Protein 1FSE (pdb70)

B-factor: mean 18.91, std 8.49, range [2.54, 61.61]

Nearest PDB structures (foldseek):
  1fse-assembly2_C  TM=9.801E-01  e=1.038E-09  Bacillus subtilis
  1fse-assembly1_A  TM=9.811E-01  e=3.875E-09  Bacillus subtilis
  6jqs-assembly1_A  TM=9.764E-01  e=1.145E-07  Paenisporosarcina sp. TG-14
  7x1k-assembly1_B  TM=9.269E-01  e=1.624E-05  Listeria monocytogenes
  4wu4-assembly1_A  TM=8.387E-01  e=2.855E-05  unclassified

CATH classification: 1.10.10.10

Foldseek 3Di:
DDFDADPLLLQLLQVVVVVDDLVVSCVVVVHDSVVSVVSQVVLCVSQVHDDNVVSNVSCVVVVSYDD/DPDDDDLADPVLQQLVQVVVVVDDLVRSCVVVVHDSVVSVVSQVVQCVSVVDDDPVVSNVVCCVVVNHDD/DDALADPVLQQLLQVVVVVDDLVRSCVVVVHDSVVSVVSQVVQCVSVVHDDSVVSSVVCCVVVVYDD/DDLADPLLLQLLQVVVVVDDLVNSCVVVVHDSVVSVVSQVVQCVSVVHDDNVVSNVVCVVVVVYPD/DADPLLLQLLQVVVVPDDLVVSCVVVVHDSVVSVVSQVVLCVVQVHDDNVVSSVSCVVVVVYDD/DLADPVLQVVLQVVVVVDPPVSLVVSCVSVVHDDSVVSSVVCPVVVVHHD

Organism: Bacillus subtilis (strain 168) (NCBI:txid224308)

InterPro domains:
  IPR000792 Transcription regulator LuxR, C-terminal [PF00196] (11-64)
  IPR000792 Transcription regulator LuxR, C-terminal [PR00038] (12-26)
  IPR000792 Transcription regulator LuxR, C-terminal [PR00038] (26-42)
  IPR000792 Transcription regulator LuxR, C-terminal [PR00038] (42-54)
  IPR000792 Transcription regulator LuxR, C-terminal [PS00622] (26-53)
  IPR000792 Transcription regulator LuxR, C-terminal [PS50043] (5-70)
  IPR000792 Transcription regulator LuxR, C-terminal [SM00421] (9-66)
  IPR000792 Transcription regulator LuxR, C-terminal [cd06170] (12-68)
  IPR016032 Signal transduction response regulator, C-terminal effector [SSF46894] (8-72)
  IPR036388 Winged helix-like DNA-binding domain superfamily [G3DSA:1.10.10.10] (1-74)

Radius of gyration: 32.27 Å; Cα contacts (8 Å, |Δi|>4): 436; chains: 6; bounding box: 97×56×52 Å

Sequence (384 aa):
SKPLLTKREREVFELLVQDKTTKEIASELFISEKTVRNHISNAMQKLGVKGRSQAVVELLRMGELELEFQSKPLLTKREREVFELLVQDKTTKEIASELFISEKTVRNHISNAMQKLGVKGRSQAVVELLRMGELELSKPLLTKREREVFELLVQDKTTKEIASELFISEKTVRNHISNAMQKLGVKGRSQAVVELLRMGELELKPLLTKREREVFELLVQDKTTKEIASELFISEKTVRNHISNAMQKLGVKGRSQAVVELLRMGELELLLTKREREVFELLVQDKTTKEIASELFISEKTVRNHISNAMQKLGVKGRSQAVVELLRMGELELPLLTKREREVFELLVQDKVRNHISNAMQKLGVKGRSQAVVELLRMGELEL

Structure (mmCIF, N/CA/C/O backbone):
data_1FSE
#
_entry.id   1FSE
#
_cell.length_a   109.019
_cell.length_b   61.749
_cell.length_c   71.743
_cell.angle_alpha   90.00
_cell.angle_beta   97.08
_cell.angle_gamma   90.00
#
_symmetry.space_group_name_H-M   'C 1 2 1'
#
loop_
_entity.id
_entity.type
_entity.pdbx_description
1 polymer GERE
2 non-polymer GLYCEROL
3 non-polymer 'SULFATE ION'
4 water water
#
loop_
_atom_site.group_PDB
_atom_site.id
_atom_site.type_symbol
_atom_site.label_atom_id
_atom_site.label_alt_id
_atom_site.label_comp_id
_atom_site.label_asym_id
_atom_site.label_entity_id
_atom_site.label_seq_id
_atom_site.pdbx_PDB_ins_code
_atom_site.Cartn_x
_atom_site.Cartn_y
_atom_site.Cartn_z
_atom_site.occupancy
_atom_site.B_iso_or_equiv
_atom_site.auth_seq_id
_atom_site.auth_comp_id
_atom_site.auth_asym_id
_atom_site.auth_atom_id
_atom_site.pdbx_PDB_model_num
ATOM 1 N N . SER A 1 8 ? 68.519 -2.525 9.779 1.00 25.19 8 SER A N 1
ATOM 2 C CA . SER A 1 8 ? 68.861 -3.260 11.036 1.00 24.98 8 SER A CA 1
ATOM 3 C C . SER A 1 8 ? 69.439 -2.248 12.025 1.00 24.52 8 SER A C 1
ATOM 4 O O . SER A 1 8 ? 68.682 -1.801 12.892 1.00 24.84 8 SER A O 1
ATOM 7 N N . LYS A 1 9 ? 70.707 -1.855 11.899 1.00 23.83 9 LYS A N 1
ATOM 8 C CA . LYS A 1 9 ? 71.208 -0.692 12.650 1.00 22.86 9 LYS A CA 1
ATOM 9 C C . LYS A 1 9 ? 71.828 0.488 11.883 1.00 21.82 9 LYS A C 1
ATOM 10 O O . LYS A 1 9 ? 73.041 0.621 11.777 1.00 21.21 9 LYS A O 1
ATOM 16 N N . PRO A 1 10 ? 70.998 1.414 11.421 1.00 20.85 10 PRO A N 1
ATOM 17 C CA . PRO A 1 10 ? 71.415 2.629 10.708 1.00 19.91 10 PRO A CA 1
ATOM 18 C C . PRO A 1 10 ? 72.121 3.659 11.596 1.00 18.97 10 PRO A C 1
ATOM 19 O O . PRO A 1 10 ? 71.603 3.971 12.661 1.00 18.77 10 PRO A O 1
ATOM 23 N N . LEU A 1 11 ? 73.263 4.217 11.207 1.00 18.16 11 LEU A N 1
ATOM 24 C CA . LEU A 1 11 ? 73.938 5.148 12.110 1.00 17.39 11 LEU A CA 1
ATOM 25 C C . LEU A 1 11 ? 73.728 6.638 11.876 1.00 16.79 11 LEU A C 1
ATOM 26 O O . LEU A 1 11 ? 74.060 7.153 10.808 1.00 16.85 11 LEU A O 1
ATOM 31 N N . LEU A 1 12 ? 73.248 7.333 12.902 1.00 16.05 12 LEU A N 1
ATOM 32 C CA . LEU A 1 12 ? 73.040 8.774 12.842 1.00 16.39 12 LEU A CA 1
ATOM 33 C C . LEU A 1 12 ? 74.368 9.515 13.019 1.00 15.37 12 LEU A C 1
ATOM 34 O O . LEU A 1 12 ? 75.241 9.037 13.736 1.00 13.96 12 LEU A O 1
ATOM 39 N N . THR A 1 13 ? 74.501 10.685 12.397 1.00 15.27 13 THR A N 1
ATOM 40 C CA . THR A 1 13 ? 75.659 11.537 12.673 1.00 15.63 13 THR A CA 1
ATOM 41 C C . THR A 1 13 ? 75.368 12.237 13.997 1.00 16.25 13 THR A C 1
ATOM 42 O O . THR A 1 13 ? 74.241 12.221 14.488 1.00 15.44 13 THR A O 1
ATOM 46 N N . LYS A 1 14 ? 76.401 12.858 14.551 1.00 16.69 14 LYS A N 1
ATOM 47 C CA . LYS A 1 14 ? 76.280 13.726 15.718 1.00 17.53 14 LYS A CA 1
ATOM 48 C C . LYS A 1 14 ? 75.114 14.714 15.625 1.00 17.81 14 LYS A C 1
ATOM 49 O O . LYS A 1 14 ? 74.239 14.762 16.495 1.00 17.87 14 LYS A O 1
ATOM 59 N N . ARG A 1 15 ? 75.062 15.457 14.526 1.00 17.95 15 ARG A N 1
ATOM 60 C CA . ARG A 1 15 ? 74.051 16.491 14.374 1.00 18.46 15 ARG A CA 1
ATOM 61 C C . ARG A 1 15 ? 72.651 15.903 14.283 1.00 18.00 15 ARG A C 1
ATOM 62 O O . ARG A 1 15 ? 71.702 16.492 14.786 1.00 17.12 15 ARG A O 1
ATOM 70 N N . GLU A 1 16 ? 72.512 14.811 13.534 1.00 17.27 16 GLU A N 1
ATOM 71 C CA . GLU A 1 16 ? 71.205 14.184 13.376 1.00 16.78 16 GLU A CA 1
ATOM 72 C C . GLU A 1 16 ? 70.684 13.743 14.743 1.00 16.62 16 GLU A C 1
ATOM 73 O O . GLU A 1 16 ? 69.517 13.953 15.053 1.00 16.29 16 GLU A O 1
ATOM 79 N N . ARG A 1 17 ? 71.553 13.164 15.562 1.00 15.77 17 ARG A N 1
ATOM 80 C CA . ARG A 1 17 ? 71.155 12.693 16.882 1.00 16.62 17 ARG A CA 1
ATOM 81 C C . ARG A 1 17 ? 70.744 13.884 17.758 1.00 16.60 17 ARG A C 1
ATOM 82 O O . ARG A 1 17 ? 69.647 13.915 18.328 1.00 16.50 17 ARG A O 1
ATOM 90 N N . GLU A 1 18 ? 71.603 14.898 17.794 1.00 16.10 18 GLU A N 1
ATOM 91 C CA . GLU A 1 18 ? 71.290 16.140 18.500 1.00 15.92 18 GLU A CA 1
ATOM 92 C C . GLU A 1 18 ? 69.904 16.681 18.140 1.00 15.21 18 GLU A C 1
ATOM 93 O O . GLU A 1 18 ? 69.189 17.156 19.016 1.00 14.95 18 GLU A O 1
ATOM 99 N N . VAL A 1 19 ? 69.558 16.722 16.862 1.00 15.09 19 VAL A N 1
ATOM 100 C CA . VAL A 1 19 ? 68.251 17.232 16.468 1.00 16.17 19 VAL A CA 1
ATOM 101 C C . VAL A 1 19 ? 67.125 16.388 17.087 1.00 16.23 19 VAL A C 1
ATOM 102 O O . VAL A 1 19 ? 66.216 16.903 17.742 1.00 16.35 19 VAL A O 1
ATOM 106 N N . PHE A 1 20 ? 67.243 15.067 17.028 1.00 16.07 20 PHE A N 1
ATOM 107 C CA . PHE A 1 20 ? 66.212 14.219 17.617 1.00 15.81 20 PHE A CA 1
ATOM 108 C C . PHE A 1 20 ? 66.173 14.332 19.139 1.00 15.79 20 PHE A C 1
ATOM 109 O O . PHE A 1 20 ? 65.098 14.350 19.738 1.00 15.72 20 PHE A O 1
ATOM 117 N N . GLU A 1 21 ? 67.338 14.418 19.768 1.00 15.88 21 GLU A N 1
ATOM 118 C CA . GLU A 1 21 ? 67.409 14.619 21.208 1.00 16.43 21 GLU A CA 1
ATOM 119 C C . GLU A 1 21 ? 66.644 15.887 21.605 1.00 16.54 21 GLU A C 1
ATOM 120 O O . GLU A 1 21 ? 65.992 15.942 22.650 1.00 16.41 21 GLU A O 1
ATOM 126 N N . LEU A 1 22 ? 66.727 16.921 20.781 1.00 16.25 22 LEU A N 1
ATOM 127 C CA . LEU A 1 22 ? 66.037 18.168 21.081 1.00 17.17 22 LEU A CA 1
ATOM 128 C C . LEU A 1 22 ? 64.556 18.030 20.751 1.00 17.40 22 LEU A C 1
ATOM 129 O O . LEU A 1 22 ? 63.689 18.536 21.451 1.00 17.23 22 LEU A O 1
ATOM 134 N N . LEU A 1 23 ? 64.278 17.319 19.666 1.00 17.81 23 LEU A N 1
ATOM 135 C CA . LEU A 1 23 ? 62.902 17.094 19.245 1.00 18.44 23 LEU A CA 1
ATOM 136 C C . LEU A 1 23 ? 62.069 16.452 20.348 1.00 17.75 23 LEU A C 1
ATOM 137 O O . LEU A 1 23 ? 60.973 16.909 20.664 1.00 17.88 23 LEU A O 1
ATOM 142 N N . VAL A 1 24 ? 62.613 15.448 21.019 1.00 17.51 24 VAL A N 1
ATOM 143 C CA . VAL A 1 24 ? 61.817 14.839 22.076 1.00 17.60 24 VAL A CA 1
ATOM 144 C C . VAL A 1 24 ? 61.743 15.625 23.387 1.00 17.98 24 VAL A C 1
ATOM 145 O O . VAL A 1 24 ? 61.224 15.122 24.381 1.00 17.81 24 VAL A O 1
ATOM 149 N N . GLN A 1 25 ? 62.232 16.860 23.371 1.00 18.27 25 GLN A N 1
ATOM 150 C CA . GLN A 1 25 ? 62.152 17.782 24.502 1.00 19.23 25 GLN A CA 1
ATOM 151 C C . GLN A 1 25 ? 61.141 18.868 24.162 1.00 19.24 25 GLN A C 1
ATOM 152 O O . GLN A 1 25 ? 61.145 19.927 24.773 1.00 19.36 25 GLN A O 1
ATOM 158 N N . ASP A 1 26 ? 60.306 18.621 23.156 1.00 19.41 26 ASP A N 1
ATOM 159 C CA . ASP A 1 26 ? 59.189 19.496 22.811 1.00 19.23 26 ASP A CA 1
ATOM 160 C C . ASP A 1 26 ? 59.587 20.835 22.214 1.00 18.86 26 ASP A C 1
ATOM 161 O O . ASP A 1 26 ? 58.978 21.868 22.503 1.00 19.16 26 ASP A O 1
ATOM 169 N N . LYS A 1 27 ? 60.639 20.803 21.403 1.00 19.10 27 LYS A N 1
ATOM 170 C CA . LYS A 1 27 ? 61.145 21.993 20.729 1.00 18.63 27 LYS A CA 1
ATOM 171 C C . LYS A 1 27 ? 60.663 21.947 19.283 1.00 17.90 27 LYS A C 1
ATOM 172 O O . LYS A 1 27 ? 60.617 20.884 18.669 1.00 18.05 27 LYS A O 1
ATOM 178 N N . THR A 1 28 ? 60.266 23.085 18.729 1.00 17.08 28 THR A N 1
ATOM 179 C CA . THR A 1 28 ? 59.932 23.139 17.313 1.00 16.66 28 THR A CA 1
ATOM 180 C C . THR A 1 28 ? 61.239 23.271 16.525 1.00 16.15 28 THR A C 1
ATOM 181 O O . THR A 1 28 ? 62.309 23.400 17.116 1.00 14.99 28 THR A O 1
ATOM 185 N N . THR A 1 29 ? 61.173 23.206 15.199 1.00 16.47 29 THR A N 1
ATOM 186 C CA . THR A 1 29 ? 62.382 23.357 14.393 1.00 17.26 29 THR A CA 1
ATOM 187 C C . THR A 1 29 ? 63.001 24.739 14.575 1.00 16.77 29 THR A C 1
ATOM 188 O O . THR A 1 29 ? 64.220 24.914 14.594 1.00 15.78 29 THR A O 1
ATOM 192 N N . LYS A 1 30 ? 62.140 25.729 14.762 1.00 16.84 30 LYS A N 1
ATOM 193 C CA . LYS A 1 30 ? 62.639 27.073 15.011 1.00 17.30 30 LYS A CA 1
ATOM 194 C C . LYS A 1 30 ? 63.582 27.086 16.216 1.00 16.66 30 LYS A C 1
ATOM 195 O O . LYS A 1 30 ? 64.690 27.615 16.145 1.00 15.85 30 LYS A O 1
ATOM 201 N N . GLU A 1 31 ? 63.172 26.414 17.285 1.00 16.34 31 GLU A N 1
ATOM 202 C CA . GLU A 1 31 ? 63.941 26.378 18.522 1.00 16.17 31 GLU A CA 1
ATOM 203 C C . GLU A 1 31 ? 65.205 25.545 18.409 1.00 15.49 31 GLU A C 1
ATOM 204 O O . GLU A 1 31 ? 66.237 25.849 19.010 1.00 15.00 31 GLU A O 1
ATOM 210 N N . ILE A 1 32 ? 65.073 24.438 17.691 1.00 14.22 32 ILE A N 1
ATOM 211 C CA . ILE A 1 32 ? 66.237 23.608 17.444 1.00 14.23 32 ILE A CA 1
ATOM 212 C C . ILE A 1 32 ? 67.278 24.417 16.681 1.00 13.95 32 ILE A C 1
ATOM 213 O O . ILE A 1 32 ? 68.459 24.407 17.037 1.00 13.99 32 ILE A O 1
ATOM 218 N N . ALA A 1 33 ? 66.831 25.098 15.629 1.00 13.27 33 ALA A N 1
ATOM 219 C CA . ALA A 1 33 ? 67.718 25.901 14.809 1.00 13.91 33 ALA A CA 1
ATOM 220 C C . ALA A 1 33 ? 68.456 26.908 15.699 1.00 13.91 33 ALA A C 1
ATOM 221 O O . ALA A 1 33 ? 69.681 26.971 15.665 1.00 13.82 33 ALA A O 1
ATOM 223 N N . SER A 1 34 ? 67.719 27.601 16.562 1.00 14.42 34 SER A N 1
ATOM 224 C CA . SER A 1 34 ? 68.276 28.542 17.527 1.00 14.88 34 SER A CA 1
ATOM 225 C C . SER A 1 34 ? 69.315 27.913 18.463 1.00 14.89 34 SER A C 1
ATOM 226 O O . SER A 1 34 ? 70.431 28.423 18.604 1.00 14.33 34 SER A O 1
ATOM 229 N N . GLU A 1 35 ? 69.004 26.749 19.029 1.00 13.41 35 GLU A N 1
ATOM 230 C CA . GLU A 1 35 ? 69.918 26.167 20.003 1.00 13.50 35 GLU A CA 1
ATOM 231 C C . GLU A 1 35 ? 71.220 25.599 19.446 1.00 12.46 35 GLU A C 1
ATOM 232 O O . GLU A 1 35 ? 72.275 25.616 20.086 1.00 11.67 35 GLU A O 1
ATOM 238 N N . LEU A 1 36 ? 71.117 25.078 18.233 1.00 11.60 36 LEU A N 1
ATOM 239 C CA . LEU A 1 36 ? 72.269 24.495 17.577 1.00 11.35 36 LEU A CA 1
ATOM 240 C C . LEU A 1 36 ? 72.946 25.494 16.625 1.00 10.92 36 LEU A C 1
ATOM 241 O O . LEU A 1 36 ? 73.891 25.128 15.940 1.00 10.45 36 LEU A O 1
ATOM 246 N N . PHE A 1 37 ? 72.483 26.742 16.599 1.00 10.89 37 PHE A N 1
ATOM 247 C CA . PHE A 1 37 ? 73.092 27.808 15.795 1.00 10.72 37 PHE A CA 1
ATOM 248 C C . PHE A 1 37 ? 73.243 27.470 14.311 1.00 10.44 37 PHE A C 1
ATOM 249 O O . PHE A 1 37 ? 74.325 27.533 13.737 1.00 10.83 37 PHE A O 1
ATOM 257 N N . ILE A 1 38 ? 72.159 27.038 13.680 1.00 10.74 38 ILE A N 1
ATOM 258 C CA . ILE A 1 38 ? 72.075 26.725 12.257 1.00 11.00 38 ILE A CA 1
ATOM 259 C C . ILE A 1 38 ? 70.715 27.222 11.769 1.00 11.46 38 ILE A C 1
ATOM 260 O O . ILE A 1 38 ? 69.863 27.636 12.555 1.00 11.78 38 ILE A O 1
ATOM 265 N N . SER A 1 39 ? 70.488 27.185 10.462 1.00 11.17 39 SER A N 1
ATOM 266 C CA . SER A 1 39 ? 69.190 27.525 9.891 1.00 11.09 39 SER A CA 1
ATOM 267 C C . SER A 1 39 ? 68.120 26.451 10.148 1.00 10.89 39 SER A C 1
ATOM 268 O O . SER A 1 39 ? 68.407 25.317 10.529 1.00 10.18 39 SER A O 1
ATOM 271 N N . GLU A 1 40 ? 66.866 26.830 9.938 1.00 10.87 40 GLU A N 1
ATOM 272 C CA . GLU A 1 40 ? 65.745 25.924 10.114 1.00 11.89 40 GLU A CA 1
ATOM 273 C C . GLU A 1 40 ? 65.805 24.956 8.950 1.00 11.66 40 GLU A C 1
ATOM 274 O O . GLU A 1 40 ? 65.537 23.770 9.111 1.00 11.42 40 GLU A O 1
ATOM 280 N N . LYS A 1 41 ? 66.162 25.463 7.779 1.00 11.79 41 LYS A N 1
ATOM 281 C CA . LYS A 1 41 ? 66.400 24.576 6.651 1.00 13.16 41 LYS A CA 1
ATOM 282 C C . LYS A 1 41 ? 67.370 23.429 6.977 1.00 12.55 41 LYS A C 1
ATOM 283 O O . LYS A 1 41 ? 67.108 22.267 6.656 1.00 13.01 41 LYS A O 1
ATOM 293 N N . THR A 1 42 ? 68.513 23.758 7.564 1.00 11.61 42 THR A N 1
ATOM 294 C CA . THR A 1 42 ? 69.482 22.745 7.966 1.00 11.64 42 THR A CA 1
ATOM 295 C C . THR A 1 42 ? 68.855 21.767 8.969 1.00 11.84 42 THR A C 1
ATOM 296 O O . THR A 1 42 ? 69.095 20.569 8.896 1.00 11.72 42 THR A O 1
ATOM 300 N N . VAL A 1 43 ? 68.044 22.258 9.892 1.00 12.12 43 VAL A N 1
ATOM 301 C CA . VAL A 1 43 ? 67.410 21.346 10.832 1.00 12.96 43 VAL A CA 1
ATOM 302 C C . VAL A 1 43 ? 66.502 20.379 10.066 1.00 12.66 43 VAL A C 1
ATOM 303 O O . VAL A 1 43 ? 66.481 19.185 10.335 1.00 12.12 43 VAL A O 1
ATOM 307 N N . ARG A 1 44 ? 65.706 20.873 9.127 1.00 12.84 44 ARG A N 1
ATOM 308 C CA . ARG A 1 44 ? 64.849 19.978 8.349 1.00 14.09 44 ARG A CA 1
ATOM 309 C C . ARG A 1 44 ? 65.644 18.944 7.552 1.00 14.34 44 ARG A C 1
ATOM 310 O O . ARG A 1 44 ? 65.193 17.795 7.420 1.00 13.62 44 ARG A O 1
ATOM 318 N N . ASN A 1 45 ? 66.813 19.370 7.065 1.00 14.49 45 ASN A N 1
ATOM 319 C CA . ASN A 1 45 ? 67.705 18.530 6.264 1.00 14.92 45 ASN A CA 1
ATOM 320 C C . ASN A 1 45 ? 68.240 17.396 7.138 1.00 14.05 45 ASN A C 1
ATOM 321 O O . ASN A 1 45 ? 68.154 16.225 6.781 1.00 13.45 45 ASN A O 1
ATOM 326 N N . HIS A 1 46 ? 68.634 17.705 8.367 1.00 13.24 46 HIS A N 1
ATOM 327 C CA . HIS A 1 46 ? 69.127 16.665 9.254 1.00 13.71 46 HIS A CA 1
ATOM 328 C C . HIS A 1 46 ? 67.994 15.671 9.569 1.00 13.61 46 HIS A C 1
ATOM 329 O O . HIS A 1 46 ? 68.225 14.457 9.578 1.00 13.08 46 HIS A O 1
ATOM 336 N N . ILE A 1 47 ? 66.784 16.188 9.772 1.00 13.41 47 ILE A N 1
ATOM 337 C CA . ILE A 1 47 ? 65.621 15.341 10.050 1.00 14.16 47 ILE A CA 1
ATOM 338 C C . ILE A 1 47 ? 65.287 14.397 8.884 1.00 13.60 47 ILE A C 1
ATOM 339 O O . ILE A 1 47 ? 65.068 13.209 9.091 1.00 13.52 47 ILE A O 1
ATOM 344 N N . SER A 1 48 ? 65.192 14.939 7.675 1.00 13.97 48 SER A N 1
ATOM 345 C CA . SER A 1 48 ? 64.972 14.141 6.473 1.00 14.76 48 SER A CA 1
ATOM 346 C C . SER A 1 48 ? 65.990 13.022 6.246 1.00 14.40 48 SER A C 1
ATOM 347 O O . SER A 1 48 ? 65.646 11.889 5.930 1.00 14.39 48 SER A O 1
ATOM 350 N N . ASN A 1 49 ? 67.254 13.380 6.393 1.00 14.69 49 ASN A N 1
ATOM 351 C CA . ASN A 1 49 ? 68.364 12.462 6.189 1.00 14.64 49 ASN A CA 1
ATOM 352 C C . ASN A 1 49 ? 68.323 11.378 7.266 1.00 13.90 49 ASN A C 1
ATOM 353 O O . ASN A 1 49 ? 68.561 10.205 6.979 1.00 12.87 49 ASN A O 1
ATOM 358 N N . ALA A 1 50 ? 68.021 11.757 8.503 1.00 12.96 50 ALA A N 1
ATOM 359 C CA . ALA A 1 50 ? 67.797 10.730 9.508 1.00 12.96 50 ALA A CA 1
ATOM 360 C C . ALA A 1 50 ? 66.611 9.813 9.143 1.00 12.64 50 ALA A C 1
ATOM 361 O O . ALA A 1 50 ? 66.735 8.600 9.271 1.00 12.39 50 ALA A O 1
ATOM 363 N N . MET A 1 51 ? 65.485 10.378 8.723 1.00 12.33 51 MET A N 1
ATOM 364 C CA . MET A 1 51 ? 64.322 9.550 8.367 1.00 13.32 51 MET A CA 1
ATOM 365 C C . MET A 1 51 ? 64.686 8.576 7.251 1.00 12.76 51 MET A C 1
ATOM 366 O O . MET A 1 51 ? 64.297 7.416 7.292 1.00 12.46 51 MET A O 1
ATOM 371 N N . GLN A 1 52 ? 65.418 9.042 6.244 1.00 13.35 52 GLN A N 1
ATOM 372 C CA . GLN A 1 52 ? 65.815 8.153 5.156 1.00 13.68 52 GLN A CA 1
ATOM 373 C C . GLN A 1 52 ? 66.718 7.031 5.677 1.00 13.35 52 GLN A C 1
ATOM 374 O O . GLN A 1 52 ? 66.640 5.907 5.198 1.00 11.26 52 GLN A O 1
ATOM 380 N N . LYS A 1 53 ? 67.605 7.325 6.633 1.00 12.69 53 LYS A N 1
ATOM 381 C CA . LYS A 1 53 ? 68.500 6.282 7.136 1.00 12.36 53 LYS A CA 1
ATOM 382 C C . LYS A 1 53 ? 67.701 5.219 7.884 1.00 11.53 53 LYS A C 1
ATOM 383 O O . LYS A 1 53 ? 68.016 4.027 7.900 1.00 9.99 53 LYS A O 1
ATOM 389 N N . LEU A 1 54 ? 66.607 5.681 8.474 1.00 11.70 54 LEU A N 1
ATOM 390 C CA . LEU A 1 54 ? 65.810 4.825 9.332 1.00 11.81 54 LEU A CA 1
ATOM 391 C C . LEU A 1 54 ? 64.763 4.059 8.555 1.00 11.75 54 LEU A C 1
ATOM 392 O O . LEU A 1 54 ? 64.133 3.180 9.108 1.00 10.79 54 LEU A O 1
ATOM 397 N N . GLY A 1 55 ? 64.489 4.482 7.330 1.00 12.48 55 GLY A N 1
ATOM 398 C CA . GLY A 1 55 ? 63.524 3.798 6.485 1.00 13.17 55 GLY A CA 1
ATOM 399 C C . GLY A 1 55 ? 62.105 4.163 6.888 1.00 13.87 55 GLY A C 1
ATOM 400 O O . GLY A 1 55 ? 61.232 3.315 6.722 1.00 13.26 55 GLY A O 1
ATOM 401 N N . VAL A 1 56 ? 61.855 5.356 7.433 1.00 13.98 56 VAL A N 1
ATOM 402 C CA . VAL A 1 56 ? 60.483 5.701 7.844 1.00 15.10 56 VAL A CA 1
ATOM 403 C C . VAL A 1 56 ? 59.942 6.935 7.125 1.00 15.92 56 VAL A C 1
ATOM 404 O O . VAL A 1 56 ? 60.681 7.701 6.512 1.00 16.86 56 VAL A O 1
ATOM 408 N N . LYS A 1 57 ? 58.658 7.188 7.317 1.00 17.49 57 LYS A N 1
ATOM 409 C CA . LYS A 1 57 ? 57.918 8.225 6.599 1.00 18.55 57 LYS A CA 1
ATOM 410 C C . LYS A 1 57 ? 57.691 9.547 7.336 1.00 19.04 57 LYS A C 1
ATOM 411 O O . LYS A 1 57 ? 57.561 10.590 6.685 1.00 20.55 57 LYS A O 1
ATOM 413 N N . GLY A 1 58 ? 57.711 9.561 8.663 1.00 18.35 58 GLY A N 1
ATOM 414 C CA . GLY A 1 58 ? 57.522 10.806 9.399 1.00 17.74 58 GLY A CA 1
ATOM 415 C C . GLY A 1 58 ? 58.340 10.935 10.680 1.00 17.31 58 GLY A C 1
ATOM 416 O O . GLY A 1 58 ? 59.029 9.991 11.054 1.00 16.17 58 GLY A O 1
ATOM 417 N N . ARG A 1 59 ? 58.229 12.057 11.387 1.00 17.21 59 ARG A N 1
ATOM 418 C CA . ARG A 1 59 ? 59.105 12.342 12.524 1.00 17.80 59 ARG A CA 1
ATOM 419 C C . ARG A 1 59 ? 58.835 11.381 13.676 1.00 16.52 59 ARG A C 1
ATOM 420 O O . ARG A 1 59 ? 59.748 10.880 14.324 1.00 16.22 59 ARG A O 1
ATOM 428 N N . SER A 1 60 ? 57.555 11.182 13.950 1.00 15.97 60 SER A N 1
ATOM 429 C CA . SER A 1 60 ? 57.156 10.292 15.023 1.00 15.06 60 SER A CA 1
ATOM 430 C C . SER A 1 60 ? 57.653 8.889 14.736 1.00 14.41 60 SER A C 1
ATOM 431 O O . SER A 1 60 ? 58.155 8.253 15.649 1.00 13.59 60 SER A O 1
ATOM 434 N N . GLN A 1 61 ? 57.585 8.403 13.497 1.00 13.60 61 GLN A N 1
ATOM 435 C CA . GLN A 1 61 ? 58.105 7.058 13.252 1.00 13.15 61 GLN A CA 1
ATOM 436 C C . GLN A 1 61 ? 59.628 7.012 13.507 1.00 12.58 61 GLN A C 1
ATOM 437 O O . GLN A 1 61 ? 60.113 5.993 14.015 1.00 11.78 61 GLN A O 1
ATOM 443 N N . ALA A 1 62 ? 60.353 8.092 13.197 1.00 10.97 62 ALA A N 1
ATOM 444 C CA . ALA A 1 62 ? 61.806 8.147 13.380 1.00 11.15 62 ALA A CA 1
ATOM 445 C C . ALA A 1 62 ? 62.180 8.044 14.861 1.00 10.65 62 ALA A C 1
ATOM 446 O O . ALA A 1 62 ? 63.017 7.242 15.278 1.00 9.50 62 ALA A O 1
ATOM 448 N N . VAL A 1 63 ? 61.446 8.808 15.658 1.00 10.58 63 VAL A N 1
ATOM 449 C CA . VAL A 1 63 ? 61.552 8.769 17.108 1.00 11.60 63 VAL A CA 1
ATOM 450 C C . VAL A 1 63 ? 61.256 7.379 17.641 1.00 12.10 63 VAL A C 1
ATOM 451 O O . VAL A 1 63 ? 61.973 6.886 18.515 1.00 12.76 63 VAL A O 1
ATOM 455 N N . VAL A 1 64 ? 60.187 6.749 17.173 1.00 12.39 64 VAL A N 1
ATOM 456 C CA . VAL A 1 64 ? 59.891 5.409 17.664 1.00 12.65 64 VAL A CA 1
ATOM 457 C C . VAL A 1 64 ? 61.002 4.444 17.247 1.00 13.26 64 VAL A C 1
ATOM 458 O O . VAL A 1 64 ? 61.436 3.661 18.085 1.00 12.70 64 VAL A O 1
ATOM 462 N N . GLU A 1 65 ? 61.518 4.509 16.019 1.00 13.24 65 GLU A N 1
ATOM 463 C CA . GLU A 1 65 ? 62.572 3.561 15.647 1.00 14.50 65 GLU A CA 1
ATOM 464 C C . GLU A 1 65 ? 63.861 3.803 16.437 1.00 13.68 65 GLU A C 1
ATOM 465 O O . GLU A 1 65 ? 64.505 2.851 16.855 1.00 13.18 65 GLU A O 1
ATOM 471 N N . LEU A 1 66 ? 64.232 5.058 16.662 1.00 13.86 66 LEU A N 1
ATOM 472 C CA . LEU A 1 66 ? 65.390 5.348 17.489 1.00 13.98 66 LEU A CA 1
ATOM 473 C C . LEU A 1 66 ? 65.206 4.884 18.942 1.00 14.80 66 LEU A C 1
ATOM 474 O O . LEU A 1 66 ? 66.183 4.520 19.607 1.00 14.80 66 LEU A O 1
ATOM 479 N N . LEU A 1 67 ? 63.987 4.922 19.472 1.00 15.33 67 LEU A N 1
ATOM 480 C CA . LEU A 1 67 ? 63.751 4.436 20.831 1.00 16.10 67 LEU A CA 1
ATOM 481 C C . LEU A 1 67 ? 63.977 2.933 20.845 1.00 16.86 67 LEU A C 1
ATOM 482 O O . LEU A 1 67 ? 64.611 2.381 21.747 1.00 16.67 67 LEU A O 1
ATOM 487 N N . ARG A 1 68 ? 63.469 2.279 19.811 1.00 17.49 68 ARG A N 1
ATOM 488 C CA . ARG A 1 68 ? 63.626 0.837 19.693 1.00 19.12 68 ARG A CA 1
ATOM 489 C C . ARG A 1 68 ? 65.072 0.362 19.688 1.00 19.65 68 ARG A C 1
ATOM 490 O O . ARG A 1 68 ? 65.398 -0.605 20.361 1.00 19.88 68 ARG A O 1
ATOM 498 N N . MET A 1 69 ? 65.899 1.017 18.881 1.00 20.75 69 MET A N 1
ATOM 499 C CA . MET A 1 69 ? 67.331 0.768 18.765 1.00 21.64 69 MET A CA 1
ATOM 500 C C . MET A 1 69 ? 68.190 1.239 19.939 1.00 22.15 69 MET A C 1
ATOM 501 O O . MET A 1 69 ? 69.404 1.031 19.946 1.00 22.47 69 MET A O 1
ATOM 506 N N . GLY A 1 70 ? 67.615 1.975 20.882 1.00 22.62 70 GLY A N 1
ATOM 507 C CA . GLY A 1 70 ? 68.408 2.460 21.997 1.00 22.82 70 GLY A CA 1
ATOM 508 C C . GLY A 1 70 ? 69.231 3.708 21.755 1.00 22.95 70 GLY A C 1
ATOM 509 O O . GLY A 1 70 ? 70.141 3.999 22.535 1.00 23.03 70 GLY A O 1
ATOM 510 N N . GLU A 1 71 ? 68.894 4.472 20.719 1.00 23.11 71 GLU A N 1
ATOM 511 C CA . GLU A 1 71 ? 69.642 5.665 20.343 1.00 23.29 71 GLU A CA 1
ATOM 512 C C . GLU A 1 71 ? 69.058 6.954 20.911 1.00 23.44 71 GLU A C 1
ATOM 513 O O . GLU A 1 71 ? 69.630 8.039 20.760 1.00 22.77 71 GLU A O 1
ATOM 519 N N . LEU A 1 72 ? 67.888 6.812 21.526 1.00 23.05 72 LEU A N 1
ATOM 520 C CA . LEU A 1 72 ? 67.246 7.922 22.212 1.00 23.05 72 LEU A CA 1
ATOM 521 C C . LEU A 1 72 ? 66.795 7.423 23.577 1.00 23.08 72 LEU A C 1
ATOM 522 O O . LEU A 1 72 ? 66.489 6.238 23.756 1.00 22.77 72 LEU A O 1
ATOM 527 N N . GLU A 1 73 ? 66.752 8.349 24.528 1.00 22.90 73 GLU A N 1
ATOM 528 C CA . GLU A 1 73 ? 66.173 8.062 25.828 1.00 23.22 73 GLU A CA 1
ATOM 529 C C . GLU A 1 73 ? 65.162 9.158 26.097 1.00 23.34 73 GLU A C 1
ATOM 530 O O . GLU A 1 73 ? 65.337 10.304 25.669 1.00 23.60 73 GLU A O 1
ATOM 536 N N . LEU A 1 74 ? 64.113 8.751 26.800 1.00 23.49 74 LEU A N 1
ATOM 537 C CA . LEU A 1 74 ? 63.103 9.656 27.328 1.00 23.80 74 LEU A CA 1
ATOM 538 C C . LEU A 1 74 ? 63.386 9.769 28.824 1.00 24.10 74 LEU A C 1
ATOM 539 O O . LEU A 1 74 ? 62.895 10.661 29.520 1.00 24.70 74 LEU A O 1
ATOM 544 N N . GLU B 1 5 ? 39.200 0.472 39.998 1.00 19.22 5 GLU B N 1
ATOM 545 C CA . GLU B 1 5 ? 39.107 0.658 41.479 1.00 19.22 5 GLU B CA 1
ATOM 546 C C . GLU B 1 5 ? 39.325 2.141 41.773 1.00 18.77 5 GLU B C 1
ATOM 547 O O . GLU B 1 5 ? 38.465 2.942 41.419 1.00 19.59 5 GLU B O 1
ATOM 553 N N . PHE B 1 6 ? 40.447 2.565 42.343 1.00 17.54 6 PHE B N 1
ATOM 554 C CA . PHE B 1 6 ? 40.551 3.979 42.676 1.00 16.29 6 PHE B CA 1
ATOM 555 C C . PHE B 1 6 ? 41.368 4.778 41.666 1.00 16.00 6 PHE B C 1
ATOM 556 O O . PHE B 1 6 ? 41.342 6.008 41.661 1.00 15.74 6 PHE B O 1
ATOM 564 N N . GLN B 1 7 ? 42.060 4.078 40.774 1.00 15.47 7 GLN B N 1
ATOM 565 C CA . GLN B 1 7 ? 42.896 4.803 39.836 1.00 15.56 7 GLN B CA 1
ATOM 566 C C . GLN B 1 7 ? 41.992 5.479 38.814 1.00 15.16 7 GLN B C 1
ATOM 567 O O . GLN B 1 7 ? 41.005 4.888 38.377 1.00 14.74 7 GLN B O 1
ATOM 573 N N . SER B 1 8 ? 42.334 6.717 38.471 1.00 14.81 8 SER B N 1
ATOM 574 C CA . SER B 1 8 ? 41.637 7.457 37.425 1.00 14.81 8 SER B CA 1
ATOM 575 C C . SER B 1 8 ? 41.731 6.755 36.080 1.00 15.17 8 SER B C 1
ATOM 576 O O . SER B 1 8 ? 42.641 5.971 35.822 1.00 15.01 8 SER B O 1
ATOM 579 N N . LYS B 1 9 ? 40.755 7.051 35.229 1.00 15.41 9 LYS B N 1
ATOM 580 C CA . LYS B 1 9 ? 40.696 6.503 33.888 1.00 15.57 9 LYS B CA 1
ATOM 581 C C . LYS B 1 9 ? 41.854 7.077 33.071 1.00 14.80 9 LYS B C 1
ATOM 582 O O . LYS B 1 9 ? 42.289 8.209 33.277 1.00 14.24 9 LYS B O 1
ATOM 588 N N . PRO B 1 10 ? 42.391 6.252 32.182 1.00 14.39 10 PRO B N 1
ATOM 589 C CA . PRO B 1 10 ? 43.467 6.674 31.282 1.00 14.28 10 PRO B CA 1
ATOM 590 C C . PRO B 1 10 ? 43.042 7.958 30.588 1.00 13.94 10 PRO B C 1
ATOM 591 O O . PRO B 1 10 ? 41.860 8.218 30.339 1.00 13.63 10 PRO B O 1
ATOM 595 N N . LEU B 1 11 ? 44.030 8.791 30.308 1.00 13.46 11 LEU B N 1
ATOM 596 C CA . LEU B 1 11 ? 43.763 10.001 29.560 1.00 14.03 11 LEU B CA 1
ATOM 597 C C . LEU B 1 11 ? 43.193 9.698 28.170 1.00 13.87 11 LEU B C 1
ATOM 598 O O . LEU B 1 11 ? 42.294 10.393 27.713 1.00 13.65 11 LEU B O 1
ATOM 603 N N . LEU B 1 12 ? 43.707 8.691 27.473 1.00 13.54 12 LEU B N 1
ATOM 604 C CA . LEU B 1 12 ? 43.207 8.395 26.131 1.00 13.97 12 LEU B CA 1
ATOM 605 C C . LEU B 1 12 ? 41.892 7.608 26.204 1.00 14.40 12 LEU B C 1
ATOM 606 O O . LEU B 1 12 ? 41.756 6.738 27.061 1.00 14.61 12 LEU B O 1
ATOM 611 N N . THR B 1 13 ? 40.948 7.870 25.311 1.00 14.87 13 THR B N 1
ATOM 612 C CA . THR B 1 13 ? 39.816 6.963 25.165 1.00 15.70 13 THR B CA 1
ATOM 613 C C . THR B 1 13 ? 40.316 5.685 24.507 1.00 15.87 13 THR B C 1
ATOM 614 O O . THR B 1 13 ? 41.448 5.610 24.049 1.00 15.85 13 THR B O 1
ATOM 618 N N . LYS B 1 14 ? 39.475 4.664 24.452 1.00 16.04 14 LYS B N 1
ATOM 619 C CA . LYS B 1 14 ? 39.867 3.397 23.863 1.00 17.32 14 LYS B CA 1
ATOM 620 C C . LYS B 1 14 ? 40.333 3.525 22.403 1.00 16.94 14 LYS B C 1
ATOM 621 O O . LYS B 1 14 ? 41.358 2.968 22.023 1.00 16.61 14 LYS B O 1
ATOM 627 N N . ARG B 1 15 ? 39.556 4.233 21.597 1.00 16.39 15 ARG B N 1
ATOM 628 C CA . ARG B 1 15 ? 39.849 4.435 20.189 1.00 17.38 15 ARG B CA 1
ATOM 629 C C . ARG B 1 15 ? 41.092 5.301 19.967 1.00 17.05 15 ARG B C 1
ATOM 630 O O . ARG B 1 15 ? 41.839 5.066 19.010 1.00 17.24 15 ARG B O 1
ATOM 638 N N . GLU B 1 16 ? 41.304 6.314 20.807 1.00 16.59 16 GLU B N 1
ATOM 639 C CA . GLU B 1 16 ? 42.522 7.114 20.693 1.00 16.24 16 GLU B CA 1
ATOM 640 C C . GLU B 1 16 ? 43.725 6.189 20.874 1.00 16.05 16 GLU B C 1
ATOM 641 O O . GLU B 1 16 ? 44.659 6.267 20.072 1.00 15.60 16 GLU B O 1
ATOM 647 N N . ARG B 1 17 ? 43.681 5.310 21.873 1.00 16.02 17 ARG B N 1
ATOM 648 C CA . ARG B 1 17 ? 44.799 4.387 22.097 1.00 16.41 17 ARG B CA 1
ATOM 649 C C . ARG B 1 17 ? 44.985 3.432 20.922 1.00 16.26 17 ARG B C 1
ATOM 650 O O . ARG B 1 17 ? 46.114 3.212 20.501 1.00 16.39 17 ARG B O 1
ATOM 658 N N . GLU B 1 18 ? 43.917 2.859 20.375 1.00 15.63 18 GLU B N 1
ATOM 659 C CA . GLU B 1 18 ? 44.053 2.018 19.191 1.00 15.32 18 GLU B CA 1
ATOM 660 C C . GLU B 1 18 ? 44.755 2.720 18.020 1.00 14.64 18 GLU B C 1
ATOM 661 O O . GLU B 1 18 ? 45.579 2.106 17.342 1.00 13.70 18 GLU B O 1
ATOM 667 N N . VAL B 1 19 ? 44.364 3.967 17.767 1.00 13.77 19 VAL B N 1
ATOM 668 C CA . VAL B 1 19 ? 44.986 4.752 16.717 1.00 13.45 19 VAL B CA 1
ATOM 669 C C . VAL B 1 19 ? 46.478 4.894 17.038 1.00 13.46 19 VAL B C 1
ATOM 670 O O . VAL B 1 19 ? 47.312 4.693 16.162 1.00 13.77 19 VAL B O 1
ATOM 674 N N . PHE B 1 20 ? 46.836 5.214 18.277 1.00 12.51 20 PHE B N 1
ATOM 675 C CA . PHE B 1 20 ? 48.241 5.487 18.563 1.00 13.14 20 PHE B CA 1
ATOM 676 C C . PHE B 1 20 ? 49.121 4.236 18.484 1.00 13.22 20 PHE B C 1
ATOM 677 O O . PHE B 1 20 ? 50.253 4.288 17.982 1.00 12.22 20 PHE B O 1
ATOM 685 N N . GLU B 1 21 ? 48.548 3.114 18.915 1.00 12.60 21 GLU B N 1
ATOM 686 C CA . GLU B 1 21 ? 49.235 1.830 18.816 1.00 13.23 21 GLU B CA 1
ATOM 687 C C . GLU B 1 21 ? 49.435 1.472 17.341 1.00 13.18 21 GLU B C 1
ATOM 688 O O . GLU B 1 21 ? 50.465 0.879 17.024 1.00 13.06 21 GLU B O 1
ATOM 694 N N . LEU B 1 22 ? 48.546 1.862 16.425 1.00 12.30 22 LEU B N 1
ATOM 695 C CA . LEU B 1 22 ? 48.819 1.622 15.013 1.00 12.14 22 LEU B CA 1
ATOM 696 C C . LEU B 1 22 ? 49.843 2.597 14.408 1.00 12.30 22 LEU B C 1
ATOM 697 O O . LEU B 1 22 ? 50.683 2.222 13.580 1.00 10.18 22 LEU B O 1
ATOM 702 N N . LEU B 1 23 ? 49.712 3.848 14.834 1.00 12.62 23 LEU B N 1
ATOM 703 C CA . LEU B 1 23 ? 50.650 4.926 14.530 1.00 13.71 23 LEU B CA 1
ATOM 704 C C . LEU B 1 23 ? 52.121 4.564 14.768 1.00 13.29 23 LEU B C 1
ATOM 705 O O . LEU B 1 23 ? 52.935 4.774 13.871 1.00 12.51 23 LEU B O 1
ATOM 710 N N . VAL B 1 24 ? 52.432 3.940 15.897 1.00 13.59 24 VAL B N 1
ATOM 711 C CA . VAL B 1 24 ? 53.794 3.520 16.236 1.00 13.56 24 VAL B CA 1
ATOM 712 C C . VAL B 1 24 ? 54.258 2.248 15.506 1.00 14.50 24 VAL B C 1
ATOM 713 O O . VAL B 1 24 ? 55.404 1.808 15.639 1.00 14.22 24 VAL B O 1
ATOM 717 N N . GLN B 1 25 ? 53.400 1.708 14.648 1.00 14.74 25 GLN B N 1
ATOM 718 C CA . GLN B 1 25 ? 53.787 0.522 13.884 1.00 16.24 25 GLN B CA 1
ATOM 719 C C . GLN B 1 25 ? 53.982 0.996 12.464 1.00 16.64 25 GLN B C 1
ATOM 720 O O . GLN B 1 25 ? 53.981 0.184 11.546 1.00 17.54 25 GLN B O 1
ATOM 726 N N . ASP B 1 26 ? 54.037 2.312 12.292 1.00 17.23 26 ASP B N 1
ATOM 727 C CA . ASP B 1 26 ? 54.304 2.888 10.987 1.00 18.15 26 ASP B CA 1
ATOM 728 C C . ASP B 1 26 ? 53.146 2.952 10.010 1.00 17.66 26 ASP B C 1
ATOM 729 O O . ASP B 1 26 ? 53.365 3.126 8.809 1.00 17.97 26 ASP B O 1
ATOM 734 N N . LYS B 1 27 ? 51.930 2.787 10.502 1.00 17.45 27 LYS B N 1
ATOM 735 C CA . LYS B 1 27 ? 50.794 2.805 9.594 1.00 17.43 27 LYS B CA 1
ATOM 736 C C . LYS B 1 27 ? 50.431 4.251 9.273 1.00 17.20 27 LYS B C 1
ATOM 737 O O . LYS B 1 27 ? 50.589 5.113 10.140 1.00 17.27 27 LYS B O 1
ATOM 743 N N . THR B 1 28 ? 50.016 4.504 8.036 1.00 16.80 28 THR B N 1
ATOM 744 C CA . THR B 1 28 ? 49.538 5.815 7.612 1.00 16.56 28 THR B CA 1
ATOM 745 C C . THR B 1 28 ? 48.107 5.973 8.108 1.00 16.95 28 THR B C 1
ATOM 746 O O . THR B 1 28 ? 47.406 5.026 8.483 1.00 16.90 28 THR B O 1
ATOM 750 N N . THR B 1 29 ? 47.636 7.209 8.076 1.00 17.05 29 THR B N 1
ATOM 751 C CA . THR B 1 29 ? 46.265 7.378 8.528 1.00 17.43 29 THR B CA 1
ATOM 752 C C . THR B 1 29 ? 45.244 6.649 7.643 1.00 16.68 29 THR B C 1
ATOM 753 O O . THR B 1 29 ? 44.193 6.288 8.140 1.00 16.64 29 THR B O 1
ATOM 757 N N . LYS B 1 30 ? 45.506 6.386 6.368 1.00 15.52 30 LYS B N 1
ATOM 758 C CA . LYS B 1 30 ? 44.565 5.643 5.524 1.00 15.45 30 LYS B CA 1
ATOM 759 C C . LYS B 1 30 ? 44.489 4.175 5.938 1.00 14.42 30 LYS B C 1
ATOM 760 O O . LYS B 1 30 ? 43.441 3.538 5.896 1.00 14.11 30 LYS B O 1
ATOM 766 N N . GLU B 1 31 ? 45.648 3.634 6.277 1.00 13.72 31 GLU B N 1
ATOM 767 C CA . GLU B 1 31 ? 45.792 2.246 6.680 1.00 14.27 31 GLU B CA 1
ATOM 768 C C . GLU B 1 31 ? 45.101 2.051 8.026 1.00 13.83 31 GLU B C 1
ATOM 769 O O . GLU B 1 31 ? 44.481 1.024 8.224 1.00 13.32 31 GLU B O 1
ATOM 775 N N . ILE B 1 32 ? 45.240 3.008 8.936 1.00 13.79 32 ILE B N 1
ATOM 776 C CA . ILE B 1 32 ? 44.600 2.961 10.247 1.00 14.26 32 ILE B CA 1
ATOM 777 C C . ILE B 1 32 ? 43.077 2.986 10.087 1.00 14.34 32 ILE B C 1
ATOM 778 O O . ILE B 1 32 ? 42.353 2.242 10.762 1.00 13.82 32 ILE B O 1
ATOM 783 N N . ALA B 1 33 ? 42.618 3.862 9.195 1.00 13.50 33 ALA B N 1
ATOM 784 C CA . ALA B 1 33 ? 41.185 4.005 8.938 1.00 14.40 33 ALA B CA 1
ATOM 785 C C . ALA B 1 33 ? 40.603 2.692 8.398 1.00 14.66 33 ALA B C 1
ATOM 786 O O . ALA B 1 33 ? 39.516 2.251 8.787 1.00 15.03 33 ALA B O 1
ATOM 788 N N . SER B 1 34 ? 41.324 2.107 7.451 1.00 14.75 34 SER B N 1
ATOM 789 C CA . SER B 1 34 ? 40.939 0.837 6.844 1.00 15.04 34 SER B CA 1
ATOM 790 C C . SER B 1 34 ? 40.903 -0.276 7.902 1.00 15.22 34 SER B C 1
ATOM 791 O O . SER B 1 34 ? 39.869 -0.951 8.033 1.00 15.05 34 SER B O 1
ATOM 794 N N . GLU B 1 35 ? 41.944 -0.339 8.733 1.00 13.34 35 GLU B N 1
ATOM 795 C CA . GLU B 1 35 ? 42.017 -1.362 9.771 1.00 13.68 35 GLU B CA 1
ATOM 796 C C . GLU B 1 35 ? 40.969 -1.310 10.877 1.00 12.89 35 GLU B C 1
ATOM 797 O O . GLU B 1 35 ? 40.436 -2.331 11.325 1.00 11.73 35 GLU B O 1
ATOM 803 N N . LEU B 1 36 ? 40.676 -0.081 11.264 1.00 12.22 36 LEU B N 1
ATOM 804 C CA . LEU B 1 36 ? 39.694 0.201 12.300 1.00 13.39 36 LEU B CA 1
ATOM 805 C C . LEU B 1 36 ? 38.269 0.405 11.754 1.00 13.25 36 LEU B C 1
ATOM 806 O O . LEU B 1 36 ? 37.369 0.605 12.564 1.00 12.85 36 LEU B O 1
ATOM 811 N N . PHE B 1 37 ? 38.071 0.360 10.432 1.00 13.14 37 PHE B N 1
ATOM 812 C CA . PHE B 1 37 ? 36.756 0.472 9.794 1.00 13.65 37 PHE B CA 1
ATOM 813 C C . PHE B 1 37 ? 36.077 1.781 10.178 1.00 13.68 37 PHE B C 1
ATOM 814 O O . PHE B 1 37 ? 34.953 1.800 10.680 1.00 13.71 37 PHE B O 1
ATOM 822 N N . ILE B 1 38 ? 36.777 2.888 9.939 1.00 14.36 38 ILE B N 1
ATOM 823 C CA . ILE B 1 38 ? 36.326 4.244 10.260 1.00 15.01 38 ILE B CA 1
ATOM 824 C C . ILE B 1 38 ? 36.899 5.116 9.152 1.00 14.70 38 ILE B C 1
ATOM 825 O O . ILE B 1 38 ? 37.819 4.694 8.468 1.00 14.88 38 ILE B O 1
ATOM 830 N N . SER B 1 39 ? 36.377 6.328 8.998 1.00 14.34 39 SER B N 1
ATOM 831 C CA . SER B 1 39 ? 36.922 7.325 8.094 1.00 13.80 39 SER B CA 1
ATOM 832 C C . SER B 1 39 ? 38.304 7.858 8.507 1.00 13.20 39 SER B C 1
ATOM 833 O O . SER B 1 39 ? 38.731 7.796 9.659 1.00 11.80 39 SER B O 1
ATOM 836 N N . GLU B 1 40 ? 38.999 8.438 7.539 1.00 12.95 40 GLU B N 1
ATOM 837 C CA . GLU B 1 40 ? 40.283 9.084 7.811 1.00 14.29 40 GLU B CA 1
ATOM 838 C C . GLU B 1 40 ? 40.106 10.311 8.709 1.00 14.15 40 GLU B C 1
ATOM 839 O O . GLU B 1 40 ? 40.960 10.616 9.557 1.00 14.37 40 GLU B O 1
ATOM 845 N N . LYS B 1 41 ? 39.027 11.054 8.456 1.00 13.68 41 LYS B N 1
ATOM 846 C CA . LYS B 1 41 ? 38.707 12.231 9.257 1.00 13.47 41 LYS B CA 1
ATOM 847 C C . LYS B 1 41 ? 38.596 11.786 10.705 1.00 12.59 41 LYS B C 1
ATOM 848 O O . LYS B 1 41 ? 39.011 12.521 11.583 1.00 11.38 41 LYS B O 1
ATOM 854 N N . THR B 1 42 ? 37.942 10.659 10.962 1.00 12.10 42 THR B N 1
ATOM 855 C CA . THR B 1 42 ? 37.807 10.207 12.342 1.00 11.08 42 THR B CA 1
ATOM 856 C C . THR B 1 42 ? 39.171 9.881 12.976 1.00 10.88 42 THR B C 1
ATOM 857 O O . THR B 1 42 ? 39.348 10.182 14.147 1.00 9.93 42 THR B O 1
ATOM 861 N N . VAL B 1 43 ? 40.076 9.214 12.265 1.00 11.01 43 VAL B N 1
ATOM 862 C CA . VAL B 1 43 ? 41.450 8.975 12.694 1.00 11.72 43 VAL B CA 1
ATOM 863 C C . VAL B 1 43 ? 42.139 10.312 13.048 1.00 13.05 43 VAL B C 1
ATOM 864 O O . VAL B 1 43 ? 42.727 10.459 14.117 1.00 12.65 43 VAL B O 1
ATOM 868 N N . ARG B 1 44 ? 42.068 11.304 12.166 1.00 13.43 44 ARG B N 1
ATOM 869 C CA . ARG B 1 44 ? 42.699 12.590 12.427 1.00 15.13 44 ARG B CA 1
ATOM 870 C C . ARG B 1 44 ? 42.091 13.242 13.672 1.00 15.37 44 ARG B C 1
ATOM 871 O O . ARG B 1 44 ? 42.809 13.864 14.463 1.00 15.43 44 ARG B O 1
ATOM 885 N N . ASN B 1 45 ? 40.772 13.125 13.800 1.00 15.31 45 ASN B N 1
ATOM 886 C CA . ASN B 1 45 ? 40.035 13.726 14.911 1.00 15.72 45 ASN B CA 1
ATOM 887 C C . ASN B 1 45 ? 40.551 13.118 16.218 1.00 15.32 45 ASN B C 1
ATOM 888 O O . ASN B 1 45 ? 40.865 13.874 17.139 1.00 14.75 45 ASN B O 1
ATOM 893 N N . HIS B 1 46 ? 40.667 11.790 16.275 1.00 14.05 46 HIS B N 1
ATOM 894 C CA . HIS B 1 46 ? 41.252 11.116 17.431 1.00 14.62 46 HIS B CA 1
ATOM 895 C C . HIS B 1 46 ? 42.692 11.563 17.737 1.00 14.46 46 HIS B C 1
ATOM 896 O O . HIS B 1 46 ? 43.030 11.775 18.895 1.00 14.18 46 HIS B O 1
ATOM 903 N N . ILE B 1 47 ? 43.538 11.702 16.725 1.00 13.88 47 ILE B N 1
ATOM 904 C CA . ILE B 1 47 ? 44.899 12.177 16.973 1.00 13.80 47 ILE B CA 1
ATOM 905 C C . ILE B 1 47 ? 44.937 13.597 17.533 1.00 13.99 47 ILE B C 1
ATOM 906 O O . ILE B 1 47 ? 45.633 13.875 18.511 1.00 13.88 47 ILE B O 1
ATOM 911 N N . SER B 1 48 ? 44.115 14.446 16.932 1.00 13.41 48 SER B N 1
ATOM 912 C CA . SER B 1 48 ? 43.954 15.840 17.315 1.00 14.72 48 SER B CA 1
ATOM 913 C C . SER B 1 48 ? 43.470 15.998 18.755 1.00 14.17 48 SER B C 1
ATOM 914 O O . SER B 1 48 ? 44.038 16.786 19.523 1.00 12.97 48 SER B O 1
ATOM 917 N N . ASN B 1 49 ? 42.442 15.235 19.124 1.00 14.19 49 ASN B N 1
ATOM 918 C CA . ASN B 1 49 ? 41.913 15.286 20.488 1.00 14.54 49 ASN B CA 1
ATOM 919 C C . ASN B 1 49 ? 42.925 14.821 21.507 1.00 14.00 49 ASN B C 1
ATOM 920 O O . ASN B 1 49 ? 43.102 15.434 22.551 1.00 13.93 49 ASN B O 1
ATOM 925 N N . ALA B 1 50 ? 43.629 13.747 21.191 1.00 14.33 50 ALA B N 1
ATOM 926 C CA . ALA B 1 50 ? 44.635 13.291 22.135 1.00 14.59 50 ALA B CA 1
ATOM 927 C C . ALA B 1 50 ? 45.748 14.323 22.268 1.00 15.14 50 ALA B C 1
ATOM 928 O O . ALA B 1 50 ? 46.222 14.545 23.377 1.00 14.98 50 ALA B O 1
ATOM 930 N N . MET B 1 51 ? 46.155 14.969 21.178 1.00 15.40 51 MET B N 1
ATOM 931 C CA . MET B 1 51 ? 47.232 15.932 21.372 1.00 16.26 51 MET B CA 1
ATOM 932 C C . MET B 1 51 ? 46.742 17.182 22.107 1.00 16.47 51 MET B C 1
ATOM 933 O O . MET B 1 51 ? 47.480 17.839 22.830 1.00 16.03 51 MET B O 1
ATOM 938 N N . GLN B 1 52 ? 45.465 17.540 22.020 1.00 17.06 52 GLN B N 1
ATOM 939 C CA . GLN B 1 52 ? 44.966 18.710 22.732 1.00 17.84 52 GLN B CA 1
ATOM 940 C C . GLN B 1 52 ? 44.883 18.365 24.223 1.00 17.72 52 GLN B C 1
ATOM 941 O O . GLN B 1 52 ? 45.181 19.194 25.083 1.00 17.36 52 GLN B O 1
ATOM 947 N N . LYS B 1 53 ? 44.548 17.114 24.531 1.00 17.45 53 LYS B N 1
ATOM 948 C CA . LYS B 1 53 ? 44.587 16.645 25.911 1.00 17.68 53 LYS B CA 1
ATOM 949 C C . LYS B 1 53 ? 45.994 16.657 26.510 1.00 17.22 53 LYS B C 1
ATOM 950 O O . LYS B 1 53 ? 46.170 17.010 27.672 1.00 17.52 53 LYS B O 1
ATOM 956 N N . LEU B 1 54 ? 47.018 16.292 25.750 1.00 16.60 54 LEU B N 1
ATOM 957 C CA . LEU B 1 54 ? 48.381 16.320 26.272 1.00 16.45 54 LEU B CA 1
ATOM 958 C C . LEU B 1 54 ? 48.986 17.725 26.252 1.00 16.13 54 LEU B C 1
ATOM 959 O O . LEU B 1 54 ? 49.985 18.017 26.909 1.00 15.90 54 LEU B O 1
ATOM 964 N N . GLY B 1 55 ? 48.377 18.597 25.457 1.00 15.73 55 GLY B N 1
ATOM 965 C CA . GLY B 1 55 ? 48.826 19.967 25.316 1.00 15.78 55 GLY B CA 1
ATOM 966 C C . GLY B 1 55 ? 50.137 20.042 24.555 1.00 15.83 55 GLY B C 1
ATOM 967 O O . GLY B 1 55 ? 51.012 20.844 24.888 1.00 14.06 55 GLY B O 1
ATOM 968 N N . VAL B 1 56 ? 50.251 19.195 23.534 1.00 16.02 56 VAL B N 1
ATOM 969 C CA . VAL B 1 56 ? 51.431 19.217 22.676 1.00 16.79 56 VAL B CA 1
ATOM 970 C C . VAL B 1 56 ? 51.030 19.510 21.236 1.00 17.06 56 VAL B C 1
ATOM 971 O O . VAL B 1 56 ? 49.911 19.185 20.840 1.00 16.88 56 VAL B O 1
ATOM 975 N N . LYS B 1 57 ? 51.964 20.067 20.469 1.00 17.89 57 LYS B N 1
ATOM 976 C CA . LYS B 1 57 ? 51.718 20.507 19.098 1.00 18.65 57 LYS B CA 1
ATOM 977 C C . LYS B 1 57 ? 52.014 19.457 18.036 1.00 19.44 57 LYS B C 1
ATOM 978 O O . LYS B 1 57 ? 51.494 19.522 16.920 1.00 20.16 57 LYS B O 1
ATOM 980 N N . GLY B 1 58 ? 52.798 18.442 18.370 1.00 19.73 58 GLY B N 1
ATOM 981 C CA . GLY B 1 58 ? 53.138 17.485 17.335 1.00 19.48 58 GLY B CA 1
ATOM 982 C C . GLY B 1 58 ? 52.922 16.037 17.714 1.00 19.45 58 GLY B C 1
ATOM 983 O O . GLY B 1 58 ? 52.763 15.714 18.893 1.00 19.37 58 GLY B O 1
ATOM 984 N N . ARG B 1 59 ? 52.852 15.183 16.698 1.00 18.72 59 ARG B N 1
ATOM 985 C CA . ARG B 1 59 ? 52.638 13.762 16.938 1.00 18.45 59 ARG B CA 1
ATOM 986 C C . ARG B 1 59 ? 53.813 13.128 17.666 1.00 17.42 59 ARG B C 1
ATOM 987 O O . ARG B 1 59 ? 53.573 12.253 18.485 1.00 17.09 59 ARG B O 1
ATOM 995 N N . SER B 1 60 ? 55.041 13.492 17.303 1.00 16.68 60 SER B N 1
ATOM 996 C CA . SER B 1 60 ? 56.243 13.010 17.980 1.00 16.43 60 SER B CA 1
ATOM 997 C C . SER B 1 60 ? 56.137 13.216 19.485 1.00 16.02 60 SER B C 1
ATOM 998 O O . SER B 1 60 ? 56.475 12.298 20.235 1.00 15.51 60 SER B O 1
ATOM 1001 N N . GLN B 1 61 ? 55.791 14.437 19.896 1.00 15.18 61 GLN B N 1
ATOM 1002 C CA . GLN B 1 61 ? 55.671 14.764 21.312 1.00 14.87 61 GLN B CA 1
ATOM 1003 C C . GLN B 1 61 ? 54.468 14.042 21.924 1.00 14.57 61 GLN B C 1
ATOM 1004 O O . GLN B 1 61 ? 54.545 13.656 23.081 1.00 14.28 61 GLN B O 1
ATOM 1014 N N . ALA B 1 62 ? 53.408 13.772 21.169 1.00 14.17 62 ALA B N 1
ATOM 1015 C CA . ALA B 1 62 ? 52.304 13.026 21.759 1.00 14.38 62 ALA B CA 1
ATOM 1016 C C . ALA B 1 62 ? 52.762 11.615 22.092 1.00 13.85 62 ALA B C 1
ATOM 1017 O O . ALA B 1 62 ? 52.502 11.147 23.202 1.00 13.85 62 ALA B O 1
ATOM 1019 N N . VAL B 1 63 ? 53.512 11.000 21.176 1.00 13.30 63 VAL B N 1
ATOM 1020 C CA . VAL B 1 63 ? 54.016 9.641 21.340 1.00 12.96 63 VAL B CA 1
ATOM 1021 C C . VAL B 1 63 ? 54.954 9.541 22.547 1.00 13.10 63 VAL B C 1
ATOM 1022 O O . VAL B 1 63 ? 54.872 8.645 23.393 1.00 11.86 63 VAL B O 1
ATOM 1026 N N . VAL B 1 64 ? 55.880 10.489 22.612 1.00 12.73 64 VAL B N 1
ATOM 1027 C CA . VAL B 1 64 ? 56.832 10.502 23.711 1.00 12.83 64 VAL B CA 1
ATOM 1028 C C . VAL B 1 64 ? 56.102 10.645 25.042 1.00 12.57 64 VAL B C 1
ATOM 1029 O O . VAL B 1 64 ? 56.403 9.892 25.962 1.00 11.90 64 VAL B O 1
ATOM 1033 N N . GLU B 1 65 ? 55.174 11.596 25.148 1.00 12.83 65 GLU B N 1
ATOM 1034 C CA . GLU B 1 65 ? 54.466 11.839 26.402 1.00 13.38 65 GLU B CA 1
ATOM 1035 C C . GLU B 1 65 ? 53.593 10.655 26.792 1.00 12.94 65 GLU B C 1
AT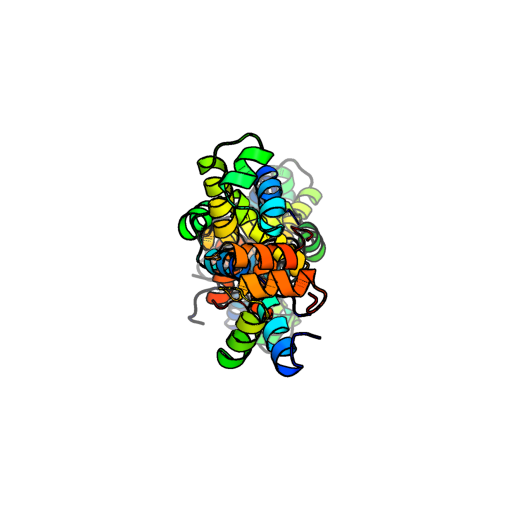OM 1036 O O . GLU B 1 65 ? 53.629 10.209 27.938 1.00 12.02 65 GLU B O 1
ATOM 1042 N N . LEU B 1 66 ? 52.881 10.109 25.808 1.00 12.62 66 LEU B N 1
ATOM 1043 C CA . LEU B 1 66 ? 52.075 8.919 26.048 1.00 12.92 66 LEU B CA 1
ATOM 1044 C C . LEU B 1 66 ? 52.951 7.777 26.557 1.00 12.58 66 LEU B C 1
ATOM 1045 O O . LEU B 1 66 ? 52.527 7.052 27.461 1.00 11.64 66 LEU B O 1
ATOM 1050 N N . LEU B 1 67 ? 54.155 7.638 26.009 1.00 12.69 67 LEU B N 1
ATOM 1051 C CA . LEU B 1 67 ? 55.079 6.594 26.434 1.00 12.84 67 LEU B CA 1
ATOM 1052 C C . LEU B 1 67 ? 55.525 6.876 27.865 1.00 13.49 67 LEU B C 1
ATOM 1053 O O . LEU B 1 67 ? 55.693 5.944 28.653 1.00 13.31 67 LEU B O 1
ATOM 1058 N N . ARG B 1 68 ? 55.694 8.148 28.212 1.00 13.76 68 ARG B N 1
ATOM 1059 C CA . ARG B 1 68 ? 56.161 8.472 29.551 1.00 14.87 68 ARG B CA 1
ATOM 1060 C C . ARG B 1 68 ? 55.071 8.173 30.559 1.00 15.17 68 ARG B C 1
ATOM 1061 O O . ARG B 1 68 ? 55.361 7.711 31.661 1.00 15.22 68 ARG B O 1
ATOM 1069 N N . MET B 1 69 ? 53.835 8.432 30.141 1.00 15.58 69 MET B N 1
ATOM 1070 C CA . MET B 1 69 ? 52.656 8.231 30.971 1.00 16.26 69 MET B CA 1
ATOM 1071 C C . MET B 1 69 ? 52.198 6.789 31.105 1.00 15.94 69 MET B C 1
ATOM 1072 O O . MET B 1 69 ? 51.304 6.566 31.900 1.00 16.39 69 MET B O 1
ATOM 1077 N N . GLY B 1 70 ? 52.744 5.826 30.369 1.00 15.78 70 GLY B N 1
ATOM 1078 C CA . GLY B 1 70 ? 52.284 4.448 30.405 1.00 15.55 70 GLY B CA 1
ATOM 1079 C C . GLY B 1 70 ? 50.985 4.226 29.644 1.00 16.42 70 GLY B C 1
ATOM 1080 O O . GLY B 1 70 ? 50.325 3.199 29.815 1.00 16.31 70 GLY B O 1
ATOM 1081 N N . GLU B 1 71 ? 50.597 5.168 28.787 1.00 16.16 71 GLU B N 1
ATOM 1082 C CA . GLU B 1 71 ? 49.316 5.083 28.093 1.00 16.75 71 GLU B CA 1
ATOM 1083 C C . GLU B 1 71 ? 49.474 4.441 26.728 1.00 17.09 71 GLU B C 1
ATOM 1084 O O . GLU B 1 71 ? 48.500 4.362 25.984 1.00 17.97 71 GLU B O 1
ATOM 1090 N N . LEU B 1 72 ? 50.683 4.020 26.377 1.00 17.37 72 LEU B N 1
ATOM 1091 C CA . LEU B 1 72 ? 50.9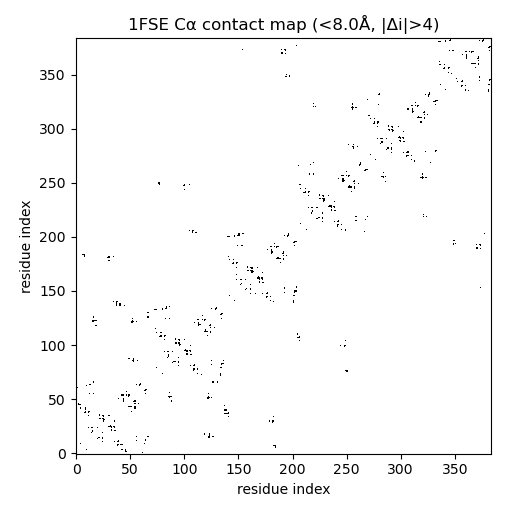93 3.489 25.056 1.00 17.79 72 LEU B CA 1
ATOM 1092 C C . LEU B 1 72 ? 52.240 2.646 25.284 1.00 18.22 72 LEU B C 1
ATOM 1093 O O . LEU B 1 72 ? 53.118 3.012 26.074 1.00 17.17 72 LEU B O 1
ATOM 1098 N N . GLU B 1 73 ? 52.353 1.551 24.547 1.00 18.79 73 GLU B N 1
ATOM 1099 C CA . GLU B 1 73 ? 53.447 0.632 24.842 1.00 20.13 73 GLU B CA 1
ATOM 1100 C C . GLU B 1 73 ? 54.680 0.439 23.958 1.00 20.59 73 GLU B C 1
ATOM 1101 O O . GLU B 1 73 ? 55.797 0.416 24.475 1.00 21.95 73 GLU B O 1
ATOM 1107 N N . LEU B 1 74 ? 54.527 0.227 22.660 1.00 20.85 74 LEU B N 1
ATOM 1108 C CA . LEU B 1 74 ? 55.651 -0.101 21.781 1.00 20.84 74 LEU B CA 1
ATOM 1109 C C . LEU B 1 74 ? 55.990 -1.594 21.779 1.00 21.28 74 LEU B C 1
ATOM 1110 O O . LEU B 1 74 ? 55.168 -2.404 21.352 1.00 21.52 74 LEU B O 1
ATOM 1115 N N . SER C 1 8 ? 66.046 12.736 0.887 1.00 26.06 8 SER C N 1
ATOM 1116 C CA . SER C 1 8 ? 67.479 13.071 1.187 1.00 27.05 8 SER C CA 1
ATOM 1117 C C . SER C 1 8 ? 67.729 14.399 0.482 1.00 26.29 8 SER C C 1
ATOM 1118 O O . SER C 1 8 ? 67.124 14.637 -0.558 1.00 26.67 8 SER C O 1
ATOM 1121 N N . LYS C 1 9 ? 68.505 15.294 1.080 1.00 25.57 9 LYS C N 1
ATOM 1122 C CA . LYS C 1 9 ? 68.767 16.588 0.455 1.00 25.04 9 LYS C CA 1
ATOM 1123 C C . LYS C 1 9 ? 70.182 16.946 0.914 1.00 23.71 9 LYS C C 1
ATOM 1124 O O . LYS C 1 9 ? 70.608 16.531 1.996 1.00 23.86 9 LYS C O 1
ATOM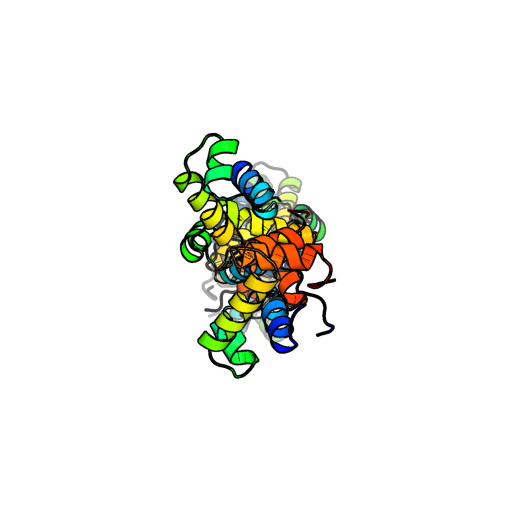 1134 N N . PRO C 1 10 ? 70.962 17.586 0.049 1.00 22.16 10 PRO C N 1
ATOM 1135 C CA . PRO C 1 10 ? 72.359 17.871 0.386 1.00 20.93 10 PRO C CA 1
ATOM 1136 C C . PRO C 1 10 ? 72.393 18.968 1.430 1.00 19.13 10 PRO C C 1
ATOM 1137 O O . PRO C 1 10 ? 71.585 19.885 1.300 1.00 18.49 10 PRO C O 1
ATOM 1141 N N . LEU C 1 11 ? 73.299 18.891 2.397 1.00 17.58 11 LEU C N 1
ATOM 1142 C CA . LEU C 1 11 ? 73.429 19.944 3.394 1.00 16.79 11 LEU C CA 1
ATOM 1143 C C . LEU C 1 11 ? 73.978 21.272 2.880 1.00 16.02 11 LEU C C 1
ATOM 1144 O O . LEU C 1 11 ? 73.560 22.333 3.372 1.00 14.74 11 LEU C O 1
ATOM 1149 N N . LEU C 1 12 ? 74.945 21.186 1.963 1.00 14.37 12 LEU C N 1
ATOM 1150 C CA . LEU C 1 12 ? 75.652 22.361 1.449 1.00 14.48 12 LEU C CA 1
ATOM 1151 C C . LEU C 1 12 ? 74.906 23.161 0.390 1.00 14.04 12 LEU C C 1
ATOM 1152 O O . LEU C 1 12 ? 74.290 22.572 -0.481 1.00 13.03 12 LEU C O 1
ATOM 1157 N N . THR C 1 13 ? 75.004 24.483 0.425 1.00 14.20 13 THR C N 1
ATOM 1158 C CA . THR C 1 13 ? 74.476 25.234 -0.699 1.00 14.68 13 THR C CA 1
ATOM 1159 C C . THR C 1 13 ? 75.464 25.119 -1.853 1.00 14.27 13 THR C C 1
ATOM 1160 O O . THR C 1 13 ? 76.585 24.627 -1.715 1.00 12.77 13 THR C O 1
ATOM 1164 N N . LYS C 1 14 ? 75.001 25.534 -3.026 1.00 15.10 14 LYS C N 1
ATOM 1165 C CA . LYS C 1 14 ? 75.869 25.566 -4.202 1.00 16.32 14 LYS C CA 1
ATOM 1166 C C . LYS C 1 14 ? 77.202 26.263 -4.001 1.00 16.23 14 LYS C C 1
ATOM 1167 O O . LYS C 1 14 ? 78.231 25.699 -4.321 1.00 15.29 14 LYS C O 1
ATOM 1173 N N . ARG C 1 15 ? 77.200 27.455 -3.415 1.00 17.00 15 ARG C N 1
ATOM 1174 C CA . ARG C 1 15 ? 78.441 28.164 -3.166 1.00 17.49 15 ARG C CA 1
ATOM 1175 C C . ARG C 1 15 ? 79.301 27.471 -2.108 1.00 16.69 15 ARG C C 1
ATOM 1176 O O . ARG C 1 15 ? 80.506 27.351 -2.312 1.00 16.27 15 ARG C O 1
ATOM 1184 N N . GLU C 1 16 ? 78.682 26.909 -1.074 1.00 15.32 16 GLU C N 1
ATOM 1185 C CA . GLU C 1 16 ? 79.449 26.171 -0.061 1.00 14.99 16 GLU C CA 1
ATOM 1186 C C . GLU C 1 16 ? 80.216 25.004 -0.704 1.00 14.19 16 GLU C C 1
ATOM 1187 O O . GLU C 1 16 ? 81.378 24.765 -0.430 1.00 14.79 16 GLU C O 1
ATOM 1193 N N . ARG C 1 17 ? 79.554 24.274 -1.582 1.00 13.34 17 ARG C N 1
ATOM 1194 C CA . ARG C 1 17 ? 80.161 23.145 -2.260 1.00 14.76 17 ARG C CA 1
ATOM 1195 C C . ARG C 1 17 ? 81.307 23.616 -3.157 1.00 14.62 17 ARG C C 1
ATOM 1196 O O . ARG C 1 17 ? 82.369 23.002 -3.130 1.00 14.07 17 ARG C O 1
ATOM 1204 N N . GLU C 1 18 ? 81.109 24.718 -3.869 1.00 14.65 18 GLU C N 1
ATOM 1205 C CA . GLU C 1 18 ? 82.144 25.258 -4.745 1.00 15.64 18 GLU C CA 1
ATOM 1206 C C . GLU C 1 18 ? 83.402 25.589 -3.955 1.00 15.72 18 GLU C C 1
ATOM 1207 O O . GLU C 1 18 ? 84.525 25.229 -4.358 1.00 15.21 18 GLU C O 1
ATOM 1213 N N . VAL C 1 19 ? 83.180 26.243 -2.820 1.00 14.04 19 VAL C N 1
ATOM 1214 C CA . VAL C 1 19 ? 84.293 26.543 -1.925 1.00 14.52 19 VAL C CA 1
ATOM 1215 C C . VAL C 1 19 ? 84.994 25.283 -1.388 1.00 14.08 19 VAL C C 1
ATOM 1216 O O . VAL C 1 19 ? 86.223 25.201 -1.393 1.00 13.35 19 VAL C O 1
ATOM 1220 N N . PHE C 1 20 ? 84.252 24.328 -0.822 1.00 14.19 20 PHE C N 1
ATOM 1221 C CA . PHE C 1 20 ? 84.873 23.114 -0.301 1.00 14.06 20 PHE C CA 1
ATOM 1222 C C . PHE C 1 20 ? 85.574 22.263 -1.352 1.00 15.17 20 PHE C C 1
ATOM 1223 O O . PHE C 1 20 ? 86.551 21.568 -1.044 1.00 14.87 20 PHE C O 1
ATOM 1231 N N . GLU C 1 21 ? 85.133 22.351 -2.603 1.00 14.85 21 GLU C N 1
ATOM 1232 C CA . GLU C 1 21 ? 85.802 21.562 -3.640 1.00 15.85 21 GLU C CA 1
ATOM 1233 C C . GLU C 1 21 ? 87.197 22.143 -3.902 1.00 16.11 21 GLU C C 1
ATOM 1234 O O . GLU C 1 21 ? 88.096 21.460 -4.419 1.00 15.59 21 GLU C O 1
ATOM 1240 N N . LEU C 1 22 ? 87.371 23.415 -3.535 1.00 15.56 22 LEU C N 1
ATOM 1241 C CA . LEU C 1 22 ? 88.683 24.046 -3.622 1.00 15.63 22 LEU C CA 1
ATOM 1242 C C . LEU C 1 22 ? 89.513 23.797 -2.358 1.00 16.29 22 LEU C C 1
ATOM 1243 O O . LEU C 1 22 ? 90.724 23.541 -2.459 1.00 15.45 22 LEU C O 1
ATOM 1248 N N . LEU C 1 23 ? 88.853 23.845 -1.196 1.00 16.02 23 LEU C N 1
ATOM 1249 C CA . LEU C 1 23 ? 89.470 23.556 0.101 1.00 17.07 23 LEU C CA 1
ATOM 1250 C C . LEU C 1 23 ? 90.082 22.167 0.063 1.00 16.84 23 LEU C C 1
ATOM 1251 O O . LEU C 1 23 ? 91.225 21.989 0.473 1.00 17.21 23 LEU C O 1
ATOM 1256 N N . VAL C 1 24 ? 89.370 21.196 -0.495 1.00 16.65 24 VAL C N 1
ATOM 1257 C CA . VAL C 1 24 ? 89.921 19.851 -0.586 1.00 17.35 24 VAL C CA 1
ATOM 1258 C C . VAL C 1 24 ? 91.171 19.711 -1.461 1.00 17.34 24 VAL C C 1
ATOM 1259 O O . VAL C 1 24 ? 91.905 18.727 -1.405 1.00 17.81 24 VAL C O 1
ATOM 1263 N N . GLN C 1 25 ? 91.452 20.717 -2.276 1.00 17.44 25 GLN C N 1
ATOM 1264 C CA . GLN C 1 25 ? 92.643 20.725 -3.107 1.00 17.69 25 GLN C CA 1
ATOM 1265 C C . GLN C 1 25 ? 93.722 21.510 -2.389 1.00 17.40 25 GLN C C 1
ATOM 1266 O O . GLN C 1 25 ? 94.683 21.920 -3.021 1.00 17.10 25 GLN C O 1
ATOM 1272 N N . ASP C 1 26 ? 93.548 21.744 -1.096 1.00 17.59 26 ASP C N 1
ATOM 1273 C CA . ASP C 1 26 ? 94.537 22.500 -0.344 1.00 19.39 26 ASP C CA 1
ATOM 1274 C C . ASP C 1 26 ? 94.735 23.981 -0.629 1.00 18.02 26 ASP C C 1
ATOM 1275 O O . ASP C 1 26 ? 95.798 24.506 -0.348 1.00 18.24 26 ASP C O 1
ATOM 1280 N N . LYS C 1 27 ? 93.733 24.639 -1.176 1.00 17.12 27 LYS C N 1
ATOM 1281 C CA . LYS C 1 27 ? 93.805 26.065 -1.481 1.00 17.02 27 LYS C CA 1
ATOM 1282 C C . LYS C 1 27 ? 93.531 26.902 -0.229 1.00 15.97 27 LYS C C 1
ATOM 1283 O O . LYS C 1 27 ? 92.744 26.534 0.650 1.00 15.27 27 LYS C O 1
ATOM 1289 N N . THR C 1 28 ? 94.157 28.069 -0.182 1.00 15.55 28 THR C N 1
ATOM 1290 C CA . THR C 1 28 ? 93.960 28.959 0.955 1.00 14.84 28 THR C CA 1
ATOM 1291 C C . THR C 1 28 ? 92.690 29.770 0.683 1.00 14.55 28 THR C C 1
ATOM 1292 O O . THR C 1 28 ? 92.200 29.864 -0.445 1.00 13.56 28 THR C O 1
ATOM 1296 N N . THR C 1 29 ? 92.209 30.453 1.713 1.00 14.13 29 THR C N 1
ATOM 1297 C CA . THR C 1 29 ? 91.068 31.354 1.577 1.00 15.22 29 THR C CA 1
ATOM 1298 C C . THR C 1 29 ? 91.231 32.366 0.441 1.00 15.01 29 THR C C 1
ATOM 1299 O O . THR C 1 29 ? 90.342 32.561 -0.398 1.00 14.57 29 THR C O 1
ATOM 1303 N N . LYS C 1 30 ? 92.411 32.981 0.441 1.00 14.51 30 LYS C N 1
ATOM 1304 C CA . LYS C 1 30 ? 92.811 33.932 -0.590 1.00 14.41 30 LYS C CA 1
ATOM 1305 C C . LYS C 1 30 ? 92.748 33.293 -1.979 1.00 13.57 30 LYS C C 1
ATOM 1306 O O . LYS C 1 30 ? 92.217 33.896 -2.905 1.00 13.61 30 LYS C O 1
ATOM 1312 N N . GLU C 1 31 ? 93.264 32.081 -2.130 1.00 12.59 31 GLU C N 1
ATOM 1313 C CA . GLU C 1 31 ? 93.228 31.420 -3.435 1.00 13.28 31 GLU C CA 1
ATOM 1314 C C . GLU C 1 31 ? 91.790 31.119 -3.915 1.00 12.77 31 GLU C C 1
ATOM 1315 O O . GLU C 1 31 ? 91.435 31.348 -5.072 1.00 12.79 31 GLU C O 1
ATOM 1321 N N . ILE C 1 32 ? 90.949 30.557 -3.056 1.00 11.56 32 ILE C N 1
ATOM 1322 C CA . ILE C 1 32 ? 89.536 30.289 -3.315 1.00 11.90 32 ILE C CA 1
ATOM 1323 C C . ILE C 1 32 ? 88.735 31.538 -3.710 1.00 12.08 32 ILE C C 1
ATOM 1324 O O . ILE C 1 32 ? 87.998 31.528 -4.703 1.00 11.24 32 ILE C O 1
ATOM 1329 N N . ALA C 1 33 ? 88.887 32.618 -2.945 1.00 11.60 33 ALA C N 1
ATOM 1330 C CA . ALA C 1 33 ? 88.299 33.910 -3.282 1.00 12.39 33 ALA C CA 1
ATOM 1331 C C . ALA C 1 33 ? 88.693 34.353 -4.700 1.00 12.53 33 ALA C C 1
ATOM 1332 O O . ALA C 1 33 ? 87.853 34.730 -5.524 1.00 11.90 33 ALA C O 1
ATOM 1334 N N . SER C 1 34 ? 89.987 34.325 -5.004 1.00 12.87 34 SER C N 1
ATOM 1335 C CA . SER C 1 34 ? 90.420 34.655 -6.353 1.00 13.33 34 SER C CA 1
ATOM 1336 C C . SER C 1 34 ? 89.772 33.767 -7.421 1.00 13.05 34 SER C C 1
ATOM 1337 O O . SER C 1 34 ? 89.371 34.252 -8.477 1.00 12.41 34 SER C O 1
ATOM 1340 N N . GLU C 1 35 ? 89.750 32.454 -7.217 1.00 12.79 35 GLU C N 1
ATOM 1341 C CA . GLU C 1 35 ? 89.087 31.547 -8.160 1.00 13.66 35 GLU C CA 1
ATOM 1342 C C . GLU C 1 35 ? 87.553 31.665 -8.338 1.00 13.53 35 GLU C C 1
ATOM 1343 O O . GLU C 1 35 ? 87.013 31.391 -9.408 1.00 12.40 35 GLU C O 1
ATOM 1353 N N . LEU C 1 36 ? 86.853 32.123 -7.310 1.00 13.28 36 LEU C N 1
ATOM 1354 C CA . LEU C 1 36 ? 85.395 32.157 -7.322 1.00 13.68 36 LEU C CA 1
ATOM 1355 C C . LEU C 1 36 ? 84.824 33.556 -7.530 1.00 13.66 36 LEU C C 1
ATOM 1356 O O . LEU C 1 36 ? 83.601 33.688 -7.671 1.00 12.51 36 LEU C O 1
ATOM 1361 N N . PHE C 1 37 ? 85.694 34.568 -7.600 1.00 13.54 37 PHE C N 1
ATOM 1362 C CA . PHE C 1 37 ? 85.263 35.950 -7.860 1.00 14.31 37 PHE C CA 1
ATOM 1363 C C . PHE C 1 37 ? 84.372 36.475 -6.745 1.00 14.41 37 PHE C C 1
ATOM 1364 O O . PHE C 1 37 ? 83.394 37.192 -6.986 1.00 14.24 37 PHE C O 1
ATOM 1372 N N . ILE C 1 38 ? 84.770 36.125 -5.523 1.00 14.80 38 ILE C N 1
ATOM 1373 C CA . ILE C 1 38 ? 84.143 36.614 -4.303 1.00 15.64 38 ILE C CA 1
ATOM 1374 C C . ILE C 1 38 ? 85.178 37.053 -3.266 1.00 14.70 38 ILE C C 1
ATOM 1375 O O . ILE C 1 38 ? 86.359 36.790 -3.410 1.00 15.83 38 ILE C O 1
ATOM 1380 N N . SER C 1 39 ? 84.772 37.765 -2.231 1.00 14.52 39 SER C N 1
ATOM 1381 C CA . SER C 1 39 ? 85.725 38.243 -1.242 1.00 14.22 39 SER C CA 1
ATOM 1382 C C . SER C 1 39 ? 86.174 37.153 -0.273 1.00 14.37 39 SER C C 1
ATOM 1383 O O . SER C 1 39 ? 85.531 36.102 -0.110 1.00 13.35 39 SER C O 1
ATOM 1386 N N . GLU C 1 40 ? 87.318 37.408 0.345 1.00 13.60 40 GLU C N 1
ATOM 1387 C CA . GLU C 1 40 ? 87.883 36.418 1.268 1.00 14.26 40 GLU C CA 1
ATOM 1388 C C . GLU C 1 40 ? 86.895 36.220 2.407 1.00 13.58 40 GLU C C 1
ATOM 1389 O O . GLU C 1 40 ? 86.646 35.097 2.867 1.00 12.61 40 GLU C O 1
ATOM 1395 N N . LYS C 1 41 ? 86.317 37.321 2.871 1.00 13.83 41 LYS C N 1
ATOM 1396 C CA . LYS C 1 41 ? 85.342 37.221 3.959 1.00 14.01 41 LYS C CA 1
ATOM 1397 C C . LYS C 1 41 ? 84.170 36.337 3.507 1.00 13.91 41 LYS C C 1
ATOM 1398 O O . LYS C 1 41 ? 83.631 35.572 4.289 1.00 13.24 41 LYS C O 1
ATOM 1404 N N . THR C 1 42 ? 83.721 36.462 2.261 1.00 14.24 42 THR C N 1
ATOM 1405 C CA . THR C 1 42 ? 82.588 35.660 1.784 1.00 14.90 42 THR C CA 1
ATOM 1406 C C . THR C 1 42 ? 83.019 34.197 1.803 1.00 14.34 42 THR C C 1
ATOM 1407 O O . THR C 1 42 ? 82.224 33.354 2.217 1.00 14.34 42 THR C O 1
ATOM 1411 N N . VAL C 1 43 ? 84.254 33.892 1.412 1.00 13.83 43 VAL C N 1
ATOM 1412 C CA . VAL C 1 43 ? 84.714 32.510 1.499 1.00 14.42 43 VAL C CA 1
ATOM 1413 C C . VAL C 1 43 ? 84.662 32.024 2.962 1.00 14.04 43 VAL C C 1
ATOM 1414 O O . VAL C 1 43 ? 84.182 30.938 3.224 1.00 14.89 43 VAL C O 1
ATOM 1418 N N . ARG C 1 44 ? 85.242 32.745 3.909 1.00 13.90 44 ARG C N 1
ATOM 1419 C CA . ARG C 1 44 ? 85.228 32.343 5.333 1.00 15.17 44 ARG C CA 1
ATOM 1420 C C . ARG C 1 44 ? 83.814 32.158 5.883 1.00 14.79 44 ARG C C 1
ATOM 1421 O O . ARG C 1 44 ? 83.593 31.214 6.664 1.00 15.79 44 ARG C O 1
ATOM 1429 N N . ASN C 1 45 ? 82.888 32.983 5.395 1.00 14.29 45 ASN C N 1
ATOM 1430 C CA . ASN C 1 45 ? 81.477 32.943 5.788 1.00 15.22 45 ASN C CA 1
ATOM 1431 C C . ASN C 1 45 ? 80.900 31.581 5.370 1.00 14.76 45 ASN C C 1
ATOM 1432 O O . ASN C 1 45 ? 80.300 30.900 6.196 1.00 13.54 45 ASN C O 1
ATOM 1437 N N . HIS C 1 46 ? 81.092 31.184 4.113 1.00 14.44 46 HIS C N 1
ATOM 1438 C CA . HIS C 1 46 ? 80.605 29.899 3.617 1.00 15.19 46 HIS C CA 1
ATOM 1439 C C . HIS C 1 46 ? 81.246 28.727 4.360 1.00 14.78 46 HIS C C 1
ATOM 1440 O O . HIS C 1 46 ? 80.564 27.816 4.806 1.00 14.14 46 HIS C O 1
ATOM 1447 N N . ILE C 1 47 ? 82.540 28.821 4.667 1.00 14.77 47 ILE C N 1
ATOM 1448 C CA . ILE C 1 47 ? 83.234 27.776 5.408 1.00 14.39 47 ILE C CA 1
ATOM 1449 C C . ILE C 1 47 ? 82.670 27.624 6.823 1.00 14.16 47 ILE C C 1
ATOM 1450 O O . ILE C 1 47 ? 82.347 26.500 7.203 1.00 13.59 47 ILE C O 1
ATOM 1455 N N . SER C 1 48 ? 82.515 28.734 7.549 1.00 13.60 48 SER C N 1
ATOM 1456 C CA . SER C 1 48 ? 82.013 28.725 8.911 1.00 13.40 48 SER C CA 1
ATOM 1457 C C . SER C 1 48 ? 80.569 28.188 8.931 1.00 13.20 48 SER C C 1
ATOM 1458 O O . SER C 1 48 ? 80.224 27.378 9.801 1.00 11.51 48 SER C O 1
ATOM 1461 N N . ASN C 1 49 ? 79.798 28.654 7.956 1.00 11.90 49 ASN C N 1
ATOM 1462 C CA . ASN C 1 49 ? 78.383 28.311 7.877 1.00 12.82 49 ASN C CA 1
ATOM 1463 C C . ASN C 1 49 ? 78.242 26.788 7.709 1.00 12.16 49 ASN C C 1
ATOM 1464 O O . ASN C 1 49 ? 77.457 26.139 8.402 1.00 11.48 49 ASN C O 1
ATOM 1469 N N . ALA C 1 50 ? 79.099 26.235 6.858 1.00 11.96 50 ALA C N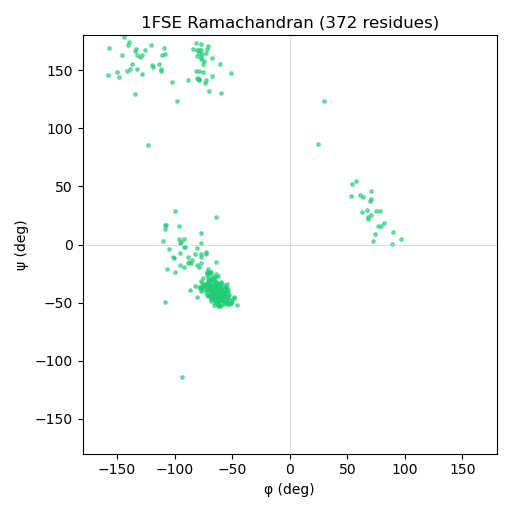 1
ATOM 1470 C CA . ALA C 1 50 ? 79.051 24.805 6.556 1.00 12.18 50 ALA C CA 1
ATOM 1471 C C . ALA C 1 50 ? 79.537 23.981 7.753 1.00 11.71 50 ALA C C 1
ATOM 1472 O O . ALA C 1 50 ? 78.971 22.936 8.062 1.00 10.96 50 ALA C O 1
ATOM 1474 N N . MET C 1 51 ? 80.638 24.410 8.365 1.00 11.55 51 MET C N 1
ATOM 1475 C CA . MET C 1 51 ? 81.102 23.709 9.567 1.00 12.67 51 MET C CA 1
ATOM 1476 C C . MET C 1 51 ? 80.024 23.623 10.661 1.00 12.29 51 MET C C 1
ATOM 1477 O O . MET C 1 51 ? 79.927 22.651 11.399 1.00 12.38 51 MET C O 1
ATOM 1482 N N . GLN C 1 52 ? 79.273 24.698 10.848 1.00 12.21 52 GLN C N 1
ATOM 1483 C CA . GLN C 1 52 ? 78.191 24.736 11.812 1.00 12.70 52 GLN C CA 1
ATOM 1484 C C . GLN C 1 52 ? 77.100 23.747 11.382 1.00 12.68 52 GLN C C 1
ATOM 1485 O O . GLN C 1 52 ? 76.533 23.106 12.245 1.00 11.35 52 GLN C O 1
ATOM 1491 N N . LYS C 1 53 ? 76.781 23.636 10.094 1.00 12.76 53 LYS C N 1
ATOM 1492 C CA . LYS C 1 53 ? 75.800 22.634 9.671 1.00 14.15 53 LYS C CA 1
ATOM 1493 C C . LYS C 1 53 ? 76.185 21.238 10.160 1.00 14.69 53 LYS C C 1
ATOM 1494 O O . LYS C 1 53 ? 75.337 20.437 10.571 1.00 15.20 53 LYS C O 1
ATOM 1500 N N . LEU C 1 54 ? 77.483 20.972 10.099 1.00 14.68 54 LEU C N 1
ATOM 1501 C CA . LEU C 1 54 ? 78.050 19.699 10.496 1.00 16.08 54 LEU C CA 1
ATOM 1502 C C . LEU C 1 54 ? 78.330 19.599 11.985 1.00 16.03 54 LEU C C 1
ATOM 1503 O O . LEU C 1 54 ? 78.489 18.491 12.478 1.00 17.51 54 LEU C O 1
ATOM 1508 N N . GLY C 1 55 ? 78.305 20.678 12.748 1.00 15.85 55 GLY C N 1
ATOM 1509 C CA . GLY C 1 55 ? 78.758 20.565 14.119 1.00 16.30 55 GLY C CA 1
ATOM 1510 C C . GLY C 1 55 ? 80.240 20.299 14.342 1.00 17.24 55 GLY C C 1
ATOM 1511 O O . GLY C 1 55 ? 80.588 19.795 15.421 1.00 17.77 55 GLY C O 1
ATOM 1512 N N . VAL C 1 56 ? 81.129 20.602 13.397 1.00 16.63 56 VAL C N 1
ATOM 1513 C CA . VAL C 1 56 ? 82.555 20.360 13.625 1.00 17.62 56 VAL C CA 1
ATOM 1514 C C . VAL C 1 56 ? 83.355 21.650 13.813 1.00 18.14 56 VAL C C 1
ATOM 1515 O O . VAL C 1 56 ? 82.917 22.750 13.495 1.00 17.56 56 VAL C O 1
ATOM 1519 N N . LYS C 1 57 ? 84.602 21.537 14.248 1.00 19.51 57 LYS C N 1
ATOM 1520 C CA . LYS C 1 57 ? 85.311 22.738 14.677 1.00 19.64 57 LYS C CA 1
ATOM 1521 C C . LYS C 1 57 ? 86.392 23.200 13.701 1.00 19.66 57 LYS C C 1
ATOM 1522 O O . LYS C 1 57 ? 86.847 24.344 13.753 1.00 19.48 57 LYS C O 1
ATOM 1524 N N . GLY C 1 58 ? 86.846 22.270 12.870 1.00 18.30 58 GLY C N 1
ATOM 1525 C CA . GLY C 1 58 ? 87.990 22.511 12.006 1.00 17.75 58 GLY C CA 1
ATOM 1526 C C . GLY C 1 58 ? 87.649 22.405 10.531 1.00 17.36 58 GLY C C 1
ATOM 1527 O O . GLY C 1 58 ? 86.687 21.721 10.152 1.00 16.70 58 GLY C O 1
ATOM 1528 N N . ARG C 1 59 ? 88.405 23.127 9.711 1.00 15.94 59 ARG C N 1
ATOM 1529 C CA . ARG C 1 59 ? 88.213 23.086 8.256 1.00 16.48 59 ARG C CA 1
ATOM 1530 C C . ARG C 1 59 ? 88.445 21.709 7.621 1.00 16.17 59 ARG C C 1
ATOM 1531 O O . ARG C 1 59 ? 87.688 21.207 6.774 1.00 16.38 59 ARG C O 1
ATOM 1539 N N . SER C 1 60 ? 89.586 21.148 7.974 1.00 15.70 60 SER C N 1
ATOM 1540 C CA . SER C 1 60 ? 89.983 19.838 7.490 1.00 16.47 60 SER C CA 1
ATOM 1541 C C . SER C 1 60 ? 89.000 18.813 8.027 1.00 16.31 60 SER C C 1
ATOM 1542 O O . SER C 1 60 ? 88.705 17.855 7.327 1.00 15.77 60 SER C O 1
ATOM 1545 N N . GLN C 1 61 ? 88.521 19.011 9.251 1.00 16.46 61 GLN C N 1
ATOM 1546 C CA . GLN C 1 61 ? 87.574 18.064 9.835 1.00 16.45 61 GLN C CA 1
ATOM 1547 C C . GLN C 1 61 ? 86.227 18.110 9.096 1.00 15.71 61 GLN C C 1
ATOM 1548 O O . GLN C 1 61 ? 85.621 17.077 8.831 1.00 14.87 61 GLN C O 1
ATOM 1554 N N . ALA C 1 62 ? 85.805 19.291 8.652 1.00 14.66 62 ALA C N 1
ATOM 1555 C CA . ALA C 1 62 ? 84.594 19.385 7.816 1.00 14.42 62 ALA C CA 1
ATOM 1556 C C . ALA C 1 62 ? 84.803 18.719 6.459 1.00 13.64 62 ALA C C 1
ATOM 1557 O O . ALA C 1 62 ? 83.914 18.046 5.948 1.00 13.06 62 ALA C O 1
ATOM 1559 N N . VAL C 1 63 ? 85.956 18.953 5.845 1.00 13.96 63 VAL C N 1
ATOM 1560 C CA . VAL C 1 63 ? 86.293 18.325 4.570 1.00 14.08 63 VAL C CA 1
ATOM 1561 C C . VAL C 1 63 ? 86.147 16.796 4.620 1.00 14.20 63 VAL C C 1
ATOM 1562 O O . VAL C 1 63 ? 85.458 16.177 3.783 1.00 14.07 63 VAL C O 1
ATOM 1566 N N . VAL C 1 64 ? 86.755 16.179 5.630 1.00 13.22 64 VAL C N 1
ATOM 1567 C CA . VAL C 1 64 ? 86.705 14.739 5.825 1.00 13.88 64 VAL C CA 1
ATOM 1568 C C . VAL C 1 64 ? 85.252 14.279 5.995 1.00 13.35 64 VAL C C 1
ATOM 1569 O O . VAL C 1 64 ? 84.813 13.323 5.366 1.00 12.54 64 VAL C O 1
ATOM 1573 N N . GLU C 1 65 ? 84.446 15.023 6.741 1.00 13.13 65 GLU C N 1
ATOM 1574 C CA . GLU C 1 65 ? 83.074 14.595 6.954 1.00 13.57 65 GLU C CA 1
ATOM 1575 C C . GLU C 1 65 ? 82.178 14.720 5.708 1.00 13.49 65 GLU C C 1
ATOM 1576 O O . GLU C 1 65 ? 81.329 13.875 5.452 1.00 13.26 65 GLU C O 1
ATOM 1582 N N . LEU C 1 66 ? 82.415 15.731 4.885 1.00 13.51 66 LEU C N 1
ATOM 1583 C CA . LEU C 1 66 ? 81.663 15.915 3.643 1.00 14.35 66 LEU C CA 1
ATOM 1584 C C . LEU C 1 66 ? 82.060 14.837 2.636 1.00 13.37 66 LEU C C 1
ATOM 1585 O O . LEU C 1 66 ? 81.209 14.359 1.882 1.00 13.98 66 LEU C O 1
ATOM 1590 N N . LEU C 1 67 ? 83.330 14.437 2.648 1.00 12.73 67 LEU C N 1
ATOM 1591 C CA . LEU C 1 67 ? 83.835 13.327 1.833 1.00 11.90 67 LEU C CA 1
ATOM 1592 C C . LEU C 1 67 ? 83.141 12.056 2.294 1.00 12.05 67 LEU C C 1
ATOM 1593 O O . LEU C 1 67 ? 82.536 11.341 1.494 1.00 10.80 67 LEU C O 1
ATOM 1598 N N . ARG C 1 68 ? 83.101 11.830 3.601 1.00 11.82 68 ARG C N 1
ATOM 1599 C CA . ARG C 1 68 ? 82.410 10.635 4.062 1.00 13.27 68 ARG C CA 1
ATOM 1600 C C . ARG C 1 68 ? 80.933 10.622 3.634 1.00 13.52 68 ARG C C 1
ATOM 1601 O O . ARG C 1 68 ? 80.364 9.571 3.359 1.00 13.33 68 ARG C O 1
ATOM 1609 N N . MET C 1 69 ? 80.280 11.778 3.695 1.00 14.11 69 MET C N 1
ATOM 1610 C CA . MET C 1 69 ? 78.849 11.873 3.413 1.00 14.51 69 MET C CA 1
ATOM 1611 C C . MET C 1 69 ? 78.555 11.833 1.914 1.00 14.12 69 MET C C 1
ATOM 1612 O O . MET C 1 69 ? 77.432 11.577 1.509 1.00 13.92 69 MET C O 1
ATOM 1617 N N . GLY C 1 70 ? 79.559 12.053 1.078 1.00 14.20 70 GLY C N 1
ATOM 1618 C CA . GLY C 1 70 ? 79.384 12.079 -0.360 1.00 15.06 70 GLY C CA 1
ATOM 1619 C C . GLY C 1 70 ? 79.049 13.475 -0.883 1.00 15.24 70 GLY C C 1
ATOM 1620 O O . GLY C 1 70 ? 78.662 13.604 -2.036 1.00 14.47 70 GLY C O 1
ATOM 1621 N N . GLU C 1 71 ? 79.175 14.510 -0.060 1.00 15.45 71 GLU C N 1
ATOM 1622 C CA . GLU C 1 71 ? 78.850 15.877 -0.493 1.00 16.25 71 GLU C CA 1
ATOM 1623 C C . GLU C 1 71 ? 80.012 16.501 -1.253 1.00 16.29 71 GLU C C 1
ATOM 1624 O O . GLU C 1 71 ? 79.864 17.585 -1.830 1.00 17.03 71 GLU C O 1
ATOM 1630 N N . LEU C 1 72 ? 81.155 15.819 -1.267 1.00 14.66 72 LEU C N 1
ATOM 1631 C CA . LEU C 1 72 ? 82.336 16.298 -1.951 1.00 15.21 72 LEU C CA 1
ATOM 1632 C C . LEU C 1 72 ? 82.986 15.075 -2.586 1.00 14.66 72 LEU C C 1
ATOM 1633 O O . LEU C 1 72 ? 82.891 13.973 -2.056 1.00 14.78 72 LEU C O 1
ATOM 1638 N N . GLU C 1 73 ? 83.647 15.268 -3.712 1.00 14.01 73 GLU C N 1
ATOM 1639 C CA . GLU C 1 73 ? 84.556 14.264 -4.264 1.00 14.99 73 GLU C CA 1
ATOM 1640 C C . GLU C 1 73 ? 85.937 14.934 -4.147 1.00 14.68 73 GLU C C 1
ATOM 1641 O O . GLU C 1 73 ? 86.014 16.168 -4.081 1.00 14.54 73 GLU C O 1
ATOM 1647 N N . LEU C 1 74 ? 86.996 14.135 -4.092 1.00 13.95 74 LEU C N 1
ATOM 1648 C CA . LEU C 1 74 ? 88.376 14.575 -3.977 1.00 14.40 74 LEU C CA 1
ATOM 1649 C C . LEU C 1 74 ? 88.812 15.416 -5.186 1.00 14.22 74 LEU C C 1
ATOM 1650 O O . LEU C 1 74 ? 88.644 14.946 -6.311 1.00 15.19 74 LEU C O 1
ATOM 1655 N N . LYS D 1 9 ? 37.690 18.451 17.145 1.00 19.56 9 LYS D N 1
ATOM 1656 C CA . LYS D 1 9 ? 37.129 18.079 18.483 1.00 19.77 9 LYS D CA 1
ATOM 1657 C C . LYS D 1 9 ? 35.907 17.152 18.498 1.00 19.37 9 LYS D C 1
ATOM 1658 O O . LYS D 1 9 ? 36.052 16.017 18.951 1.00 19.18 9 LYS D O 1
ATOM 1664 N N . PRO D 1 10 ? 34.708 17.581 18.105 1.00 18.96 10 PRO D N 1
ATOM 1665 C CA . PRO D 1 10 ? 33.547 16.683 18.040 1.00 18.47 10 PRO D CA 1
ATOM 1666 C C . PRO D 1 10 ? 33.752 15.510 17.084 1.00 17.58 10 PRO D C 1
ATOM 1667 O O . PRO D 1 10 ? 34.171 15.763 15.956 1.00 17.28 10 PRO D O 1
ATOM 1671 N N . LEU D 1 11 ? 33.495 14.275 17.498 1.00 17.13 11 LEU D N 1
ATOM 1672 C CA . LEU D 1 11 ? 33.641 13.140 16.601 1.00 17.05 11 LEU D CA 1
ATOM 1673 C C . LEU D 1 11 ? 32.394 13.003 15.733 1.00 16.75 11 LEU D C 1
ATOM 1674 O O . LEU D 1 11 ? 32.436 12.600 14.571 1.00 16.90 11 LEU D O 1
ATOM 1679 N N . LEU D 1 12 ? 31.248 13.304 16.319 1.00 16.13 12 LEU D N 1
ATOM 1680 C CA . LEU D 1 12 ? 30.004 13.132 15.578 1.00 16.36 12 LEU D CA 1
ATOM 1681 C C . LEU D 1 12 ? 29.731 14.185 14.521 1.00 15.73 12 LEU D C 1
ATOM 1682 O O . LEU D 1 12 ? 30.082 15.351 14.682 1.00 14.54 12 LEU D O 1
ATOM 1687 N N . THR D 1 13 ? 29.049 13.789 13.450 1.00 15.78 13 THR D N 1
ATOM 1688 C CA . THR D 1 13 ? 28.547 14.823 12.551 1.00 16.38 13 THR D CA 1
ATOM 1689 C C . THR D 1 13 ? 27.318 15.436 13.224 1.00 16.90 13 THR D C 1
ATOM 1690 O O . THR D 1 13 ? 26.866 14.948 14.262 1.00 16.70 13 THR D O 1
ATOM 1694 N N . LYS D 1 14 ? 26.801 16.507 12.629 1.00 16.88 14 LYS D N 1
ATOM 1695 C CA . LYS D 1 14 ? 25.557 17.132 13.057 1.00 17.40 14 LYS D CA 1
ATOM 1696 C C . LYS D 1 14 ? 24.368 16.169 13.076 1.00 17.04 14 LYS D C 1
ATOM 1697 O O . LYS D 1 14 ? 23.665 16.077 14.075 1.00 16.86 14 LYS D O 1
ATOM 1703 N N . ARG D 1 15 ? 24.141 15.391 12.022 1.00 17.28 15 ARG D N 1
ATOM 1704 C CA . ARG D 1 15 ? 23.013 14.456 12.084 1.00 17.51 15 ARG D CA 1
ATOM 1705 C C . ARG D 1 15 ? 23.191 13.361 13.162 1.00 17.06 15 ARG D C 1
ATOM 1706 O O . ARG D 1 15 ? 22.268 13.000 13.892 1.00 15.94 15 ARG D O 1
ATOM 1714 N N . GLU D 1 16 ? 24.385 12.786 13.251 1.00 15.76 16 GLU D N 1
ATOM 1715 C CA . GLU D 1 16 ? 24.686 11.826 14.317 1.00 15.09 16 GLU D CA 1
ATOM 1716 C C . GLU D 1 16 ? 24.419 12.421 15.719 1.00 15.23 16 GLU D C 1
ATOM 1717 O O . GLU D 1 16 ? 23.819 11.793 16.577 1.00 14.04 16 GLU D O 1
ATOM 1723 N N . ARG D 1 17 ? 24.849 13.649 15.989 1.00 15.48 17 ARG D N 1
ATOM 1724 C CA . ARG D 1 17 ? 24.541 14.307 17.253 1.00 15.75 17 ARG D CA 1
ATOM 1725 C C . ARG D 1 17 ? 23.025 14.441 17.479 1.00 15.24 17 ARG D C 1
ATOM 1726 O O . ARG D 1 17 ? 22.506 14.086 18.538 1.00 14.74 17 ARG D O 1
ATOM 1740 N N . GLU D 1 18 ? 22.306 14.921 16.467 1.00 13.96 18 GLU D N 1
ATOM 1741 C CA . GLU D 1 18 ? 20.853 15.067 16.483 1.00 13.83 18 GLU D CA 1
ATOM 1742 C C . GLU D 1 18 ? 20.175 13.742 16.803 1.00 13.47 18 GLU D C 1
ATOM 1743 O O . GLU D 1 18 ? 19.319 13.665 17.696 1.00 13.20 18 GLU D O 1
ATOM 1749 N N . VAL D 1 19 ? 20.572 12.703 16.070 1.00 11.99 19 VAL D N 1
ATOM 1750 C CA . VAL D 1 19 ? 20.024 11.383 16.311 1.00 12.41 19 VAL D CA 1
ATOM 1751 C C . VAL D 1 19 ? 20.272 10.964 17.762 1.00 12.38 19 VAL D C 1
ATOM 1752 O O . VAL D 1 19 ? 19.350 10.508 18.432 1.00 11.50 19 VAL D O 1
ATOM 1756 N N . PHE D 1 20 ? 21.495 11.116 18.254 1.00 12.62 20 PHE D N 1
ATOM 1757 C CA . PHE D 1 20 ? 21.743 10.692 19.632 1.00 14.10 20 PHE D CA 1
ATOM 1758 C C . PHE D 1 20 ? 21.055 11.570 20.669 1.00 14.71 20 PHE D C 1
ATOM 1759 O O . PHE D 1 20 ? 20.668 11.097 21.742 1.00 15.01 20 PHE D O 1
ATOM 1767 N N . GLU D 1 21 ? 20.892 12.854 20.362 1.00 15.02 21 GLU D N 1
ATOM 1768 C CA . GLU D 1 21 ? 20.176 13.700 21.319 1.00 16.05 21 GLU D CA 1
ATOM 1769 C C . GLU D 1 21 ? 18.729 13.244 21.465 1.00 15.59 21 GLU D C 1
ATOM 1770 O O . GLU D 1 21 ? 18.135 13.412 22.526 1.00 15.22 21 GLU D O 1
ATOM 1776 N N . LEU D 1 22 ? 18.158 12.715 20.387 1.00 15.27 22 LEU D N 1
ATOM 1777 C CA . LEU D 1 22 ? 16.792 12.193 20.451 1.00 15.28 22 LEU D CA 1
ATOM 1778 C C . LEU D 1 22 ? 16.752 10.803 21.086 1.00 15.61 22 LEU D C 1
ATOM 1779 O O . LEU D 1 22 ? 15.807 10.473 21.817 1.00 15.02 22 LEU D O 1
ATOM 1784 N N . LEU D 1 23 ? 17.780 10.011 20.781 1.00 15.88 23 LEU D N 1
ATOM 1785 C CA . LEU D 1 23 ? 17.880 8.652 21.303 1.00 16.92 23 LEU D CA 1
ATOM 1786 C C . LEU D 1 23 ? 17.797 8.654 22.829 1.00 16.38 23 LEU D C 1
ATOM 1787 O O . LEU D 1 23 ? 17.042 7.886 23.429 1.00 15.88 23 LEU D O 1
ATOM 1792 N N . VAL D 1 24 ? 18.511 9.572 23.473 1.00 16.42 24 VAL D N 1
ATOM 1793 C CA . VAL D 1 24 ? 18.496 9.585 24.928 1.00 16.65 24 VAL D CA 1
ATOM 1794 C C . VAL D 1 24 ? 17.162 10.100 25.465 1.00 17.10 24 VAL D C 1
ATOM 1795 O O . VAL D 1 24 ? 16.885 9.985 26.653 1.00 16.93 24 VAL D O 1
ATOM 1799 N N . GLN D 1 25 ? 16.268 10.571 24.604 1.00 17.66 25 GLN D N 1
ATOM 1800 C CA . GLN D 1 25 ? 14.941 10.953 25.077 1.00 18.48 25 GLN D CA 1
ATOM 1801 C C . GLN D 1 25 ? 13.857 9.899 24.827 1.00 18.83 25 GLN D C 1
ATOM 1802 O O . GLN D 1 25 ? 12.682 10.247 24.691 1.00 19.01 25 GLN D O 1
ATOM 1808 N N . ASP D 1 26 ? 14.227 8.624 24.781 1.00 19.46 26 ASP D N 1
ATOM 1809 C CA . ASP D 1 26 ? 13.268 7.543 24.579 1.00 20.58 26 ASP D CA 1
ATOM 1810 C C . ASP D 1 26 ? 12.577 7.634 23.226 1.00 20.56 26 ASP D C 1
ATOM 1811 O O . ASP D 1 26 ? 11.436 7.213 23.090 1.00 20.83 26 ASP D O 1
ATOM 1816 N N . LYS D 1 27 ? 13.220 8.213 22.225 1.00 20.53 27 LYS D N 1
ATOM 1817 C CA . LYS D 1 27 ? 12.554 8.240 20.935 1.00 20.67 27 LYS D CA 1
ATOM 1818 C C . LYS D 1 27 ? 12.890 6.981 20.137 1.00 20.66 27 LYS D C 1
ATOM 1819 O O . LYS D 1 27 ? 14.013 6.485 20.192 1.00 20.06 27 LYS D O 1
ATOM 1825 N N . THR D 1 28 ? 11.908 6.450 19.416 1.00 20.48 28 THR D N 1
ATOM 1826 C CA . THR D 1 28 ? 12.166 5.322 18.534 1.00 20.42 28 THR D CA 1
ATOM 1827 C C . THR D 1 28 ? 12.901 5.773 17.284 1.00 20.14 28 THR D C 1
ATOM 1828 O O . THR D 1 28 ? 12.892 6.943 16.922 1.00 19.83 28 THR D O 1
ATOM 1832 N N . THR D 1 29 ? 13.583 4.832 16.640 1.00 19.66 29 THR D N 1
ATOM 1833 C CA . THR D 1 29 ? 14.180 5.101 15.347 1.00 18.69 29 THR D CA 1
ATOM 1834 C C . THR D 1 29 ? 13.155 5.621 14.336 1.00 17.91 29 THR D C 1
ATOM 1835 O O . THR D 1 29 ? 13.479 6.546 13.594 1.00 16.91 29 THR D O 1
ATOM 1841 N N . LYS D 1 30 ? 11.906 5.173 14.390 1.00 16.87 30 LYS D N 1
ATOM 1842 C CA . LYS D 1 30 ? 10.885 5.725 13.503 1.00 16.53 30 LYS D CA 1
ATOM 1843 C C . LYS D 1 30 ? 10.510 7.166 13.870 1.00 16.50 30 LYS D C 1
ATOM 1844 O O . LYS D 1 30 ? 10.312 8.027 13.002 1.00 16.55 30 LYS D O 1
ATOM 1850 N N . GLU D 1 31 ? 10.346 7.452 15.161 1.00 15.66 31 GLU D N 1
ATOM 1851 C CA . GLU D 1 31 ? 10.066 8.834 15.551 1.00 14.92 31 GLU D CA 1
ATOM 1852 C C . GLU D 1 31 ? 11.258 9.727 15.194 1.00 13.75 31 GLU D C 1
ATOM 1853 O O . GLU D 1 31 ? 11.087 10.891 14.834 1.00 13.04 31 GLU D O 1
ATOM 1859 N N . ILE D 1 32 ? 12.472 9.206 15.296 1.00 12.48 32 ILE D N 1
ATOM 1860 C CA . ILE D 1 32 ? 13.619 10.058 14.987 1.00 12.04 32 ILE D CA 1
ATOM 1861 C C . ILE D 1 32 ? 13.679 10.457 13.519 1.00 12.22 32 ILE D C 1
ATOM 1862 O O . ILE D 1 32 ? 13.863 11.633 13.176 1.00 11.52 32 ILE D O 1
ATOM 1867 N N . ALA D 1 33 ? 13.494 9.453 12.664 1.00 12.32 33 ALA D N 1
ATOM 1868 C CA . ALA D 1 33 ? 13.442 9.638 11.219 1.00 12.61 33 ALA D CA 1
ATOM 1869 C C . ALA D 1 33 ? 12.357 10.647 10.907 1.00 12.91 33 ALA D C 1
ATOM 1870 O O . ALA D 1 33 ? 12.513 11.511 10.045 1.00 13.41 33 ALA D O 1
ATOM 1872 N N . SER D 1 34 ? 11.222 10.482 11.569 1.00 13.20 34 SER D N 1
ATOM 1873 C CA . SER D 1 34 ? 10.101 11.354 11.259 1.00 14.26 34 SER D CA 1
ATOM 1874 C C . SER D 1 34 ? 10.404 12.783 11.692 1.00 14.05 34 SER D C 1
ATOM 1875 O O . SER D 1 34 ? 10.123 13.708 10.938 1.00 14.39 34 SER D O 1
ATOM 1878 N N . GLU D 1 35 ? 11.019 12.968 12.855 1.00 14.43 35 GLU D N 1
ATOM 1879 C CA . GLU D 1 35 ? 11.447 14.292 13.289 1.00 14.62 35 GLU D CA 1
ATOM 1880 C C . GLU D 1 35 ? 12.498 14.976 12.421 1.00 15.02 35 GLU D C 1
ATOM 1881 O O . GLU D 1 35 ? 12.368 16.177 12.163 1.00 14.55 35 GLU D O 1
ATOM 1891 N N . LEU D 1 36 ? 13.465 14.189 11.949 1.00 14.57 36 LEU D N 1
ATOM 1892 C CA . LEU D 1 36 ? 14.589 14.672 11.156 1.00 15.82 36 LEU D CA 1
ATOM 1893 C C . LEU D 1 36 ? 14.356 14.643 9.652 1.00 15.64 36 LEU D C 1
ATOM 1894 O O . LEU D 1 36 ? 15.256 15.004 8.910 1.00 16.11 36 LEU D O 1
ATOM 1899 N N . PHE D 1 37 ? 13.207 14.152 9.205 1.00 16.04 37 PHE D N 1
ATOM 1900 C CA . PHE D 1 37 ? 12.856 14.125 7.789 1.00 16.12 37 PHE D CA 1
ATOM 1901 C C . PHE D 1 37 ? 13.838 13.287 6.967 1.00 15.91 37 PHE D C 1
ATOM 1902 O O . PHE D 1 37 ? 14.247 13.692 5.884 1.00 15.89 37 PHE D O 1
ATOM 1910 N N . ILE D 1 38 ? 14.244 12.121 7.462 1.00 14.91 38 ILE D N 1
ATOM 1911 C CA . ILE D 1 38 ? 15.089 11.253 6.666 1.00 14.45 38 ILE D CA 1
ATOM 1912 C C . ILE D 1 38 ? 14.540 9.866 6.933 1.00 14.25 38 ILE D C 1
ATOM 1913 O O . ILE D 1 38 ? 13.680 9.702 7.806 1.00 13.56 38 ILE D O 1
ATOM 1918 N N . SER D 1 39 ? 15.065 8.873 6.224 1.00 12.91 39 SER D N 1
ATOM 1919 C CA . SER D 1 39 ? 14.588 7.507 6.428 1.00 12.83 39 SER D CA 1
ATOM 1920 C C . SER D 1 39 ? 15.068 6.820 7.712 1.00 13.18 39 SER D C 1
ATOM 1921 O O . SER D 1 39 ? 16.119 7.165 8.267 1.00 12.22 39 SER D O 1
ATOM 1924 N N . GLU D 1 40 ? 14.279 5.848 8.165 1.00 12.93 40 GLU D N 1
ATOM 1925 C CA . GLU D 1 40 ? 14.613 5.050 9.350 1.00 13.62 40 GLU D CA 1
ATOM 1926 C C . GLU D 1 40 ? 15.959 4.343 9.160 1.00 13.54 40 GLU D C 1
ATOM 1927 O O . GLU D 1 40 ? 16.764 4.278 10.093 1.00 12.03 40 GLU D O 1
ATOM 1933 N N . LYS D 1 41 ? 16.146 3.774 7.969 1.00 13.18 41 LYS D N 1
ATOM 1934 C CA . LYS D 1 41 ? 17.430 3.203 7.561 1.00 14.15 41 LYS D CA 1
ATOM 1935 C C . LYS D 1 41 ? 18.568 4.231 7.643 1.00 13.92 41 LYS D C 1
ATOM 1936 O O . LYS D 1 41 ? 19.669 3.960 8.113 1.00 14.45 41 LYS D O 1
ATOM 1942 N N . THR D 1 42 ? 18.330 5.461 7.219 1.00 14.52 42 THR D N 1
ATOM 1943 C CA . THR D 1 42 ? 19.375 6.472 7.400 1.00 14.24 42 THR D CA 1
ATOM 1944 C C . THR D 1 42 ? 19.693 6.728 8.867 1.00 14.60 42 THR D C 1
ATOM 1945 O O . THR D 1 42 ? 20.839 6.949 9.299 1.00 13.67 42 THR D O 1
ATOM 1949 N N . VAL D 1 43 ? 18.649 6.622 9.676 1.00 14.46 43 VAL D N 1
ATOM 1950 C CA . VAL D 1 43 ? 18.838 6.851 11.099 1.00 14.37 43 VAL D CA 1
ATOM 1951 C C . VAL D 1 43 ? 19.714 5.734 11.643 1.00 14.70 43 VAL D C 1
ATOM 1952 O O . VAL D 1 43 ? 20.636 5.974 12.429 1.00 14.41 43 VAL D O 1
ATOM 1956 N N . ARG D 1 44 ? 19.380 4.510 11.264 1.00 14.62 44 ARG D N 1
ATOM 1957 C CA . ARG D 1 44 ? 20.168 3.380 11.777 1.00 15.42 44 ARG D CA 1
ATOM 1958 C C . ARG D 1 44 ? 21.659 3.439 11.452 1.00 15.32 44 ARG D C 1
ATOM 1959 O O . ARG D 1 44 ? 22.544 3.125 12.253 1.00 15.46 44 ARG D O 1
ATOM 1967 N N . ASN D 1 45 ? 21.919 3.784 10.202 1.00 16.04 45 ASN D N 1
ATOM 1968 C CA . ASN D 1 45 ? 23.305 3.925 9.797 1.00 16.25 45 ASN D CA 1
ATOM 1969 C C . ASN D 1 45 ? 24.094 5.031 10.486 1.00 15.43 45 ASN D C 1
ATOM 1970 O O . ASN D 1 45 ? 25.287 4.838 10.753 1.00 13.92 45 ASN D O 1
ATOM 1975 N N . HIS D 1 46 ? 23.435 6.151 10.787 1.00 13.58 46 HIS D N 1
ATOM 1976 C CA . HIS D 1 46 ? 24.103 7.199 11.551 1.00 14.28 46 HIS D CA 1
ATOM 1977 C C . HIS D 1 46 ? 24.532 6.623 12.907 1.00 13.87 46 HIS D C 1
ATOM 1978 O O . HIS D 1 46 ? 25.633 6.862 13.388 1.00 13.58 46 HIS D O 1
ATOM 1985 N N . ILE D 1 47 ? 23.668 5.820 13.521 1.00 13.89 47 ILE D N 1
ATOM 1986 C CA . ILE D 1 47 ? 23.984 5.235 14.818 1.00 14.07 47 ILE D CA 1
ATOM 1987 C C . ILE D 1 47 ? 25.166 4.260 14.725 1.00 14.47 47 ILE D C 1
ATOM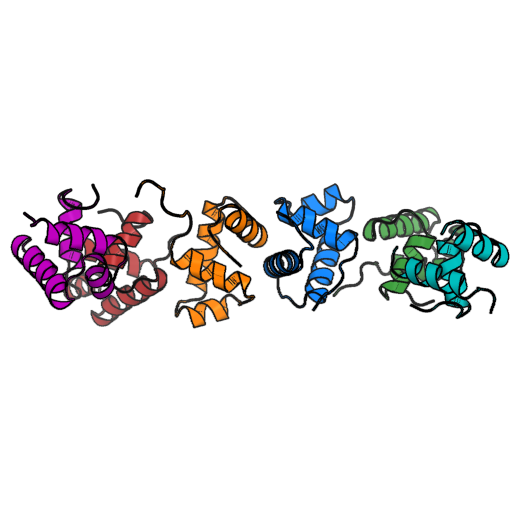 1988 O O . ILE D 1 47 ? 26.032 4.212 15.606 1.00 13.77 47 ILE D O 1
ATOM 1993 N N . SER D 1 48 ? 25.212 3.482 13.647 1.00 13.78 48 SER D N 1
ATOM 1994 C CA . SER D 1 48 ? 26.295 2.527 13.487 1.00 14.78 48 SER D CA 1
ATOM 1995 C C . SER D 1 48 ? 27.609 3.217 13.154 1.00 13.81 48 SER D C 1
ATOM 1996 O O . SER D 1 48 ? 28.644 2.771 13.606 1.00 12.72 48 SER D O 1
ATOM 1999 N N . ASN D 1 49 ? 27.543 4.221 12.293 1.00 12.72 49 ASN D N 1
ATOM 2000 C CA . ASN D 1 49 ? 28.710 5.005 11.970 1.00 13.85 49 ASN D CA 1
ATOM 2001 C C . ASN D 1 49 ? 29.319 5.621 13.237 1.00 13.58 49 ASN D C 1
ATOM 2002 O O . ASN D 1 49 ? 30.533 5.687 13.409 1.00 13.43 49 ASN D O 1
ATOM 2007 N N . ALA D 1 50 ? 28.442 6.064 14.123 1.00 13.11 50 ALA D N 1
ATOM 2008 C CA . ALA D 1 50 ? 28.945 6.723 15.319 1.00 13.48 50 ALA D CA 1
ATOM 2009 C C . ALA D 1 50 ? 29.556 5.706 16.284 1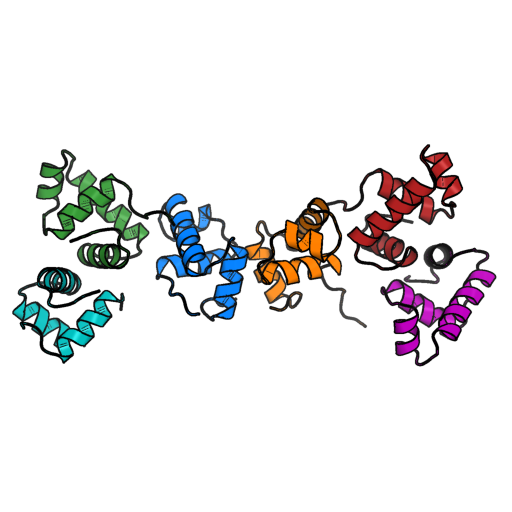.00 12.63 50 ALA D C 1
ATOM 2010 O O . ALA D 1 50 ? 30.555 5.986 16.934 1.00 11.58 50 ALA D O 1
ATOM 2012 N N . MET D 1 51 ? 28.974 4.513 16.355 1.00 12.10 51 MET D N 1
ATOM 2013 C CA . MET D 1 51 ? 29.499 3.487 17.237 1.00 12.25 51 MET D CA 1
ATOM 2014 C C . MET D 1 51 ? 30.912 3.093 16.824 1.00 11.47 51 MET D C 1
ATOM 2015 O O . MET D 1 51 ? 31.774 2.817 17.648 1.00 10.27 51 MET D O 1
ATOM 2020 N N . GLN D 1 52 ? 31.046 2.957 15.510 1.00 10.44 52 GLN D N 1
ATOM 2021 C CA . GLN D 1 52 ? 32.348 2.762 14.899 1.00 11.27 52 GLN D CA 1
ATOM 2022 C C . GLN D 1 52 ? 33.351 3.864 15.257 1.00 11.56 52 GLN D C 1
ATOM 2023 O O . GLN D 1 52 ? 34.479 3.517 15.614 1.00 10.70 52 GLN D O 1
ATOM 2029 N N . LYS D 1 53 ? 32.956 5.140 15.167 1.00 11.80 53 LYS D N 1
ATOM 2030 C CA . LYS D 1 53 ? 33.823 6.242 15.576 1.00 12.59 53 LYS D CA 1
ATOM 2031 C C . LYS D 1 53 ? 34.314 6.062 16.999 1.00 13.07 53 LYS D C 1
ATOM 2032 O O . LYS D 1 53 ? 35.496 6.314 17.251 1.00 12.32 53 LYS D O 1
ATOM 2038 N N . LEU D 1 54 ? 33.444 5.539 17.864 1.00 12.68 54 LEU D N 1
ATOM 2039 C CA . LEU D 1 54 ? 33.771 5.386 19.274 1.00 13.38 54 LEU D CA 1
ATOM 2040 C C . LEU D 1 54 ? 34.461 4.058 19.591 1.00 12.78 54 LEU D C 1
ATOM 2041 O O . LEU D 1 54 ? 34.959 3.875 20.686 1.00 12.74 54 LEU D O 1
ATOM 2046 N N . GLY D 1 55 ? 34.516 3.090 18.677 1.00 13.09 55 GLY D N 1
ATOM 2047 C CA . GLY D 1 55 ? 35.064 1.776 18.980 1.00 13.35 55 GLY D CA 1
ATOM 2048 C C . GLY D 1 55 ? 34.231 0.905 19.915 1.00 14.65 55 GLY D C 1
ATOM 2049 O O . GLY D 1 55 ? 34.705 0.022 20.636 1.00 12.84 55 GLY D O 1
ATOM 2050 N N . VAL D 1 56 ? 32.929 1.158 19.953 1.00 15.40 56 VAL D N 1
ATOM 2051 C CA . VAL D 1 56 ? 32.121 0.297 20.808 1.00 16.78 56 VAL D CA 1
ATOM 2052 C C . VAL D 1 56 ? 31.185 -0.618 20.024 1.00 17.26 56 VAL D C 1
ATOM 2053 O O . VAL D 1 56 ? 30.884 -0.405 18.859 1.00 17.51 56 VAL D O 1
ATOM 2057 N N . LYS D 1 57 ? 30.696 -1.648 20.697 1.00 18.13 57 LYS D N 1
ATOM 2058 C CA . LYS D 1 57 ? 29.893 -2.656 20.028 1.00 19.02 57 LYS D CA 1
ATOM 2059 C C . LYS D 1 57 ? 28.399 -2.475 20.271 1.00 19.42 57 LYS D C 1
ATOM 2060 O O . LYS D 1 57 ? 27.607 -3.166 19.654 1.00 20.79 57 LYS D O 1
ATOM 2062 N N . GLY D 1 58 ? 27.960 -1.617 21.182 1.00 19.38 58 GLY D N 1
ATOM 2063 C CA . GLY D 1 58 ? 26.522 -1.479 21.347 1.00 19.29 58 GLY D CA 1
ATOM 2064 C C . GLY D 1 58 ? 26.044 -0.040 21.411 1.00 18.75 58 GLY D C 1
ATOM 2065 O O . GLY D 1 58 ? 26.864 0.878 21.557 1.00 18.43 58 GLY D O 1
ATOM 2066 N N . ARG D 1 59 ? 24.730 0.144 21.323 1.00 17.82 59 ARG D N 1
ATOM 2067 C CA . ARG D 1 59 ? 24.126 1.466 21.362 1.00 17.77 59 ARG D CA 1
ATOM 2068 C C . ARG D 1 59 ? 24.203 2.071 22.763 1.00 17.41 59 ARG D C 1
ATOM 2069 O O . ARG D 1 59 ? 24.502 3.258 22.900 1.00 16.64 59 ARG D O 1
ATOM 2077 N N . SER D 1 60 ? 23.917 1.276 23.791 1.00 16.73 60 SER D N 1
ATOM 2078 C CA . SER D 1 60 ? 23.997 1.840 25.132 1.00 16.90 60 SER D CA 1
ATOM 2079 C C . SER D 1 60 ? 25.438 2.248 25.433 1.00 16.66 60 SER D C 1
ATOM 2080 O O . SER D 1 60 ? 25.676 3.275 26.066 1.00 16.64 60 SER D O 1
ATOM 2083 N N . GLN D 1 61 ? 26.402 1.473 24.950 1.00 16.10 61 GLN D N 1
ATOM 2084 C CA . GLN D 1 61 ? 27.789 1.864 25.157 1.00 15.93 61 GLN D CA 1
ATOM 2085 C C . GLN D 1 61 ? 28.146 3.174 24.459 1.00 15.03 61 GLN D C 1
ATOM 2086 O O . GLN D 1 61 ? 28.920 3.969 24.986 1.00 14.20 61 GLN D O 1
ATOM 2092 N N . ALA D 1 62 ? 27.651 3.355 23.240 1.00 13.30 62 ALA D N 1
ATOM 2093 C CA . ALA D 1 62 ? 27.893 4.600 22.523 1.00 12.79 62 ALA D CA 1
ATOM 2094 C C . ALA D 1 62 ? 27.329 5.785 23.303 1.00 12.91 62 ALA D C 1
ATOM 2095 O O . ALA D 1 62 ? 27.980 6.829 23.316 1.00 11.29 62 ALA D O 1
ATOM 2097 N N . VAL D 1 63 ? 26.150 5.598 23.908 1.00 12.60 63 VAL D N 1
ATOM 2098 C CA . VAL D 1 63 ? 25.501 6.658 24.653 1.00 13.92 63 VAL D CA 1
ATOM 2099 C C . VAL D 1 63 ? 26.383 6.978 25.843 1.00 14.00 63 VAL D C 1
ATOM 2100 O O . VAL D 1 63 ? 26.659 8.154 26.119 1.00 13.71 63 VAL D O 1
ATOM 2104 N N . VAL D 1 64 ? 26.835 5.921 26.509 1.00 14.05 64 VAL D N 1
ATOM 2105 C CA . VAL D 1 64 ? 27.676 6.106 27.689 1.00 14.62 64 VAL D CA 1
ATOM 2106 C C . VAL D 1 64 ? 28.990 6.815 27.374 1.00 15.17 64 VAL D C 1
ATOM 2107 O O . VAL D 1 64 ? 29.440 7.686 28.127 1.00 15.95 64 VAL D O 1
ATOM 2111 N N . GLU D 1 65 ? 29.598 6.472 26.248 1.00 15.44 65 GLU D N 1
ATOM 2112 C CA . GLU D 1 65 ? 30.865 7.085 25.886 1.00 16.19 65 GLU D CA 1
ATOM 2113 C C . GLU D 1 65 ? 30.727 8.568 25.551 1.00 15.56 65 GLU D C 1
ATOM 2114 O O . GLU D 1 65 ? 31.604 9.361 25.887 1.00 14.91 65 GLU D O 1
ATOM 2120 N N . LEU D 1 66 ? 29.667 8.924 24.832 1.00 15.80 66 LEU D N 1
ATOM 2121 C CA . LEU D 1 66 ? 29.397 10.316 24.491 1.00 16.36 66 LEU D CA 1
ATOM 2122 C C . LEU D 1 66 ? 29.180 11.111 25.777 1.00 16.24 66 LEU D C 1
ATOM 2123 O O . LEU D 1 66 ? 29.673 12.231 25.910 1.00 16.56 66 LEU D O 1
ATOM 2128 N N . LEU D 1 67 ? 28.428 10.547 26.713 1.00 16.13 67 LEU D N 1
ATOM 2129 C CA . LEU D 1 67 ? 28.192 11.176 28.011 1.00 16.74 67 LEU D CA 1
ATOM 2130 C C . LEU D 1 67 ? 29.488 11.501 28.744 1.00 17.12 67 LEU D C 1
ATOM 2131 O O . LEU D 1 67 ? 29.649 12.584 29.313 1.00 17.51 67 LEU D O 1
ATOM 2136 N N . ARG D 1 68 ? 30.418 10.554 28.711 1.00 17.79 68 ARG D N 1
ATOM 2137 C CA . ARG D 1 68 ? 31.700 10.684 29.396 1.00 18.64 68 ARG D CA 1
ATOM 2138 C C . ARG D 1 68 ? 32.604 11.655 28.652 1.00 19.04 68 ARG D C 1
ATOM 2139 O O . ARG D 1 68 ? 33.443 12.297 29.271 1.00 18.32 68 ARG D O 1
ATOM 2147 N N . MET D 1 69 ? 32.495 11.665 27.325 1.00 19.23 69 MET D N 1
ATOM 2148 C CA . MET D 1 69 ? 33.349 12.529 26.526 1.00 20.20 69 MET D CA 1
ATOM 2149 C C . MET D 1 69 ? 32.919 13.972 26.712 1.00 19.95 69 MET D C 1
ATOM 2150 O O . MET D 1 69 ? 33.697 14.882 26.448 1.00 19.81 69 MET D O 1
ATOM 2155 N N . GLY D 1 70 ? 31.654 14.135 27.084 1.00 20.07 70 GLY D N 1
ATOM 2156 C CA . GLY D 1 70 ? 31.061 15.423 27.379 1.00 20.02 70 GLY D CA 1
ATOM 2157 C C . GLY D 1 70 ? 30.338 15.913 26.144 1.00 19.91 70 GLY D C 1
ATOM 2158 O O . GLY D 1 70 ? 29.790 17.013 26.088 1.00 20.62 70 GLY D O 1
ATOM 2159 N N . GLU D 1 71 ? 30.301 15.071 25.126 1.00 19.46 71 GLU D N 1
ATOM 2160 C CA . GLU D 1 71 ? 29.713 15.450 23.853 1.00 18.98 71 GLU D CA 1
ATOM 2161 C C . GLU D 1 71 ? 28.188 15.351 23.868 1.00 18.56 71 GLU D C 1
ATOM 2162 O O . GLU D 1 71 ? 27.506 15.704 22.907 1.00 18.66 71 GLU D O 1
ATOM 2168 N N . LEU D 1 72 ? 27.634 14.890 24.983 1.00 17.55 72 LEU D N 1
ATOM 2169 C CA . LEU D 1 72 ? 26.203 14.671 25.111 1.00 16.19 72 LEU D CA 1
ATOM 2170 C C . LEU D 1 72 ? 25.996 14.912 26.601 1.00 14.76 72 LEU D C 1
ATOM 2171 O O . LEU D 1 72 ? 26.877 14.639 27.415 1.00 13.92 72 LEU D O 1
ATOM 2179 N N . GLU D 1 73 ? 24.816 15.419 26.942 1.00 13.08 73 GLU D N 1
ATOM 2180 C CA . GLU D 1 73 ? 24.437 15.662 28.322 1.00 12.17 73 GLU D CA 1
ATOM 2181 C C . GLU D 1 73 ? 23.020 15.120 28.450 1.00 11.89 73 GLU D C 1
ATOM 2182 O O . GLU D 1 73 ? 22.150 15.447 27.652 1.00 11.19 73 GLU D O 1
ATOM 2188 N N . LEU D 1 74 ? 22.743 14.290 29.448 1.00 12.09 74 LEU D N 1
ATOM 2189 C CA . LEU D 1 74 ? 21.347 13.959 29.696 1.00 12.24 74 LEU D CA 1
ATOM 2190 C C . LEU D 1 74 ? 20.643 15.228 30.183 1.00 12.66 74 LEU D C 1
ATOM 2191 O O . LEU D 1 74 ? 19.424 15.314 30.056 1.00 12.75 74 LEU D O 1
ATOM 2196 N N . LEU E 1 11 ? 14.577 -0.434 41.023 1.00 21.52 11 LEU E N 1
ATOM 2197 C CA . LEU E 1 11 ? 14.379 -1.383 42.163 1.00 20.90 11 LEU E CA 1
ATOM 2198 C C . LEU E 1 11 ? 15.655 -2.178 42.407 1.00 20.50 11 LEU E C 1
ATOM 2199 O O . LEU E 1 11 ? 16.112 -2.280 43.557 1.00 20.67 11 LEU E O 1
ATOM 2204 N N . LEU E 1 12 ? 16.135 -2.711 41.285 1.00 19.18 12 LEU E N 1
ATOM 2205 C CA . LEU E 1 12 ? 17.290 -3.576 41.040 1.00 18.68 12 LEU E CA 1
ATOM 2206 C C . LEU E 1 12 ? 17.778 -4.552 42.106 1.00 17.97 12 LEU E C 1
ATOM 2207 O O . LEU E 1 12 ? 18.134 -4.107 43.192 1.00 17.71 12 LEU E O 1
ATOM 2212 N N . THR E 1 13 ? 17.859 -5.844 41.783 1.00 17.19 13 THR E N 1
ATOM 2213 C CA . THR E 1 13 ? 18.462 -6.806 42.704 1.00 16.72 13 THR E CA 1
ATOM 2214 C C . THR E 1 13 ? 19.962 -6.533 42.698 1.00 16.19 13 THR E C 1
ATOM 2215 O O . THR E 1 13 ? 20.475 -5.826 41.839 1.00 15.71 13 THR E O 1
ATOM 2219 N N . LYS E 1 14 ? 20.678 -7.126 43.643 1.00 15.70 14 LYS E N 1
ATOM 2220 C CA . LYS E 1 14 ? 22.132 -7.050 43.705 1.00 15.42 14 LYS E CA 1
ATOM 2221 C C . LYS E 1 14 ? 22.883 -7.475 42.441 1.00 15.17 14 LYS E C 1
ATOM 2222 O O . LYS E 1 14 ? 23.746 -6.721 41.987 1.00 15.34 14 LYS E O 1
ATOM 2232 N N . ARG E 1 15 ? 22.523 -8.591 41.809 1.00 14.20 15 ARG E N 1
ATOM 2233 C CA . ARG E 1 15 ? 23.248 -9.015 40.620 1.00 13.82 15 ARG E CA 1
ATOM 2234 C C . ARG E 1 15 ? 22.846 -8.177 39.416 1.00 13.90 15 ARG E C 1
ATOM 2235 O O . ARG E 1 15 ? 23.660 -7.919 38.538 1.00 13.28 15 ARG E O 1
ATOM 2249 N N . GLU E 1 16 ? 21.588 -7.754 39.369 1.00 14.52 16 GLU E N 1
ATOM 2250 C CA . GLU E 1 16 ? 21.155 -6.830 38.326 1.00 14.26 16 GLU E CA 1
ATOM 2251 C C . GLU E 1 16 ? 22.052 -5.590 38.369 1.00 14.83 16 GLU E C 1
ATOM 2252 O O . GLU E 1 16 ? 22.585 -5.134 37.349 1.00 15.27 16 GLU E O 1
ATOM 2258 N N . ARG E 1 17 ? 22.257 -5.053 39.568 1.00 14.12 17 ARG E N 1
ATOM 2259 C CA . ARG E 1 17 ? 23.125 -3.892 39.705 1.00 13.89 17 ARG E CA 1
ATOM 2260 C C . ARG E 1 17 ? 24.543 -4.077 39.177 1.00 14.26 17 ARG E C 1
ATOM 2261 O O . ARG E 1 17 ? 25.039 -3.279 38.376 1.00 13.07 17 ARG E O 1
ATOM 2275 N N . GLU E 1 18 ? 25.169 -5.164 39.619 1.00 14.41 18 GLU E N 1
ATOM 2276 C CA . GLU E 1 18 ? 26.511 -5.500 39.167 1.00 14.78 18 GLU E CA 1
ATOM 2277 C C . GLU E 1 18 ? 26.518 -5.689 37.651 1.00 14.51 18 GLU E C 1
ATOM 2278 O O . GLU E 1 18 ? 27.488 -5.333 36.984 1.00 14.67 18 GLU E O 1
ATOM 2284 N N . VAL E 1 19 ? 25.431 -6.193 37.078 1.00 14.10 19 VAL E N 1
ATOM 2285 C CA . VAL E 1 19 ? 25.475 -6.429 35.639 1.00 13.74 19 VAL E CA 1
ATOM 2286 C C . VAL E 1 19 ? 25.529 -5.062 34.949 1.00 14.27 19 VAL E C 1
ATOM 2287 O O . VAL E 1 19 ? 26.339 -4.859 34.047 1.00 13.46 19 VAL E O 1
ATOM 2291 N N . PHE E 1 20 ? 24.669 -4.142 35.378 1.00 14.61 20 PHE E N 1
ATOM 2292 C CA . PHE E 1 20 ? 24.557 -2.832 34.757 1.00 15.33 20 PHE E CA 1
ATOM 2293 C C . PHE E 1 20 ? 25.830 -2.001 34.985 1.00 15.78 20 PHE E C 1
ATOM 2294 O O . PHE E 1 20 ? 26.295 -1.346 34.053 1.00 15.26 20 PHE E O 1
ATOM 2302 N N . GLU E 1 21 ? 26.425 -2.094 36.176 1.00 15.87 21 GLU E N 1
ATOM 2303 C CA . GLU E 1 21 ? 27.718 -1.478 36.469 1.00 16.63 21 GLU E CA 1
ATOM 2304 C C . GLU E 1 21 ? 28.774 -1.959 35.469 1.00 16.74 21 GLU E C 1
ATOM 2305 O O . GLU E 1 21 ? 29.621 -1.186 35.021 1.00 16.56 21 GLU E O 1
ATOM 2311 N N . LEU E 1 22 ? 28.717 -3.223 35.063 1.00 16.69 22 LEU E N 1
ATOM 2312 C CA . LEU E 1 22 ? 29.672 -3.727 34.075 1.00 16.96 22 LEU E CA 1
ATOM 2313 C C . LEU E 1 22 ? 29.346 -3.292 32.646 1.00 17.36 22 LEU E C 1
ATOM 2314 O O . LEU E 1 22 ? 30.250 -3.126 31.817 1.00 17.00 22 LEU E O 1
ATOM 2319 N N . LEU E 1 23 ? 28.050 -3.139 32.377 1.00 17.77 23 LEU E N 1
ATOM 2320 C CA . LEU E 1 23 ? 27.551 -2.654 31.090 1.00 18.35 23 LEU E CA 1
ATOM 2321 C C . LEU E 1 23 ? 28.143 -1.313 30.699 1.00 18.26 23 LEU E C 1
ATOM 2322 O O . LEU E 1 23 ? 28.427 -1.042 29.529 1.00 18.13 23 LEU E O 1
ATOM 2327 N N . VAL E 1 24 ? 28.323 -0.449 31.687 1.00 18.09 24 VAL E N 1
ATOM 2328 C CA . VAL E 1 24 ? 28.710 0.909 31.349 1.00 17.87 24 VAL E CA 1
ATOM 2329 C C . VAL E 1 24 ? 30.219 1.075 31.340 1.00 17.87 24 VAL E C 1
ATOM 2330 O O . VAL E 1 24 ? 30.757 2.162 31.156 1.00 17.42 24 VAL E O 1
ATOM 2334 N N . GLN E 1 25 ? 30.897 -0.045 31.540 1.00 17.92 25 GLN E N 1
ATOM 2335 C CA . GLN E 1 25 ? 32.343 -0.028 31.559 1.00 18.27 25 GLN E CA 1
ATOM 2336 C C . GLN E 1 25 ? 32.776 -0.691 30.259 1.00 17.95 25 GLN E C 1
ATOM 2337 O O . GLN E 1 25 ? 33.927 -1.095 30.105 1.00 17.92 25 GLN E O 1
ATOM 2343 N N . ASP E 1 26 ? 31.829 -0.780 29.330 1.00 17.64 26 ASP E N 1
ATOM 2344 C CA . ASP E 1 26 ? 32.086 -1.234 27.967 1.00 17.56 26 ASP E CA 1
ATOM 2345 C C . ASP E 1 26 ? 32.393 -2.722 27.889 1.00 17.56 26 ASP E C 1
ATOM 2346 O O . ASP E 1 26 ? 33.365 -3.125 27.250 1.00 17.36 26 ASP E O 1
ATOM 2351 N N . LYS E 1 27 ? 31.598 -3.548 28.568 1.00 17.51 27 LYS E N 1
ATOM 2352 C CA . LYS E 1 27 ? 31.848 -4.977 28.476 1.00 17.40 27 LYS E CA 1
ATOM 2353 C C . LYS E 1 27 ? 30.720 -5.660 27.723 1.00 17.31 27 LYS E C 1
ATOM 2354 O O . LYS E 1 27 ? 29.586 -5.196 27.748 1.00 17.07 27 LYS E O 1
ATOM 2360 N N . THR E 1 28 ? 31.026 -6.766 27.054 1.00 17.51 28 THR E N 1
ATOM 2361 C CA . THR E 1 28 ? 29.952 -7.537 26.448 1.00 17.87 28 THR E CA 1
ATOM 2362 C C . THR E 1 28 ? 29.265 -8.427 27.474 1.00 18.04 28 THR E C 1
ATOM 2363 O O . THR E 1 28 ? 29.797 -8.725 28.545 1.00 18.20 28 THR E O 1
ATOM 2367 N N . THR E 1 29 ? 28.074 -8.875 27.103 1.00 18.04 29 THR E N 1
ATOM 2368 C CA . THR E 1 29 ? 27.307 -9.793 27.924 1.00 17.99 29 THR E CA 1
ATOM 2369 C C . THR E 1 29 ? 28.198 -10.983 28.261 1.00 17.70 29 THR E C 1
ATOM 2370 O O . THR E 1 29 ? 28.256 -11.428 29.409 1.00 16.97 29 THR E O 1
ATOM 2374 N N . LYS E 1 30 ? 28.936 -11.472 27.268 1.00 17.13 30 LYS E N 1
ATOM 2375 C CA . LYS E 1 30 ? 29.856 -12.559 27.569 1.00 16.99 30 LYS E CA 1
ATOM 2376 C C . LYS E 1 30 ? 31.045 -12.204 28.470 1.00 16.63 30 LYS E C 1
ATOM 2377 O O . LYS E 1 30 ? 31.560 -13.069 29.177 1.00 16.43 30 LYS E O 1
ATOM 2383 N N . GLU E 1 31 ? 31.482 -10.947 28.477 1.00 16.16 31 GLU E N 1
ATOM 2384 C CA . GLU E 1 31 ? 32.568 -10.568 29.376 1.00 15.89 31 GLU E CA 1
ATOM 2385 C C . GLU E 1 31 ? 31.982 -10.450 30.780 1.00 15.43 31 GLU E C 1
ATOM 2386 O O . GLU E 1 31 ? 32.645 -10.772 31.761 1.00 14.73 31 GLU E O 1
ATOM 2392 N N . ILE E 1 32 ? 30.753 -9.947 30.846 1.00 14.79 32 ILE E N 1
ATOM 2393 C CA . ILE E 1 32 ? 30.041 -9.796 32.105 1.00 14.97 32 ILE E CA 1
ATOM 2394 C C . ILE E 1 32 ? 29.772 -11.163 32.721 1.00 14.64 32 ILE E C 1
ATOM 2395 O O . ILE E 1 32 ? 29.972 -11.365 33.921 1.00 14.90 32 ILE E O 1
ATOM 2400 N N . ALA E 1 33 ? 29.386 -12.113 31.876 1.00 14.30 33 ALA E N 1
ATOM 2401 C CA . ALA E 1 33 ? 29.186 -13.491 32.302 1.00 14.07 33 ALA E CA 1
ATOM 2402 C C . ALA E 1 33 ? 30.489 -14.084 32.835 1.00 14.29 33 ALA E C 1
ATOM 2403 O O . ALA E 1 33 ? 30.509 -14.835 33.819 1.00 13.26 33 ALA E O 1
ATOM 2405 N N . SER E 1 34 ? 31.579 -13.691 32.181 1.00 14.25 34 SER E N 1
ATOM 2406 C CA . SER E 1 34 ? 32.885 -14.171 32.596 1.00 14.82 34 SER E CA 1
ATOM 2407 C C . SER E 1 34 ? 33.257 -13.577 33.951 1.00 14.88 34 SER E C 1
ATOM 2408 O O . SER E 1 34 ? 33.745 -14.301 34.818 1.00 14.62 34 SER E O 1
ATOM 2411 N N . GLU E 1 35 ? 33.013 -12.285 34.158 1.00 14.58 35 GLU E N 1
ATOM 2412 C CA . GLU E 1 35 ? 33.425 -11.686 35.426 1.00 14.83 35 GLU E CA 1
ATOM 2413 C C . GLU E 1 35 ? 32.560 -12.033 36.640 1.00 14.55 35 GLU E C 1
ATOM 2414 O O . GLU E 1 35 ? 33.056 -12.063 37.768 1.00 14.53 35 GLU E O 1
ATOM 2420 N N . LEU E 1 36 ? 31.277 -12.298 36.419 1.00 14.04 36 LEU E N 1
ATOM 2421 C CA . LEU E 1 36 ? 30.365 -12.627 37.506 1.00 14.03 36 LEU E CA 1
ATOM 2422 C C . LEU E 1 36 ? 30.239 -14.143 37.670 1.00 14.50 36 LEU E C 1
ATOM 2423 O O . LEU E 1 36 ? 29.462 -14.625 38.501 1.00 14.27 36 LEU E O 1
ATOM 2428 N N . PHE E 1 37 ? 30.979 -14.884 36.849 1.00 14.30 37 PHE E N 1
ATOM 2429 C CA . PHE E 1 37 ? 30.926 -16.343 36.869 1.00 14.92 37 PHE E CA 1
ATOM 2430 C C . PHE E 1 37 ? 29.503 -16.884 36.736 1.00 14.97 37 PHE E C 1
ATOM 2431 O O . PHE E 1 37 ? 29.143 -17.793 37.475 1.00 15.16 37 PHE E O 1
ATOM 2439 N N . ILE E 1 38 ? 28.693 -16.301 35.855 1.00 15.36 38 ILE E N 1
ATOM 2440 C CA . ILE E 1 38 ? 27.346 -16.760 35.511 1.00 15.71 38 ILE E CA 1
ATOM 2441 C C . ILE E 1 38 ? 27.217 -16.888 33.990 1.00 16.33 38 ILE E C 1
ATOM 2442 O O . ILE E 1 38 ? 28.045 -16.361 33.253 1.00 16.04 38 ILE E O 1
ATOM 2447 N N . SER E 1 39 ? 26.215 -17.605 33.488 1.00 17.17 39 SER E N 1
ATOM 2448 C CA . SER E 1 39 ? 26.089 -17.791 32.040 1.00 18.13 39 SER E CA 1
ATOM 2449 C C . SER E 1 39 ? 25.532 -16.559 31.341 1.00 18.11 39 SER E C 1
ATOM 2450 O O . SER E 1 39 ? 24.940 -15.678 31.972 1.00 18.36 39 SER E O 1
ATOM 2453 N N . GLU E 1 40 ? 25.744 -16.502 30.030 1.00 18.16 40 GLU E N 1
ATOM 2454 C CA . GLU E 1 40 ? 25.337 -15.346 29.241 1.00 17.92 40 GLU E CA 1
ATOM 2455 C C . GLU E 1 40 ? 23.826 -15.174 29.329 1.00 17.76 40 GLU E C 1
ATOM 2456 O O . GLU E 1 40 ? 23.350 -14.048 29.470 1.00 18.06 40 GLU E O 1
ATOM 2466 N N . LYS E 1 41 ? 23.084 -16.278 29.246 1.00 17.27 41 LYS E N 1
ATOM 2467 C CA . LYS E 1 41 ? 21.625 -16.236 29.281 1.00 16.76 41 LYS E CA 1
ATOM 2468 C C . LYS E 1 41 ? 21.120 -15.637 30.587 1.00 16.48 41 LYS E C 1
ATOM 2469 O O . LYS E 1 41 ? 20.125 -14.917 30.571 1.00 16.81 41 LYS E O 1
ATOM 2475 N N . THR E 1 42 ? 21.787 -15.936 31.697 1.00 15.84 42 THR E N 1
ATOM 2476 C CA . THR E 1 42 ? 21.468 -15.349 32.999 1.00 15.34 42 THR E CA 1
ATOM 2477 C C . THR E 1 42 ? 21.735 -13.841 33.001 1.00 15.37 42 THR E C 1
ATOM 2478 O O . THR E 1 42 ? 20.915 -13.062 33.479 1.00 15.32 42 THR E O 1
ATOM 2482 N N . VAL E 1 43 ? 22.863 -13.416 32.440 1.00 15.58 43 VAL E N 1
ATOM 2483 C CA . VAL E 1 43 ? 23.178 -11.988 32.328 1.00 15.52 43 VAL E CA 1
ATOM 2484 C C . VAL E 1 43 ? 22.129 -11.234 31.511 1.00 15.20 43 VAL E C 1
ATOM 2485 O O . VAL E 1 43 ? 21.663 -10.173 31.897 1.00 15.22 43 VAL E O 1
ATOM 2489 N N . ARG E 1 44 ? 21.690 -11.805 30.401 1.00 15.32 44 ARG E N 1
ATOM 2490 C CA . ARG E 1 44 ? 20.646 -11.161 29.617 1.00 15.77 44 ARG E CA 1
ATOM 2491 C C . ARG E 1 44 ? 19.293 -11.183 30.332 1.00 15.47 44 ARG E C 1
ATOM 2492 O O . ARG E 1 44 ? 18.484 -10.269 30.156 1.00 15.35 44 ARG E O 1
ATOM 2500 N N . ASN E 1 45 ? 19.012 -12.268 31.050 1.00 14.94 45 ASN E N 1
ATOM 2501 C CA . ASN E 1 45 ? 17.793 -12.316 31.845 1.00 15.53 45 ASN E CA 1
ATOM 2502 C C . ASN E 1 45 ? 17.806 -11.211 32.915 1.00 14.85 45 ASN E C 1
ATOM 2503 O O . ASN E 1 45 ? 16.830 -10.477 33.091 1.00 14.87 45 ASN E O 1
ATOM 2508 N N . HIS E 1 46 ? 18.929 -11.034 33.599 1.00 14.26 46 HIS E N 1
ATOM 2509 C CA . HIS E 1 46 ? 19.013 -9.915 34.533 1.00 14.40 46 HIS E CA 1
ATOM 2510 C C . HIS E 1 46 ? 18.725 -8.586 33.849 1.00 14.21 46 HIS E C 1
ATOM 2511 O O . HIS E 1 46 ? 18.097 -7.719 34.447 1.00 14.19 46 HIS E O 1
ATOM 2518 N N . ILE E 1 47 ? 19.185 -8.417 32.613 1.00 14.08 47 ILE E N 1
ATOM 2519 C CA . ILE E 1 47 ? 18.955 -7.165 31.907 1.00 14.72 47 ILE E CA 1
ATOM 2520 C C . ILE E 1 47 ? 17.483 -7.004 31.574 1.00 14.60 47 ILE E C 1
ATOM 2521 O O . ILE E 1 47 ? 16.920 -5.940 31.803 1.00 14.16 47 ILE E O 1
ATOM 2526 N N . SER E 1 48 ? 16.886 -8.045 31.001 1.00 14.68 48 SER E N 1
ATOM 2527 C CA . SER E 1 48 ? 15.467 -8.004 30.677 1.00 15.36 48 SER E CA 1
ATOM 2528 C C . SER E 1 48 ? 14.585 -7.784 31.904 1.00 14.98 48 SER E C 1
ATOM 2529 O O . SER E 1 48 ? 13.628 -7.022 31.834 1.00 14.46 48 SER E O 1
ATOM 2532 N N . ASN E 1 49 ? 14.886 -8.454 33.010 1.00 15.31 49 ASN E N 1
ATOM 2533 C CA . ASN E 1 49 ? 14.055 -8.313 34.200 1.00 15.72 49 ASN E CA 1
ATOM 2534 C C . ASN E 1 49 ? 14.129 -6.858 34.683 1.00 15.89 49 ASN E C 1
ATOM 2535 O O . ASN E 1 49 ? 13.119 -6.212 34.969 1.00 15.73 49 ASN E O 1
ATOM 2540 N N . ALA E 1 50 ? 15.336 -6.302 34.713 1.00 16.05 50 ALA E N 1
ATOM 2541 C CA . ALA E 1 50 ? 15.520 -4.901 35.065 1.00 15.98 50 ALA E CA 1
ATOM 2542 C C . ALA E 1 50 ? 14.806 -3.977 34.080 1.00 16.12 50 ALA E C 1
ATOM 2543 O O . ALA E 1 50 ? 14.309 -2.919 34.473 1.00 16.10 50 ALA E O 1
ATOM 2545 N N . MET E 1 51 ? 14.746 -4.356 32.808 1.00 15.76 51 MET E N 1
ATOM 2546 C CA . MET E 1 51 ? 14.026 -3.538 31.832 1.00 16.18 51 MET E CA 1
ATOM 2547 C C . MET E 1 51 ? 12.526 -3.507 32.099 1.00 16.21 51 MET E C 1
ATOM 2548 O O . MET E 1 51 ? 11.879 -2.476 31.921 1.00 15.99 51 MET E O 1
ATOM 2553 N N . GLN E 1 52 ? 11.976 -4.654 32.485 1.00 16.89 52 GLN E N 1
ATOM 2554 C CA . GLN E 1 52 ? 10.548 -4.762 32.783 1.00 17.42 52 GLN E CA 1
ATOM 2555 C C . GLN E 1 52 ? 10.126 -3.912 33.985 1.00 17.25 52 GLN E C 1
ATOM 2556 O O . GLN E 1 52 ? 9.083 -3.254 33.958 1.00 16.98 52 GLN E O 1
ATOM 2562 N N . LYS E 1 53 ? 10.955 -3.917 35.026 1.00 17.31 53 LYS E N 1
ATOM 2563 C CA . LYS E 1 53 ? 10.704 -3.152 36.244 1.00 17.32 53 LYS E CA 1
ATOM 2564 C C . LYS E 1 53 ? 10.853 -1.651 36.026 1.00 17.48 53 LYS E C 1
ATOM 2565 O O . LYS E 1 53 ? 10.249 -0.869 36.767 1.00 17.04 53 LYS E O 1
ATOM 2571 N N . LEU E 1 54 ? 11.633 -1.286 35.006 1.00 17.41 54 LEU E N 1
ATOM 2572 C CA . LEU E 1 54 ? 11.859 0.099 34.606 1.00 17.22 54 LEU E CA 1
ATOM 2573 C C . LEU E 1 54 ? 10.816 0.630 33.627 1.00 17.20 54 LEU E C 1
ATOM 2574 O O . LEU E 1 54 ? 10.724 1.836 33.414 1.00 17.06 54 LEU E O 1
ATOM 2579 N N . GLY E 1 55 ? 10.035 -0.250 33.013 1.00 16.87 55 GLY E N 1
ATOM 2580 C CA . GLY E 1 55 ? 9.025 0.215 32.084 1.00 16.66 55 GLY E CA 1
ATOM 2581 C C . GLY E 1 55 ? 9.590 0.657 30.750 1.00 16.53 55 GLY E C 1
ATOM 2582 O O . GLY E 1 55 ? 9.005 1.512 30.097 1.00 16.36 55 GLY E O 1
ATOM 2583 N N . VAL E 1 56 ? 10.709 0.076 30.327 1.00 16.46 56 VAL E N 1
ATOM 2584 C CA . VAL E 1 56 ? 11.316 0.447 29.057 1.00 16.47 56 VAL E CA 1
ATOM 2585 C C . VAL E 1 56 ? 11.540 -0.760 28.152 1.00 16.31 56 VAL E C 1
ATOM 2586 O O . VAL E 1 56 ? 11.464 -1.893 28.602 1.00 16.15 56 VAL E O 1
ATOM 2590 N N . LYS E 1 57 ? 11.850 -0.511 26.884 1.00 16.35 57 LYS E N 1
ATOM 2591 C CA . LYS E 1 57 ? 11.901 -1.570 25.888 1.00 16.36 57 LYS E CA 1
ATOM 2592 C C . LYS E 1 57 ? 13.275 -1.952 25.349 1.00 16.24 57 LYS E C 1
ATOM 2593 O O . LYS E 1 57 ? 13.371 -2.808 24.468 1.00 16.51 57 LYS E O 1
ATOM 2595 N N . GLY E 1 58 ? 14.341 -1.349 25.857 1.00 15.49 58 GLY E N 1
ATOM 2596 C CA . GLY E 1 58 ? 15.634 -1.686 25.298 1.00 14.86 58 GLY E CA 1
ATOM 2597 C C . GLY E 1 58 ? 16.769 -1.415 26.256 1.00 14.65 58 GLY E C 1
ATOM 2598 O O . GLY E 1 58 ? 16.594 -0.748 27.264 1.00 14.75 58 GLY E O 1
ATOM 2599 N N . ARG E 1 59 ? 17.959 -1.886 25.923 1.00 14.31 59 ARG E N 1
ATOM 2600 C CA . ARG E 1 59 ? 19.057 -1.839 26.865 1.00 14.14 59 ARG E CA 1
ATOM 2601 C C . ARG E 1 59 ? 19.537 -0.430 27.171 1.00 13.80 59 ARG E C 1
ATOM 2602 O O . ARG E 1 59 ? 19.779 -0.060 28.326 1.00 13.34 59 ARG E O 1
ATOM 2610 N N . SER E 1 60 ? 19.687 0.353 26.112 1.00 13.05 60 SER E N 1
ATOM 2611 C CA . SER E 1 60 ? 20.117 1.726 26.288 1.00 13.48 60 SER E CA 1
ATOM 2612 C C . SER E 1 60 ? 19.048 2.567 26.984 1.00 13.63 60 SER E C 1
ATOM 2613 O O . SER E 1 60 ? 19.394 3.440 27.778 1.00 13.75 60 SER E O 1
ATOM 2616 N N . GLN E 1 61 ? 17.770 2.326 26.704 1.00 13.58 61 GLN E N 1
ATOM 2617 C CA . GLN E 1 61 ? 16.725 3.053 27.424 1.00 13.50 61 GLN E CA 1
ATOM 2618 C C . GLN E 1 61 ? 16.822 2.722 28.915 1.00 13.21 61 GLN E C 1
ATOM 2619 O O . GLN E 1 61 ? 16.614 3.567 29.781 1.00 12.19 61 GLN E O 1
ATOM 2625 N N . ALA E 1 62 ? 17.162 1.472 29.205 1.00 12.80 62 ALA E N 1
ATOM 2626 C CA . ALA E 1 62 ? 17.324 1.013 30.569 1.00 12.44 62 ALA E CA 1
ATOM 2627 C C . ALA E 1 62 ? 18.508 1.716 31.210 1.00 12.25 62 ALA E C 1
ATOM 2628 O O . ALA E 1 62 ? 18.365 2.286 32.290 1.00 11.42 62 ALA E O 1
ATOM 2630 N N . VAL E 1 63 ? 19.664 1.678 30.561 1.00 11.97 63 VAL E N 1
ATOM 2631 C CA . VAL E 1 63 ? 20.833 2.378 31.072 1.00 12.99 63 VAL E CA 1
ATOM 2632 C C . VAL E 1 63 ? 20.559 3.875 31.261 1.00 13.47 63 VAL E C 1
ATOM 2633 O O . VAL E 1 63 ? 20.865 4.420 32.321 1.00 13.86 63 VAL E O 1
ATOM 2637 N N . VAL E 1 64 ? 19.939 4.530 30.284 1.00 13.38 64 VAL E N 1
ATOM 2638 C CA . VAL E 1 64 ? 19.657 5.956 30.390 1.00 13.50 64 VAL E CA 1
ATOM 2639 C C . VAL E 1 64 ? 18.760 6.273 31.587 1.00 13.83 64 VAL E C 1
ATOM 2640 O O . VAL E 1 64 ? 19.091 7.130 32.413 1.00 14.04 64 VAL E O 1
ATOM 2644 N N . GLU E 1 65 ? 17.629 5.585 31.683 1.00 14.02 65 GLU E N 1
ATOM 2645 C CA . GLU E 1 65 ? 16.723 5.772 32.808 1.00 14.75 65 GLU E CA 1
ATOM 2646 C C . GLU E 1 65 ? 17.433 5.608 34.141 1.00 14.38 65 GLU E C 1
ATOM 2647 O O . GLU E 1 65 ? 17.262 6.432 35.028 1.00 14.19 65 GLU E O 1
ATOM 2653 N N . LEU E 1 66 ? 18.261 4.582 34.272 1.00 13.69 66 LEU E N 1
ATOM 2654 C CA . LEU E 1 66 ? 19.002 4.430 35.517 1.00 14.50 66 LEU E CA 1
ATOM 2655 C C . LEU E 1 66 ? 19.930 5.590 35.857 1.00 13.71 66 LEU E C 1
ATOM 2656 O O . LEU E 1 66 ? 20.090 5.943 37.033 1.00 13.86 66 LEU E O 1
ATOM 2661 N N . LEU E 1 67 ? 20.544 6.177 34.835 1.00 13.45 67 LEU E N 1
ATOM 2662 C CA . LEU E 1 67 ? 21.454 7.289 35.078 1.00 13.66 67 LEU E CA 1
ATOM 2663 C C . LEU E 1 67 ? 20.642 8.516 35.497 1.00 13.72 67 LEU E C 1
ATOM 2664 O O . LEU E 1 67 ? 21.042 9.307 36.355 1.00 13.37 67 LEU E O 1
ATOM 2669 N N . ARG E 1 68 ? 19.460 8.613 34.903 1.00 13.67 68 ARG E N 1
ATOM 2670 C CA . ARG E 1 68 ? 18.561 9.713 35.184 1.00 13.81 68 ARG E CA 1
ATOM 2671 C C . ARG E 1 68 ? 18.068 9.614 36.617 1.00 14.39 68 ARG E C 1
ATOM 2672 O O . ARG E 1 68 ? 17.847 10.634 37.267 1.00 14.10 68 ARG E O 1
ATOM 2680 N N . MET E 1 69 ? 17.890 8.388 37.098 1.00 14.73 69 MET E N 1
ATOM 2681 C CA . MET E 1 69 ? 17.398 8.228 38.461 1.00 15.36 69 MET E CA 1
ATOM 2682 C C . MET E 1 69 ? 18.501 8.437 39.494 1.00 15.19 69 MET E C 1
ATOM 2683 O O . MET E 1 69 ? 18.208 8.693 40.658 1.00 15.38 69 MET E O 1
ATOM 2688 N N . GLY E 1 70 ? 19.761 8.334 39.088 1.00 15.09 70 GLY E N 1
ATOM 2689 C CA . GLY E 1 70 ? 20.855 8.349 40.041 1.00 15.29 70 GLY E CA 1
ATOM 2690 C C . GLY E 1 70 ? 21.210 6.965 40.560 1.00 15.74 70 GLY E C 1
ATOM 2691 O O . GLY E 1 70 ? 22.097 6.834 41.409 1.00 15.91 70 GLY E O 1
ATOM 2692 N N . GLU E 1 71 ? 20.500 5.950 40.076 1.00 15.73 71 GLU E N 1
ATOM 2693 C CA . GLU E 1 71 ? 20.702 4.549 40.430 1.00 16.44 71 GLU E CA 1
ATOM 2694 C C . GLU E 1 71 ? 22.024 4.023 39.891 1.00 16.61 71 GLU E C 1
ATOM 2695 O O . GLU E 1 71 ? 22.672 3.186 40.513 1.00 16.56 71 GLU E O 1
ATOM 2701 N N . LEU E 1 72 ? 22.394 4.498 38.707 1.00 16.75 72 LEU E N 1
ATOM 2702 C CA . LEU E 1 72 ? 23.628 4.095 38.043 1.00 17.10 72 LEU E CA 1
ATOM 2703 C C . LEU E 1 72 ? 24.639 5.234 37.983 1.00 17.52 72 LEU E C 1
ATOM 2704 O O . LEU E 1 72 ? 24.244 6.391 37.894 1.00 16.29 72 LEU E O 1
ATOM 2709 N N . GLU E 1 73 ? 25.922 4.880 38.000 1.00 18.34 73 GLU E N 1
ATOM 2710 C CA . GLU E 1 73 ? 27.034 5.825 37.983 1.00 18.83 73 GLU E CA 1
ATOM 2711 C C . GLU E 1 73 ? 26.522 7.137 38.541 1.00 19.18 73 GLU E C 1
ATOM 2712 O O . GLU E 1 73 ? 26.072 7.970 37.760 1.00 20.02 73 GLU E O 1
ATOM 2718 N N . LEU E 1 74 ? 26.552 7.300 39.860 1.00 19.10 74 LEU E N 1
ATOM 2719 C CA . LEU E 1 74 ? 26.202 8.549 40.528 1.00 18.87 74 LEU E CA 1
ATOM 2720 C C . LEU E 1 74 ? 26.748 8.387 41.937 1.00 18.82 74 LEU E C 1
ATOM 2721 O O . LEU E 1 74 ? 27.355 7.359 42.231 1.00 18.29 74 LEU E O 1
ATOM 2726 N N . PRO F 1 10 ? 104.032 1.109 1.205 1.00 17.60 10 PRO F N 1
ATOM 2727 C CA . PRO F 1 10 ? 103.103 2.146 1.752 1.00 17.52 10 PRO F CA 1
ATOM 2728 C C . PRO F 1 10 ? 103.738 2.995 2.860 1.00 17.38 10 PRO F C 1
ATOM 2729 O O . PRO F 1 10 ? 104.615 2.506 3.575 1.00 16.90 10 PRO F O 1
ATOM 2733 N N . LEU F 1 11 ? 103.324 4.254 2.966 1.00 16.91 11 LEU F N 1
ATOM 2734 C CA . LEU F 1 11 ? 103.770 5.198 3.987 1.00 16.99 11 LEU F CA 1
ATOM 2735 C C . LEU F 1 11 ? 103.399 4.718 5.388 1.00 16.78 11 LEU F C 1
ATOM 273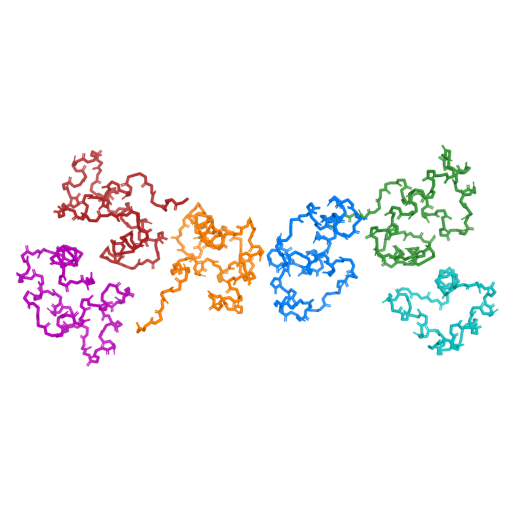6 O O . LEU F 1 11 ? 104.243 4.638 6.285 1.00 16.81 11 LEU F O 1
ATOM 2741 N N . LEU F 1 12 ? 102.117 4.416 5.561 1.00 16.52 12 LEU F N 1
ATOM 2742 C CA . LEU F 1 12 ? 101.545 3.981 6.828 1.00 16.35 12 LEU F CA 1
ATOM 2743 C C . LEU F 1 12 ? 101.807 2.525 7.169 1.00 16.34 12 LEU F C 1
ATOM 2744 O O . LEU F 1 12 ? 101.767 1.654 6.295 1.00 15.45 12 LEU F O 1
ATOM 2749 N N . THR F 1 13 ? 102.028 2.290 8.461 1.00 16.58 13 THR F N 1
ATOM 2750 C CA . THR F 1 13 ? 102.167 0.924 8.956 1.00 17.22 13 THR F CA 1
ATOM 2751 C C . THR F 1 13 ? 100.734 0.430 9.097 1.00 17.54 13 THR F C 1
ATOM 2752 O O . THR F 1 13 ? 99.792 1.226 9.096 1.00 17.69 13 THR F O 1
ATOM 2756 N N . LYS F 1 14 ? 100.618 -0.881 9.279 1.00 17.92 14 LYS F N 1
ATOM 2757 C CA . LYS F 1 14 ? 99.349 -1.578 9.422 1.00 18.28 14 LYS F CA 1
ATOM 2758 C C . LYS F 1 14 ? 98.519 -0.981 10.550 1.00 18.17 14 LYS F C 1
ATOM 2759 O O . LYS F 1 14 ? 97.356 -0.623 10.357 1.00 18.24 14 LYS F O 1
ATOM 2765 N N . ARG F 1 15 ? 99.151 -0.814 11.705 1.00 18.17 15 ARG F N 1
ATOM 2766 C CA . ARG F 1 15 ? 98.470 -0.281 12.879 1.00 18.20 15 ARG F CA 1
ATOM 2767 C C . ARG F 1 15 ? 98.045 1.172 12.690 1.00 18.01 15 ARG F C 1
ATOM 2768 O O . ARG F 1 15 ? 96.984 1.608 13.151 1.00 17.59 15 ARG F O 1
ATOM 2776 N N . GLU F 1 16 ? 98.889 1.907 11.975 1.00 17.73 16 GLU F N 1
ATOM 2777 C CA . GLU F 1 16 ? 98.576 3.294 11.695 1.00 17.78 16 GLU F CA 1
ATOM 2778 C C . GLU F 1 16 ? 97.418 3.355 10.693 1.00 17.94 16 GLU F C 1
ATOM 2779 O O . GLU F 1 16 ? 96.574 4.246 10.728 1.00 17.60 16 GLU F O 1
ATOM 2785 N N . ARG F 1 17 ? 97.321 2.379 9.802 1.00 18.03 17 ARG F N 1
ATOM 2786 C CA . ARG F 1 17 ? 96.185 2.445 8.897 1.00 18.50 17 ARG F CA 1
ATOM 2787 C C . ARG F 1 17 ? 94.855 2.216 9.621 1.00 18.58 17 ARG F C 1
ATOM 2788 O O . ARG F 1 17 ? 93.843 2.850 9.294 1.00 18.55 17 ARG F O 1
ATOM 2796 N N . GLU F 1 18 ? 94.861 1.337 10.621 1.00 18.76 18 GLU F N 1
ATOM 2797 C CA . GLU F 1 18 ? 93.622 1.052 11.343 1.00 18.94 18 GLU F CA 1
ATOM 2798 C C . GLU F 1 18 ? 93.097 2.200 12.201 1.00 18.76 18 GLU F C 1
ATOM 2799 O O . GLU F 1 18 ? 91.882 2.415 12.253 1.00 18.78 18 GLU F O 1
ATOM 2805 N N . VAL F 1 19 ? 93.987 2.955 12.838 1.00 18.20 19 VAL F N 1
ATOM 2806 C CA . VAL F 1 19 ? 93.520 4.151 13.530 1.00 17.84 19 VAL F CA 1
ATOM 2807 C C . VAL F 1 19 ? 92.921 5.151 12.537 1.00 17.82 19 VAL F C 1
ATOM 2808 O O . VAL F 1 19 ? 91.828 5.694 12.748 1.00 17.37 19 VAL F O 1
ATOM 2812 N N . PHE F 1 20 ? 93.649 5.382 11.448 1.00 17.51 20 PHE F N 1
ATOM 2813 C CA . PHE F 1 20 ? 93.197 6.355 10.473 1.00 17.81 20 PHE F CA 1
ATOM 2814 C C . PHE F 1 20 ? 91.876 5.931 9.828 1.00 18.13 20 PHE F C 1
ATOM 2815 O O . PHE F 1 20 ? 90.989 6.754 9.664 1.00 18.08 20 PHE F O 1
ATOM 2823 N N . GLU F 1 21 ? 91.702 4.653 9.521 1.00 18.75 21 GLU F N 1
ATOM 2824 C CA . GLU F 1 21 ? 90.389 4.209 9.096 1.00 20.03 21 GLU F CA 1
ATOM 2825 C C . GLU F 1 21 ? 89.318 4.604 10.116 1.00 20.25 21 GLU F C 1
ATOM 2826 O O . GLU F 1 21 ? 88.266 5.098 9.719 1.00 20.33 21 GLU F O 1
ATOM 2832 N N . LEU F 1 22 ? 89.579 4.471 11.413 1.00 20.23 22 LEU F N 1
ATOM 2833 C CA . LEU F 1 22 ? 88.572 4.822 12.409 1.00 20.11 22 LEU F CA 1
ATOM 2834 C C . LEU F 1 22 ? 88.329 6.324 12.482 1.00 20.07 22 LEU F C 1
ATOM 2835 O O . LEU F 1 22 ? 87.228 6.781 12.798 1.00 19.85 22 LEU F O 1
ATOM 2840 N N . LEU F 1 23 ? 89.382 7.082 12.196 1.00 19.94 23 LEU F N 1
ATOM 2841 C CA . LEU F 1 23 ? 89.295 8.532 12.157 1.00 19.79 23 LEU F CA 1
ATOM 2842 C C . LEU F 1 23 ? 88.466 9.046 10.980 1.00 20.26 23 LEU F C 1
ATOM 2843 O O . LEU F 1 23 ? 87.970 10.179 11.044 1.00 20.00 23 LEU F O 1
ATOM 2848 N N . VAL F 1 24 ? 88.327 8.269 9.906 1.00 19.84 24 VAL F N 1
ATOM 2849 C CA . VAL F 1 24 ? 87.405 8.746 8.881 1.00 20.18 24 VAL F CA 1
ATOM 2850 C C . VAL F 1 24 ? 85.975 8.482 9.336 1.00 20.25 24 VAL F C 1
ATOM 2851 O O . VAL F 1 24 ? 85.123 9.349 9.120 1.00 20.10 24 VAL F O 1
ATOM 2855 N N . GLN F 1 25 ? 85.766 7.348 10.011 1.00 20.27 25 GLN F N 1
ATOM 2856 C CA . GLN F 1 25 ? 84.493 6.950 10.624 1.00 20.61 25 GLN F CA 1
ATOM 2857 C C . GLN F 1 25 ? 84.083 7.905 11.741 1.00 20.56 25 GLN F C 1
ATOM 2858 O O . GLN F 1 25 ? 83.396 7.481 12.667 1.00 20.50 25 GLN F O 1
ATOM 2864 N N . ASP F 1 26 ? 84.578 9.142 11.702 1.00 20.76 26 ASP F N 1
ATOM 2865 C CA . ASP F 1 26 ? 84.192 10.207 12.626 1.00 20.59 26 ASP F CA 1
ATOM 2866 C C . ASP F 1 26 ? 84.713 10.095 14.066 1.00 20.64 26 ASP F C 1
ATOM 2867 O O . ASP F 1 26 ? 84.387 10.918 14.934 1.00 20.25 26 ASP F O 1
ATOM 2872 N N . LYS F 1 27 ? 85.518 9.077 14.358 1.00 20.45 27 LYS F N 1
ATOM 2873 C CA . LYS F 1 27 ? 85.943 8.876 15.744 1.00 20.41 27 LYS F CA 1
ATOM 2874 C C . LYS F 1 27 ? 87.279 9.525 16.116 1.00 20.50 27 LYS F C 1
ATOM 2875 O O . LYS F 1 27 ? 87.498 10.728 15.935 1.00 20.15 27 LYS F O 1
ATOM 2881 N N . VAL F 1 43 ? 95.791 5.661 18.675 1.00 13.74 43 VAL F N 1
ATOM 2882 C CA . VAL F 1 43 ? 96.498 6.378 19.732 1.00 13.79 43 VAL F CA 1
ATOM 2883 C C . VAL F 1 43 ? 97.143 7.645 19.192 1.00 13.65 43 VAL F C 1
ATOM 2884 O O . VAL F 1 43 ? 97.304 7.800 17.984 1.00 13.72 43 VAL F O 1
ATOM 2888 N N . ARG F 1 44 ? 97.533 8.538 20.095 1.00 13.62 44 ARG F N 1
ATOM 2889 C CA . ARG F 1 44 ? 98.147 9.795 19.688 1.00 13.58 44 ARG F CA 1
ATOM 2890 C C . ARG F 1 44 ? 99.550 9.533 19.152 1.00 13.50 44 ARG F C 1
ATOM 2891 O O . ARG F 1 44 ? 100.040 10.276 18.301 1.00 12.83 44 ARG F O 1
ATOM 2899 N N . ASN F 1 45 ? 100.182 8.476 19.655 1.00 13.37 45 ASN F N 1
ATOM 2900 C CA . ASN F 1 45 ? 101.484 8.076 19.125 1.00 13.77 45 ASN F CA 1
ATOM 2901 C C . ASN F 1 45 ? 101.412 7.668 17.660 1.00 13.80 45 ASN F C 1
ATOM 2902 O O . ASN F 1 45 ? 102.293 8.019 16.875 1.00 13.86 45 ASN F O 1
ATOM 2907 N N . HIS F 1 46 ? 100.343 6.968 17.296 1.00 14.04 46 HIS F N 1
ATOM 2908 C CA . HIS F 1 46 ? 100.184 6.517 15.919 1.00 14.28 46 HIS F CA 1
ATOM 2909 C C . HIS F 1 46 ? 99.936 7.661 14.962 1.00 14.50 46 HIS F C 1
ATOM 2910 O O . HIS F 1 46 ? 100.560 7.724 13.906 1.00 14.58 46 HIS F O 1
ATOM 2917 N N . ILE F 1 47 ? 99.026 8.540 15.369 1.00 14.90 47 ILE F N 1
ATOM 2918 C CA . ILE F 1 47 ? 98.623 9.681 14.565 1.00 15.31 47 ILE F CA 1
ATOM 2919 C C . ILE F 1 47 ? 99.861 10.532 14.321 1.00 15.57 47 ILE F C 1
ATOM 2920 O O . ILE F 1 47 ? 100.159 10.893 13.186 1.00 15.68 47 ILE F O 1
ATOM 2925 N N . SER F 1 48 ? 100.597 10.793 15.393 1.00 15.86 48 SER F N 1
ATOM 2926 C CA . SER F 1 48 ? 101.854 11.531 15.355 1.00 16.32 48 SER F CA 1
ATOM 2927 C C . SER F 1 48 ? 102.892 11.058 14.342 1.00 16.46 48 SER F C 1
ATOM 2928 O O . SER F 1 48 ? 103.442 11.867 13.593 1.00 16.49 48 SER F O 1
ATOM 2931 N N . ASN F 1 49 ? 103.194 9.765 14.318 1.00 16.59 49 ASN F N 1
ATOM 2932 C 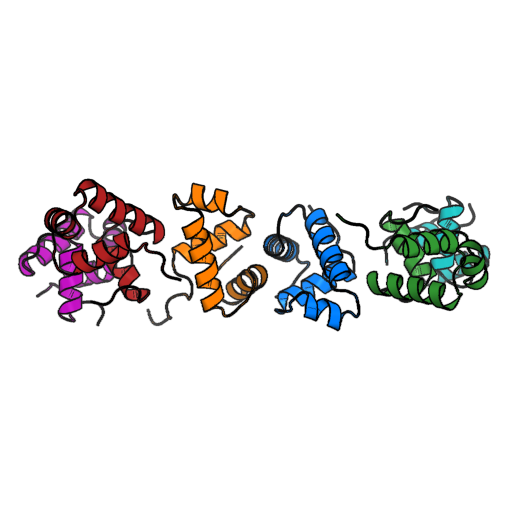CA . ASN F 1 49 ? 104.226 9.324 13.386 1.00 16.94 49 ASN F CA 1
ATOM 2933 C C . ASN F 1 49 ? 103.775 9.439 11.942 1.00 17.21 49 ASN F C 1
ATOM 2934 O O . ASN F 1 49 ? 104.575 9.531 11.012 1.00 17.18 49 ASN F O 1
ATOM 2939 N N . ALA F 1 50 ? 102.461 9.421 11.767 1.00 17.09 50 ALA F N 1
ATOM 2940 C CA . ALA F 1 50 ? 101.946 9.367 10.417 1.00 17.44 50 ALA F CA 1
ATOM 2941 C C . ALA F 1 50 ? 102.014 10.796 9.890 1.00 17.61 50 ALA F C 1
ATOM 2942 O O . ALA F 1 50 ? 102.492 11.048 8.782 1.00 17.11 50 ALA F O 1
ATOM 2944 N N . MET F 1 51 ? 101.577 11.705 10.758 1.00 17.79 51 MET F N 1
ATOM 2945 C CA . MET F 1 51 ? 101.594 13.133 10.489 1.00 18.09 51 MET F CA 1
ATOM 2946 C C . MET F 1 51 ? 103.019 13.595 10.242 1.00 18.52 51 MET F C 1
ATOM 2947 O O . MET F 1 51 ? 103.258 14.519 9.468 1.00 19.11 51 MET F O 1
ATOM 2952 N N . GLN F 1 52 ? 103.977 12.953 10.898 1.00 18.68 52 GLN F N 1
ATOM 2953 C CA . GLN F 1 52 ? 105.354 13.377 10.722 1.00 18.89 52 GLN F CA 1
ATOM 2954 C C . GLN F 1 52 ? 105.881 12.869 9.390 1.00 18.52 52 GLN F C 1
ATOM 2955 O O . GLN F 1 52 ? 106.557 13.605 8.670 1.00 18.43 52 GLN F O 1
ATOM 2961 N N . LYS F 1 53 ? 105.528 11.636 9.045 1.00 18.12 53 LYS F N 1
ATOM 2962 C CA . LYS F 1 53 ? 105.929 11.096 7.754 1.00 17.98 53 LYS F CA 1
ATOM 2963 C C . LYS F 1 53 ? 105.194 11.871 6.663 1.00 18.06 53 LYS F C 1
ATOM 2964 O O . LYS F 1 53 ? 105.723 12.035 5.566 1.00 17.94 53 LYS F O 1
ATOM 2970 N N . LEU F 1 54 ? 103.999 12.374 6.963 1.00 17.77 54 LEU F N 1
ATOM 2971 C CA . LEU F 1 54 ? 103.230 13.144 5.981 1.00 18.24 54 LEU F CA 1
ATOM 2972 C C . LEU F 1 54 ? 103.603 14.626 5.961 1.00 18.55 54 LEU F C 1
ATOM 2973 O O . LEU F 1 54 ? 103.247 15.371 5.046 1.00 18.92 54 LEU F O 1
ATOM 2978 N N . GLY F 1 55 ? 104.291 15.055 7.011 1.00 18.70 55 GLY F N 1
ATOM 2979 C CA . GLY F 1 55 ? 104.720 16.435 7.126 1.00 18.82 55 GLY F CA 1
ATOM 2980 C C . GLY F 1 55 ? 103.551 17.383 7.285 1.00 18.66 55 GLY F C 1
ATOM 2981 O O . GLY F 1 55 ? 103.660 18.515 6.819 1.00 18.64 55 GLY F O 1
ATOM 2982 N N . VAL F 1 56 ? 102.454 16.922 7.885 1.00 18.49 56 VAL F N 1
ATOM 2983 C CA . VAL F 1 56 ? 101.318 17.788 8.181 1.00 18.23 56 VAL F CA 1
ATOM 2984 C C . VAL F 1 56 ? 101.118 18.123 9.661 1.00 18.01 56 VAL F C 1
ATOM 2985 O O . VAL F 1 56 ? 101.654 17.479 10.565 1.00 17.78 56 VAL F O 1
ATOM 2989 N N . LYS F 1 57 ? 100.313 19.154 9.898 1.00 17.58 57 LYS F N 1
ATOM 2990 C CA . LYS F 1 57 ? 100.095 19.698 11.234 1.00 17.08 57 LYS F CA 1
ATOM 2991 C C . LYS F 1 57 ? 98.857 19.163 11.961 1.00 16.42 57 LYS F C 1
ATOM 2992 O O . LYS F 1 57 ? 98.730 19.235 13.185 1.00 16.54 57 LYS F O 1
ATOM 2994 N N . GLY F 1 58 ? 97.928 18.569 11.229 1.00 15.70 58 GLY F N 1
ATOM 2995 C CA . GLY F 1 58 ? 96.691 18.184 11.883 1.00 14.68 58 GLY F CA 1
ATOM 2996 C C . GLY F 1 58 ? 96.253 16.824 11.413 1.00 13.77 58 GLY F C 1
ATOM 2997 O O . GLY F 1 58 ? 96.526 16.442 10.277 1.00 13.72 58 GLY F O 1
ATOM 2998 N N . ARG F 1 59 ? 95.547 16.100 12.272 1.00 13.45 59 ARG F N 1
ATOM 2999 C CA . ARG F 1 59 ? 95.169 14.768 11.829 1.00 12.67 59 ARG F CA 1
ATOM 3000 C C . ARG F 1 59 ? 94.124 14.725 10.730 1.00 11.48 59 ARG F C 1
ATOM 3001 O O . ARG F 1 59 ? 94.179 13.823 9.893 1.00 10.82 59 ARG F O 1
ATOM 3009 N N . SER F 1 60 ? 93.189 15.670 10.712 1.00 10.40 60 SER F N 1
ATOM 3010 C CA . SER F 1 60 ? 92.237 15.633 9.601 1.00 9.39 60 SER F CA 1
ATOM 3011 C C . SER F 1 60 ? 92.948 15.922 8.280 1.00 9.08 60 SER F C 1
ATOM 3012 O O . SER F 1 60 ? 92.552 15.429 7.232 1.00 7.81 60 SER F O 1
ATOM 3015 N N . GLN F 1 61 ? 94.026 16.702 8.354 1.00 9.12 61 GLN F N 1
ATOM 3016 C CA . GLN F 1 61 ? 94.796 17.151 7.202 1.00 9.92 61 GLN F CA 1
ATOM 3017 C C . GLN F 1 61 ? 95.440 15.881 6.669 1.00 9.72 61 GLN F C 1
ATOM 3018 O O . GLN F 1 61 ? 95.436 15.595 5.470 1.00 8.69 61 GLN F O 1
ATOM 3024 N N . ALA F 1 62 ? 95.955 15.108 7.617 1.00 10.21 62 ALA F N 1
ATOM 3025 C CA . ALA F 1 62 ? 96.608 13.843 7.332 1.00 10.74 62 ALA F CA 1
ATOM 3026 C C . ALA F 1 62 ? 95.605 12.916 6.677 1.00 11.11 62 ALA F C 1
ATOM 3027 O O . ALA F 1 62 ? 95.989 12.253 5.719 1.00 11.05 62 ALA F O 1
ATOM 3029 N N . VAL F 1 63 ? 94.378 12.858 7.200 1.00 11.57 63 VAL F N 1
ATOM 3030 C CA . VAL F 1 63 ? 93.350 11.983 6.636 1.00 11.95 63 VAL F CA 1
ATOM 3031 C C . VAL F 1 63 ? 93.033 12.376 5.198 1.00 12.67 63 VAL F C 1
ATOM 3032 O O . VAL F 1 63 ? 92.945 11.519 4.318 1.00 12.39 63 VAL F O 1
ATOM 3036 N N . VAL F 1 64 ? 92.800 13.662 4.947 1.00 12.58 64 VAL F N 1
ATOM 3037 C CA . VAL F 1 64 ? 92.547 14.028 3.562 1.00 13.05 64 VAL F CA 1
ATOM 3038 C C . VAL F 1 64 ? 93.722 13.607 2.669 1.00 13.49 64 VAL F C 1
ATOM 3039 O O . VAL F 1 64 ? 93.528 13.009 1.611 1.00 12.47 64 VAL F O 1
ATOM 3043 N N . GLU F 1 65 ? 94.954 13.925 3.070 1.00 14.16 65 GLU F N 1
ATOM 3044 C CA . GLU F 1 65 ? 96.116 13.521 2.280 1.00 14.73 65 GLU F CA 1
ATOM 3045 C C . GLU F 1 65 ? 96.251 12.005 2.020 1.00 14.53 65 GLU F C 1
ATOM 3046 O O . GLU F 1 65 ? 96.548 11.604 0.891 1.00 13.74 65 GLU F O 1
ATOM 3052 N N . LEU F 1 66 ? 95.993 11.172 3.029 1.00 14.00 66 LEU F N 1
ATOM 3053 C CA . LEU F 1 66 ? 96.036 9.717 2.896 1.00 14.14 66 LEU F CA 1
ATOM 3054 C C . LEU F 1 66 ? 94.974 9.211 1.906 1.00 13.79 66 LEU F C 1
ATOM 3055 O O . LEU F 1 66 ? 95.212 8.292 1.111 1.00 13.60 66 LEU F O 1
ATOM 3060 N N . LEU F 1 67 ? 93.802 9.841 1.949 1.00 13.37 67 LEU F N 1
ATOM 3061 C CA . LEU F 1 67 ? 92.756 9.549 0.968 1.00 12.86 67 LEU F CA 1
ATOM 3062 C C . LEU F 1 67 ? 93.192 9.844 -0.471 1.00 13.00 67 LEU F C 1
ATOM 3063 O O . LEU F 1 67 ? 93.000 8.995 -1.354 1.00 12.31 67 LEU F O 1
ATOM 3068 N N . ARG F 1 68 ? 93.778 11.019 -0.700 1.00 11.99 68 ARG F N 1
ATOM 3069 C CA . ARG F 1 68 ? 94.281 11.330 -2.031 1.00 12.54 68 ARG F CA 1
ATOM 3070 C C . ARG F 1 68 ? 95.342 10.341 -2.470 1.00 13.10 68 ARG F C 1
ATOM 3071 O O . ARG F 1 68 ? 95.431 10.034 -3.655 1.00 13.25 68 ARG F O 1
ATOM 3079 N N . MET F 1 69 ? 96.141 9.843 -1.528 1.00 13.62 69 MET F N 1
ATOM 3080 C CA . MET F 1 69 ? 97.256 8.974 -1.860 1.00 13.89 69 MET F CA 1
ATOM 3081 C C . MET F 1 69 ? 96.767 7.564 -2.169 1.00 13.86 69 MET F C 1
ATOM 3082 O O . MET F 1 69 ? 97.514 6.703 -2.614 1.00 13.80 69 MET F O 1
ATOM 3087 N N . GLY F 1 70 ? 95.499 7.295 -1.873 1.00 14.01 70 GLY F N 1
ATOM 3088 C CA . GLY F 1 70 ? 95.033 5.923 -1.882 1.00 14.16 70 GLY F CA 1
ATOM 3089 C C . GLY F 1 70 ? 95.526 5.121 -0.690 1.00 14.71 70 GLY F C 1
ATOM 3090 O O . GLY F 1 70 ? 95.338 3.903 -0.646 1.00 15.36 70 GLY F O 1
ATOM 3091 N N . GLU F 1 71 ? 96.140 5.765 0.297 1.00 14.38 71 GLU F N 1
ATOM 3092 C CA . GLU F 1 71 ? 96.617 5.046 1.476 1.00 14.53 71 GLU F CA 1
ATOM 3093 C C . GLU F 1 71 ? 95.502 4.564 2.400 1.00 14.03 71 GLU F C 1
ATOM 3094 O O . GLU F 1 71 ? 95.682 3.662 3.215 1.00 13.43 71 GLU F O 1
ATOM 3100 N N . LEU F 1 72 ? 94.364 5.235 2.318 1.00 13.98 72 LEU F N 1
ATOM 3101 C CA . LEU F 1 72 ? 93.251 4.964 3.212 1.00 14.12 72 LEU F CA 1
ATOM 3102 C C . LEU F 1 72 ? 92.049 4.986 2.285 1.00 14.07 72 LEU F C 1
ATOM 3103 O O . LEU F 1 72 ? 92.118 5.642 1.250 1.00 13.89 72 LEU F O 1
ATOM 3108 N N . GLU F 1 73 ? 90.962 4.313 2.648 1.00 13.82 73 GLU F N 1
ATOM 3109 C CA . GLU F 1 73 ? 89.754 4.420 1.847 1.00 14.54 73 GLU F CA 1
ATOM 3110 C C . GLU F 1 73 ? 88.641 4.680 2.866 1.00 15.37 73 GLU F C 1
ATOM 3111 O O . GLU F 1 73 ? 88.791 4.459 4.080 1.00 15.73 73 GLU F O 1
ATOM 3117 N N . LEU F 1 74 ? 87.521 5.149 2.330 1.00 15.23 74 LEU F N 1
ATOM 3118 C CA . LEU F 1 74 ? 86.289 5.332 3.080 1.00 15.77 74 LEU F CA 1
ATOM 3119 C C . LEU F 1 74 ? 85.507 4.012 3.067 1.00 15.53 74 LEU F C 1
ATOM 3120 O O . LEU F 1 74 ? 85.430 3.370 2.013 1.00 14.88 74 LEU F O 1
#

Solvent-accessible surface area: 21369 Å² total; per-residue (Å²): 156,144,29,114,21,16,124,15,7,74,36,0,0,77,15,10,10,107,73,57,85,23,137,77,0,6,82,95,21,158,23,59,57,124,3,0,117,14,2,3,35,24,0,35,118,79,17,66,18,86,24,93,11,22,0,0,3,40,0,29,119,59,60,28,12,156,69,177,204,152,97,154,99,60,11,28,114,16,6,101,47,0,0,37,16,4,7,96,54,51,75,29,144,87,0,7,90,104,23,159,21,63,75,136,2,0,125,28,2,9,60,17,0,32,122,84,33,64,21,91,24,96,11,25,0,1,1,48,0,34,127,94,64,23,4,135,84,108,126,84,8,16,67,155,89,2,105,52,0,0,34,24,26,2,93,96,58,76,23,130,78,0,7,88,86,30,199,34,61,62,136,47,0,117,90,40,6,60,77,0,30,53,15,11,22,25,97,27,143,37,78,0,5,9,13,0,9,87,61,60,27,8,130,86,137,84,9,14,67,144,90,2,84,31,0,0,71,25,28,10,97,95,63,70,43,142,78,0,10,77,78,20,185,46,61,72,133,56,0,120,79,39,12,60,74,0,27,50,15,4,14,11,103,28,146,12,10,0,2,3,31,0,40,84,62,53,40,9,157,77,170,11,73,134,90,5,52,63,0,0,81,17,7,5,97,50,66,55,20,119,78,0,10,80,95,17,182,46,68,87,142,52,0,118,79,40,5,53,76,0,35,149,93,23,70,29,92,14,87,12,60,0,0,10,50,0,17,111,113,35,73,3,104,168,162,57,14,72,170,133,7,85,74,22,0,65,81,25,8,93,83,158,104,195,104,32,16,62,54,0,30,137,92,29,68,29,96,28,125,26,66,0,3,10,57,0,16,99,83,52,29,2,119,121

Secondary structure (DSSP, 8-state):
--PPPPHHHHHHHHHHTTT--HHHHHHHHTS-HHHHHHHHHHHHHHHT-SSHHHHHHHHHHTTS---/--SPPPSS-HHHHHHHHHHTTT--HHHHHHHHTS-HHHHHHHHHHHHHHHT-SSHHHHHHHHHHHTS---/---SS-HHHHHHHHHHTTT--HHHHHHHHTS-HHHHHHHHHHHHHHHT-S-HHHHHHHHHHHTS---/---S-HHHHHHHHHHTTT--HHHHHHHHTS-HHHHHHHHHHHHHHHT-SSHHHHHHHHHHHTS---/---HHHHHHHHHHTTT--HHHHHHHTT--HHHHHHHHHHHHHHHT-SSHHHHHHHHHHHTSS--/--S-HHHHHHHHHHHTT--HHHHHHHHHHHT-SSHHHHHHHHHHHTSS--